Protein AF-0000000075640401 (afdb_homodimer)

Nearest PDB structures (foldseek):
  3hs3-assembly1_B  TM=3.078E-01  e=3.610E+00  Lactobacillus acidophilus

Solvent-accessible surface area (backbone atoms only — not comparable to full-atom values): 38221 Å² total; per-residue (Å²): 138,82,82,76,79,77,76,74,74,72,74,78,72,76,70,78,95,62,87,43,30,38,22,28,50,47,80,83,68,56,46,33,53,38,44,26,52,42,48,47,34,55,33,84,87,29,49,82,39,46,78,45,62,44,81,49,60,76,61,44,70,70,31,66,31,31,36,51,40,86,61,36,71,37,75,92,72,35,28,38,21,45,78,36,85,85,54,71,54,25,61,44,74,78,41,57,85,72,65,67,88,55,86,45,51,41,29,27,29,33,48,45,38,70,76,43,34,59,60,31,52,51,40,55,34,39,76,67,75,39,67,84,68,53,67,66,57,48,52,51,38,47,53,50,44,36,58,46,45,39,45,30,47,10,26,60,73,70,63,50,68,46,58,88,79,82,58,64,50,48,82,59,50,29,59,53,54,56,42,48,66,48,48,84,54,75,88,46,78,80,68,51,73,68,50,49,50,52,31,50,51,51,39,23,52,53,50,41,52,54,50,51,51,50,52,49,42,36,59,70,55,51,49,60,25,39,59,49,44,47,50,16,62,72,43,9,55,76,72,32,82,83,40,30,38,32,51,39,90,56,65,54,77,42,56,64,47,46,59,54,48,18,60,77,69,72,44,69,83,50,55,27,34,39,33,32,58,77,47,92,65,32,14,31,31,35,36,30,43,71,39,78,87,42,88,52,45,69,44,50,44,48,74,91,42,35,58,32,43,32,71,60,26,20,63,76,67,69,37,70,53,28,41,38,24,38,64,85,13,53,35,35,33,9,38,34,66,69,35,22,49,48,52,50,51,52,23,67,68,47,78,83,125,136,81,81,79,73,77,75,74,73,71,74,79,73,77,70,79,96,63,87,43,30,38,20,28,50,46,81,84,69,54,45,34,53,38,44,28,52,42,48,46,35,56,32,85,87,29,49,81,38,46,78,46,62,43,80,51,62,76,61,46,70,71,30,67,31,31,34,52,41,87,61,36,70,38,75,92,72,35,28,36,20,46,78,37,86,83,55,71,54,24,60,44,74,77,41,57,86,72,64,65,90,55,85,43,52,40,30,27,28,33,50,45,39,69,78,42,34,61,61,30,51,50,42,55,35,40,75,68,78,39,68,83,68,52,68,66,56,47,52,51,39,47,53,51,43,38,59,46,46,38,43,30,47,11,27,59,74,69,64,50,68,46,58,88,79,80,58,64,49,48,83,60,50,27,59,54,54,59,42,47,66,50,50,83,56,75,88,46,78,82,66,52,73,66,52,49,50,51,31,50,50,51,40,22,52,53,49,41,52,54,51,52,50,50,53,50,42,36,59,69,54,51,49,60,25,39,59,50,44,50,51,18,61,72,42,8,54,78,72,32,80,82,39,29,37,32,53,37,90,55,65,55,76,41,56,66,46,45,59,55,47,20,60,76,69,71,42,68,81,49,55,28,33,37,32,31,58,77,48,94,64,32,14,32,29,34,36,30,42,71,39,78,86,43,87,52,46,70,42,50,43,46,75,90,42,34,58,33,43,34,73,60,25,21,63,74,67,68,37,71,52,28,42,37,25,38,65,85,14,52,35,33,31,10,40,34,67,69,33,23,50,48,52,51,52,52,24,67,69,48,78,84,125

Radius of gyration: 30.03 Å; Cα contacts (8 Å, |Δi|>4): 1234; chains: 2; bounding box: 141×77×63 Å

InterPro domains:
  IPR003226 MYG1 exonuclease [PF03690] (22-348)
  IPR003226 MYG1 exonuclease [PTHR11215] (19-351)

pLDDT: mean 91.56, std 14.88, range [25.38, 98.94]

Organism: Culex quinquefasciatus (NCBI:txid7176)

Sequence (706 aa):
MSTDAATGQEPKRFKEDGEIVIGTHDGVFHCDEVLACFMLQQLPKYERATVRRTRDLKVLDQCDIVVDVGAVFDPDTNRYDHHQASFQETLNSLRPEIKVKREIRLSSAGLIYTYFGEEVIRKVLERNSIANPEEELVRGVYRKLYDTLIAELDGIDNGVPMFEGEPKYTINTHLSARVSHFNPAWNEAADDAEDVAKRFEKAKAYVGAEFIDKVLYYATRWWPARAIVEKAVRNRLEVHASGEILELENFCPWKEHLYELEGEHGIAGLPKYVIYCNRPNDWRVICVPLEPASFVCRKFLARKWRGERDDKLEEISGIEGANFCHQTGFIGGNRTREGALRMAVVSLEEKEEMSTDAATGQEPKRFKEDGEIVIGTHDGVFHCDEVLACFMLQQLPKYERATVRRTRDLKVLDQCDIVVDVGAVFDPDTNRYDHHQASFQETLNSLRPEIKVKREIRLSSAGLIYTYFGEEVIRKVLERNSIANPEEELVRGVYRKLYDTLIAELDGIDNGVPMFEGEPKYTINTHLSARVSHFNPAWNEAADDAEDVAKRFEKAKAYVGAEFIDKVLYYATRWWPARAIVEKAVRNRLEVHASGEILELENFCPWKEHLYELEGEHGIAGLPKYVIYCNRPNDWRVICVPLEPASFVCRKFLARKWRGERDDKLEEISGIEGANFCHQTGFIGGNRTREGALRMAVVSLEEKEE

Secondary structure (DSSP, 8-state):
---------------SS---EEEE--SS--HHHHHHHHHHTTSGGGTTPEEEE---HHHHTTSSEEES-SS-EEGGGTEE---STT----HHHH-TTT--S------HHHHHHHHHHHHHHHHHHHHTT--S--HHHHHHHHHHHIIIIIHHHHHHHTT--SSSS--SS----SHHHHHHTTSPPTTSPPPPHHHHHHHHHHHHHHHHHHHHHHHHHIIIIIHHHHHHHHHHHHTHHHH-TTS-EEEESS----HHHHHHHHHHHT-TT---EEEEEEETTEEEEEEPBSSTT-SSBSSPSPGGGTT-BHHHHHHHH--TTEEEE-TTSSEEEESSHHHHHHHHHHHHHS---/---------------SS---EEEE--SS--HHHHHHHHHHTTSGGGTTPEEEE---HHHHTTSSEEES-SS-EEGGGTEE---STT----HHHH-TTT--S------HHHHHHHHHHHHHHHHHHHHTT--S--HHHHHHHHHHHIIIIIHHHHHHHTT--SSSS--SS----SHHHHHHTTSPPTTSPPPPHHHHHHHHHHHHHHHHHHHHHHHHHIIIIIHHHHHHHHHHHHTHHHH-TTS-EEEESS----HHHHHHHHHHHT-TT---EEEEEEETTEEEEEEPBSSTT-SSBSSPSPGGGTT-BHHHHHHHH--TTEEEE-TTSSEEEESSHHHHHHHHHHHHHS---

Foldseek 3Di:
DDPPPPPPPPDDPPPDPDAAEEEEADDQDFPQVLLLLLLQCLDPVCVRHYYDHHQDVVVVLPHQAYFQHDQDDDVVSRYHHQPHPPQQDDLCNVPVPLPAPDRFRAHRNRVSCSVCVLVSLQSLCVVVPNHPDDPVLSSQLSRVCCVPPRRVRRCVVVVPDPDPDDDPDDDQPDLRNVLSVLHDDPPDDDDDPVSRVVSSVVSSVVSSVVSSVSSCCCNPAVVVVLVQLLVQQVCQCVLPVQSQETEGADDGLHQVSNQVVCVVVVNHLRHFWYWYAPDQQKIKIFTHCPHSVDPHGSFFFDQVQAPDADPVNCVVLVQPQWGDAHNVRRMTIGRDPVRNSVRVVVRVPDDDD/DPPPPPPPPPDDPPPDPDAAEEEEADDQDFLQVLQLLLLQCLDPVCVRHYYDHHQDVVVVLPHQAYFQHDQDDDVVSRYHHQPHPPQQDDLCRVPVPLPAPDRFRAHRNRRSCSVCVLVSLQSLCVVVPNHPDDPVLSSQLSRVCCVPPRRVRRCVVVVPDPDPDDDPDDDQPDLRNVLSVLHDDPPDDDDDPVSSVVSSVVSSVVSSVVSSVSSCCCNPAVVVVLVQLLVQQVCLCVLPVQSQETEGADDGLHQVSNQVVCVVVVNHLRHFWYWYAPDQQKIKIFTHCPHSVDPHGSFFFDQVQAPDADPVNCVVLVQPQWGDAHNVRRMTIGRDPVRNSVRVVVRVPDDDD

Structure (mmCIF, N/CA/C/O backbone):
data_AF-0000000075640401-model_v1
#
loop_
_entity.id
_entity.type
_entity.pdbx_description
1 polymer MYG1
#
loop_
_atom_site.group_PDB
_atom_site.id
_atom_site.type_symbol
_atom_site.label_atom_id
_atom_site.label_alt_id
_atom_site.label_comp_id
_atom_site.label_asym_id
_atom_site.label_entity_id
_atom_site.label_seq_id
_atom_site.pdbx_PDB_ins_code
_atom_site.Cartn_x
_atom_site.Cartn_y
_atom_site.Cartn_z
_atom_site.occupancy
_atom_site.B_iso_or_equiv
_atom_site.auth_seq_id
_atom_site.auth_comp_id
_atom_site.auth_asym_id
_atom_site.auth_atom_id
_atom_site.pdbx_PDB_model_num
ATOM 1 N N . MET A 1 1 ? -71.312 -9.219 -0.519 1 28.03 1 MET A N 1
ATOM 2 C CA . MET A 1 1 ? -70.562 -9.289 -1.772 1 28.03 1 MET A CA 1
ATOM 3 C C . MET A 1 1 ? -69.938 -7.941 -2.104 1 28.03 1 MET A C 1
ATOM 5 O O . MET A 1 1 ? -70.5 -7.129 -2.814 1 28.03 1 MET A O 1
ATOM 9 N N . SER A 1 2 ? -69.25 -7.281 -1.104 1 28.53 2 SER A N 1
ATOM 10 C CA . SER A 1 2 ? -68.75 -5.926 -0.978 1 28.53 2 SER A CA 1
ATOM 11 C C . SER A 1 2 ? -67.625 -5.684 -1.976 1 28.53 2 SER A C 1
ATOM 13 O O . SER A 1 2 ? -66.688 -6.477 -2.066 1 28.53 2 SER A O 1
ATOM 15 N N . THR A 1 3 ? -67.875 -4.98 -3.15 1 29.2 3 THR A N 1
ATOM 16 C CA . THR A 1 3 ? -67.062 -4.59 -4.324 1 29.2 3 THR A CA 1
ATOM 17 C C . THR A 1 3 ? -65.812 -3.811 -3.912 1 29.2 3 THR A C 1
ATOM 19 O O . THR A 1 3 ? -65.938 -2.734 -3.318 1 29.2 3 THR A O 1
ATOM 22 N N . ASP A 1 4 ? -64.75 -4.465 -3.574 1 27.64 4 ASP A N 1
ATOM 23 C CA . ASP A 1 4 ? -63.438 -3.951 -3.078 1 27.64 4 ASP A CA 1
ATOM 24 C C . ASP A 1 4 ? -62.812 -3.016 -4.094 1 27.64 4 ASP A C 1
ATOM 26 O O . ASP A 1 4 ? -62.531 -3.41 -5.234 1 27.64 4 ASP A O 1
ATOM 30 N N . ALA A 1 5 ? -63.062 -1.679 -4.008 1 27.11 5 ALA A N 1
ATOM 31 C CA . ALA A 1 5 ? -62.562 -0.602 -4.848 1 27.11 5 ALA A CA 1
ATOM 32 C C . ALA A 1 5 ? -61.031 -0.688 -4.977 1 27.11 5 ALA A C 1
ATOM 34 O O . ALA A 1 5 ? -60.312 -0.577 -3.984 1 27.11 5 ALA A O 1
ATOM 35 N N . ALA A 1 6 ? -60.5 -1.358 -6.016 1 30.83 6 ALA A N 1
ATOM 36 C CA . ALA A 1 6 ? -59.156 -1.43 -6.574 1 30.83 6 ALA A CA 1
ATOM 37 C C . ALA A 1 6 ? -58.562 -0.036 -6.734 1 30.83 6 ALA A C 1
ATOM 39 O O . ALA A 1 6 ? -58.906 0.694 -7.664 1 30.83 6 ALA A O 1
ATOM 40 N N . THR A 1 7 ? -58.438 0.753 -5.629 1 30.19 7 THR A N 1
ATOM 41 C CA . THR A 1 7 ? -57.844 2.078 -5.75 1 30.19 7 THR A CA 1
ATOM 42 C C . THR A 1 7 ? -56.5 2.008 -6.496 1 30.19 7 THR A C 1
ATOM 44 O O . THR A 1 7 ? -55.625 1.237 -6.125 1 30.19 7 THR A O 1
ATOM 47 N N . GLY A 1 8 ? -56.5 2.113 -7.871 1 29.86 8 GLY A N 1
ATOM 48 C CA . GLY A 1 8 ? -55.438 2.219 -8.844 1 29.86 8 GLY A CA 1
ATOM 49 C C . GLY A 1 8 ? -54.344 3.189 -8.438 1 29.86 8 GLY A C 1
ATOM 50 O O . GLY A 1 8 ? -54.594 4.398 -8.352 1 29.86 8 GLY A O 1
ATOM 51 N N . GLN A 1 9 ? -53.594 2.848 -7.383 1 31.72 9 GLN A N 1
ATOM 52 C CA . GLN A 1 9 ? -52.5 3.734 -7.035 1 31.72 9 GLN A CA 1
ATOM 53 C C . GLN A 1 9 ? -51.688 4.113 -8.266 1 31.72 9 GLN A C 1
ATOM 55 O O . GLN A 1 9 ? -51.25 3.242 -9.031 1 31.72 9 GLN A O 1
ATOM 60 N N . GLU A 1 10 ? -52 5.273 -8.898 1 31.12 10 GLU A N 1
ATOM 61 C CA . GLU A 1 10 ? -51.281 5.824 -10.039 1 31.12 10 GLU A CA 1
ATOM 62 C C . GLU A 1 10 ? -49.781 5.699 -9.852 1 31.12 10 GLU A C 1
ATOM 64 O O . GLU A 1 10 ? -49.25 5.859 -8.734 1 31.12 10 GLU A O 1
ATOM 69 N N . PRO A 1 11 ? -49.094 4.941 -10.711 1 31.64 11 PRO A N 1
ATOM 70 C CA . PRO A 1 11 ? -47.656 4.84 -10.625 1 31.64 11 PRO A CA 1
ATOM 71 C C . PRO A 1 11 ? -46.969 6.199 -10.461 1 31.64 11 PRO A C 1
ATOM 73 O O . PRO A 1 11 ? -47.438 7.203 -10.992 1 31.64 11 PRO A O 1
ATOM 76 N N . LYS A 1 12 ? -46.344 6.504 -9.367 1 31.52 12 LYS A N 1
ATOM 77 C CA . LYS A 1 12 ? -45.562 7.723 -9.18 1 31.52 12 LYS A CA 1
ATOM 78 C C . LYS A 1 12 ? -44.844 8.109 -10.461 1 31.52 12 LYS A C 1
ATOM 80 O O . LYS A 1 12 ? -44.156 7.289 -11.062 1 31.52 12 LYS A O 1
ATOM 85 N N . ARG A 1 13 ? -45.281 9.031 -11.297 1 29.19 13 ARG A N 1
ATOM 86 C CA . ARG A 1 13 ? -44.594 9.656 -12.406 1 29.19 13 ARG A CA 1
ATOM 87 C C . ARG A 1 13 ? -43.094 9.773 -12.125 1 29.19 13 ARG A C 1
ATOM 89 O O . ARG A 1 13 ? -42.688 10.32 -11.094 1 29.19 13 ARG A O 1
ATOM 96 N N . PHE A 1 14 ? -42.25 8.945 -12.578 1 32.66 14 PHE A N 1
ATOM 97 C CA . PHE A 1 14 ? -40.812 9.211 -12.609 1 32.66 14 PHE A CA 1
ATOM 98 C C . PHE A 1 14 ? -40.562 10.68 -12.93 1 32.66 14 PHE A C 1
ATOM 100 O O . PHE A 1 14 ? -41.062 11.211 -13.922 1 32.66 14 PHE A O 1
ATOM 107 N N . LYS A 1 15 ? -40.594 11.562 -12.055 1 32.34 15 LYS A N 1
ATOM 108 C CA . LYS A 1 15 ? -40.312 12.977 -12.336 1 32.34 15 LYS A CA 1
ATOM 109 C C . LYS A 1 15 ? -39.562 13.141 -13.656 1 32.34 15 LYS A C 1
ATOM 111 O O . LYS A 1 15 ? -38.906 12.203 -14.117 1 32.34 15 LYS A O 1
ATOM 116 N N . GLU A 1 16 ? -39.625 14.234 -14.398 1 36.56 16 GLU A N 1
ATOM 117 C CA . GLU A 1 16 ? -38.906 14.875 -15.5 1 36.56 16 GLU A CA 1
ATOM 118 C C . GLU A 1 16 ? -37.406 14.523 -15.453 1 36.56 16 GLU A C 1
ATOM 120 O O . GLU A 1 16 ? -36.875 14.18 -14.398 1 36.56 16 GLU A O 1
ATOM 125 N N . ASP A 1 17 ? -36.5 14.281 -16.547 1 45.66 17 ASP A N 1
ATOM 126 C CA . ASP A 1 17 ? -35.188 13.828 -16.906 1 45.66 17 ASP A CA 1
ATOM 127 C C . ASP A 1 17 ? -34.125 14.414 -15.969 1 45.66 17 ASP A C 1
ATOM 129 O O . ASP A 1 17 ? -33.438 15.367 -16.328 1 45.66 17 ASP A O 1
ATOM 133 N N . GLY A 1 18 ? -34.312 14.852 -14.852 1 60.38 18 GLY A N 1
ATOM 134 C CA . GLY A 1 18 ? -33.469 15.688 -13.992 1 60.38 18 GLY A CA 1
ATOM 135 C C . GLY A 1 18 ? -32.125 15.07 -13.68 1 60.38 18 GLY A C 1
ATOM 136 O O . GLY A 1 18 ? -31.938 13.867 -13.844 1 60.38 18 GLY A O 1
ATOM 137 N N . GLU A 1 19 ? -31.125 15.945 -13.508 1 86.25 19 GLU A N 1
ATOM 138 C CA . GLU A 1 19 ? -29.734 15.609 -13.258 1 86.25 19 GLU A CA 1
ATOM 139 C C . GLU A 1 19 ? -29.578 14.781 -11.992 1 86.25 19 GLU A C 1
ATOM 141 O O . GLU A 1 19 ? -30.109 15.148 -10.938 1 86.25 19 GLU A O 1
ATOM 146 N N . ILE A 1 20 ? -29.375 13.414 -12.094 1 96.44 20 ILE A N 1
ATOM 147 C CA . ILE A 1 20 ? -29.078 12.555 -10.953 1 96.44 20 ILE A CA 1
ATOM 148 C C . ILE A 1 20 ? -27.828 13.078 -10.234 1 96.44 20 ILE A C 1
ATOM 150 O O . ILE A 1 20 ? -26.828 13.406 -10.875 1 96.44 20 ILE A O 1
ATOM 154 N N . VAL A 1 21 ? -27.984 13.211 -8.898 1 98.12 21 VAL A N 1
ATOM 155 C CA . VAL A 1 21 ? -26.906 13.836 -8.148 1 98.12 21 VAL A CA 1
ATOM 156 C C . VAL A 1 21 ? -26.453 12.914 -7.008 1 98.12 21 VAL A C 1
ATOM 158 O O . VAL A 1 21 ? -27.297 12.406 -6.262 1 98.12 21 VAL A O 1
ATOM 161 N N . ILE A 1 22 ? -25.172 12.648 -6.91 1 98.62 22 ILE A N 1
ATOM 162 C CA . ILE A 1 22 ? -24.547 11.969 -5.781 1 98.62 22 ILE A CA 1
ATOM 163 C C . ILE A 1 22 ? -24 13.008 -4.801 1 98.62 22 ILE A C 1
ATOM 165 O O . ILE A 1 22 ? -23.203 13.867 -5.176 1 98.62 22 ILE A O 1
ATOM 169 N N . GLY A 1 23 ? -24.453 12.977 -3.555 1 98.69 23 GLY A N 1
ATOM 170 C CA . GLY A 1 23 ? -23.953 13.883 -2.529 1 98.69 23 GLY A CA 1
ATOM 171 C C . GLY A 1 23 ? -22.875 13.258 -1.67 1 98.69 23 GLY A C 1
ATOM 172 O O . GLY A 1 23 ? -22.938 12.078 -1.329 1 98.69 23 GLY A O 1
ATOM 173 N N . THR A 1 24 ? -21.812 13.969 -1.316 1 98.44 24 THR A N 1
ATOM 174 C CA . THR A 1 24 ? -20.781 13.602 -0.36 1 98.44 24 THR A CA 1
ATOM 175 C C . THR A 1 24 ? -20.219 14.836 0.339 1 98.44 24 THR A C 1
ATOM 177 O O . THR A 1 24 ? -20.688 15.953 0.093 1 98.44 24 THR A O 1
ATOM 180 N N . HIS A 1 25 ? -19.297 14.695 1.216 1 96.06 25 HIS A N 1
ATOM 181 C CA . HIS A 1 25 ? -18.844 15.836 2.008 1 96.06 25 HIS A CA 1
ATOM 182 C C . HIS A 1 25 ? -17.844 16.672 1.236 1 96.06 25 HIS A C 1
ATOM 184 O O . HIS A 1 25 ? -17.141 16.172 0.353 1 96.06 25 HIS A O 1
ATOM 190 N N . ASP A 1 26 ? -17.75 17.953 1.521 1 93.44 26 ASP A N 1
ATOM 191 C CA . ASP A 1 26 ? -16.75 18.859 0.954 1 93.44 26 ASP A CA 1
ATOM 192 C C . ASP A 1 26 ? -15.453 18.812 1.763 1 93.44 26 ASP A C 1
ATOM 194 O O . ASP A 1 26 ? -15.289 17.969 2.637 1 93.44 26 ASP A O 1
ATOM 198 N N . GLY A 1 27 ? -14.414 19.609 1.353 1 89.62 27 GLY A N 1
ATOM 199 C CA . GLY A 1 27 ? -13.133 19.641 2.047 1 89.62 27 GLY A CA 1
ATOM 200 C C . GLY A 1 27 ? -12.203 18.516 1.618 1 89.62 27 GLY A C 1
ATOM 201 O O . GLY A 1 27 ? -12.203 18.109 0.456 1 89.62 27 GLY A O 1
ATOM 202 N N . VAL A 1 28 ? -11.414 18.094 2.553 1 90.38 28 VAL A N 1
ATOM 203 C CA . VAL A 1 28 ? -10.453 17.031 2.271 1 90.38 28 VAL A CA 1
ATOM 204 C C . VAL A 1 28 ? -11.195 15.734 1.961 1 90.38 28 VAL A C 1
ATOM 206 O O . VAL A 1 28 ? -12.07 15.32 2.719 1 90.38 28 VAL A O 1
ATOM 209 N N . PHE A 1 29 ? -10.93 15.219 0.805 1 95.12 29 PHE A N 1
ATOM 210 C CA . PHE A 1 29 ? -11.562 13.945 0.466 1 95.12 29 PHE A CA 1
ATOM 211 C C . PHE A 1 29 ? -10.641 12.781 0.783 1 95.12 29 PHE A C 1
ATOM 213 O O . PHE A 1 29 ? -9.422 12.953 0.9 1 95.12 29 PHE A O 1
ATOM 220 N N . HIS A 1 30 ? -11.289 11.656 1.021 1 97.38 30 HIS A N 1
ATOM 221 C CA . HIS A 1 30 ? -10.594 10.398 1.295 1 97.38 30 HIS A CA 1
ATOM 222 C C . HIS A 1 30 ? -10.922 9.352 0.235 1 97.38 30 HIS A C 1
ATOM 224 O O . HIS A 1 30 ? -11.789 9.562 -0.612 1 97.38 30 HIS A O 1
ATOM 230 N N . CYS A 1 31 ? -10.195 8.289 0.306 1 98.62 31 CYS A N 1
ATOM 231 C CA . CYS A 1 31 ? -10.289 7.27 -0.734 1 98.62 31 CYS A CA 1
ATOM 232 C C . CYS A 1 31 ? -11.656 6.602 -0.726 1 98.62 31 CYS A C 1
ATOM 234 O O . CYS A 1 31 ? -12.164 6.211 -1.776 1 98.62 31 CYS A O 1
ATOM 236 N N . ASP A 1 32 ? -12.297 6.484 0.445 1 98.44 32 ASP A N 1
ATOM 237 C CA . ASP A 1 32 ? -13.547 5.73 0.54 1 98.44 32 ASP A CA 1
ATOM 238 C C . ASP A 1 32 ? -14.672 6.434 -0.217 1 98.44 32 ASP A C 1
ATOM 240 O O . ASP A 1 32 ? -15.352 5.82 -1.047 1 98.44 32 ASP A O 1
ATOM 244 N N . GLU A 1 33 ? -14.875 7.734 -0.064 1 98.62 33 GLU A N 1
ATOM 245 C CA . GLU A 1 33 ? -15.961 8.383 -0.79 1 98.62 33 GLU A CA 1
ATOM 246 C C . GLU A 1 33 ? -15.617 8.555 -2.266 1 98.62 33 GLU A C 1
ATOM 248 O O . GLU A 1 33 ? -16.5 8.562 -3.121 1 98.62 33 GLU A O 1
ATOM 253 N N . VAL A 1 34 ? -14.336 8.68 -2.578 1 98.75 34 VAL A N 1
ATOM 254 C CA . VAL A 1 34 ? -13.914 8.758 -3.973 1 98.75 34 VAL A CA 1
ATOM 255 C C . VAL A 1 34 ? -14.281 7.465 -4.699 1 98.75 34 VAL A C 1
ATOM 257 O O . VAL A 1 34 ? -14.883 7.5 -5.77 1 98.75 34 VAL A O 1
ATOM 260 N N . LEU A 1 35 ? -13.93 6.32 -4.098 1 98.88 35 LEU A N 1
ATOM 261 C CA . LEU A 1 35 ? -14.242 5.035 -4.715 1 98.88 35 LEU A CA 1
ATOM 262 C C . LEU A 1 35 ? -15.742 4.793 -4.73 1 98.88 35 LEU A C 1
ATOM 264 O O . LEU A 1 35 ? -16.281 4.238 -5.695 1 98.88 35 LEU A O 1
ATOM 268 N N . ALA A 1 36 ? -16.438 5.191 -3.633 1 98.94 36 ALA A N 1
ATOM 269 C CA . ALA A 1 36 ? -17.891 5.043 -3.582 1 98.94 36 ALA A CA 1
ATOM 270 C C . ALA A 1 36 ? -18.562 5.746 -4.762 1 98.94 36 ALA A C 1
ATOM 272 O O . ALA A 1 36 ? -19.406 5.164 -5.441 1 98.94 36 ALA A O 1
ATOM 273 N N . CYS A 1 37 ? -18.172 6.965 -5.004 1 98.88 37 CYS A N 1
ATOM 274 C CA . CYS A 1 37 ? -18.734 7.738 -6.109 1 98.88 37 CYS A CA 1
ATOM 275 C C . CYS A 1 37 ? -18.406 7.086 -7.449 1 98.88 37 CYS A C 1
ATOM 277 O O . CYS A 1 37 ? -19.266 7.008 -8.328 1 98.88 37 CYS A O 1
ATOM 279 N N . PHE A 1 38 ? -17.219 6.617 -7.613 1 98.88 38 PHE A N 1
ATOM 280 C CA . PHE A 1 38 ? -16.844 5.93 -8.844 1 98.88 38 PHE A CA 1
ATOM 281 C C . PHE A 1 38 ? -17.734 4.711 -9.07 1 98.88 38 PHE A C 1
ATOM 283 O O . PHE A 1 38 ? -18.266 4.516 -10.172 1 98.88 38 PHE A O 1
ATOM 290 N N . MET A 1 39 ? -17.828 3.867 -8.023 1 98.88 39 MET A N 1
ATOM 291 C CA . MET A 1 39 ? -18.609 2.643 -8.156 1 98.88 39 MET A CA 1
ATOM 292 C C . MET A 1 39 ? -20.047 2.959 -8.578 1 98.88 39 MET A C 1
ATOM 294 O O . MET A 1 39 ? -20.578 2.322 -9.484 1 98.88 39 MET A O 1
ATOM 298 N N . LEU A 1 40 ? -20.656 3.965 -7.953 1 98.88 40 LEU A N 1
ATOM 299 C CA . LEU A 1 40 ? -22.031 4.344 -8.281 1 98.88 40 LEU A CA 1
ATOM 300 C C . LEU A 1 40 ? -22.141 4.75 -9.742 1 98.88 40 LEU A C 1
ATOM 302 O O . LEU A 1 40 ? -23.094 4.352 -10.43 1 98.88 40 LEU A O 1
ATOM 306 N N . GLN A 1 41 ? -21.188 5.406 -10.227 1 98.56 41 GLN A N 1
ATOM 307 C CA . GLN A 1 41 ? -21.25 5.941 -11.586 1 98.56 41 GLN A CA 1
ATOM 308 C C . GLN A 1 41 ? -21.031 4.848 -12.625 1 98.56 41 GLN A C 1
ATOM 310 O O . GLN A 1 41 ? -21.125 5.094 -13.828 1 98.56 41 GLN A O 1
ATOM 315 N N . GLN A 1 42 ? -20.688 3.65 -12.195 1 98.44 42 GLN A N 1
ATOM 316 C CA . GLN A 1 42 ? -20.641 2.514 -13.109 1 98.44 42 GLN A CA 1
ATOM 317 C C . GLN A 1 42 ? -22.031 1.978 -13.391 1 98.44 42 GLN A C 1
ATOM 319 O O . GLN A 1 42 ? -22.234 1.185 -14.312 1 98.44 42 GLN A O 1
ATOM 324 N N . LEU A 1 43 ? -23.016 2.328 -12.586 1 98.44 43 LEU A N 1
ATOM 325 C CA . LEU A 1 43 ? -24.375 1.823 -12.711 1 98.44 43 LEU A CA 1
ATOM 326 C C . LEU A 1 43 ? -25.203 2.682 -13.672 1 98.44 43 LEU A C 1
ATOM 328 O O . LEU A 1 43 ? -25.047 3.906 -13.688 1 98.44 43 LEU A O 1
ATOM 332 N N . PRO A 1 44 ? -26.125 2.098 -14.375 1 97.06 44 PRO A N 1
ATOM 333 C CA . PRO A 1 44 ? -26.906 2.842 -15.367 1 97.06 44 PRO A CA 1
ATOM 334 C C . PRO A 1 44 ? -27.625 4.055 -14.773 1 97.06 44 PRO A C 1
ATOM 336 O O . PRO A 1 44 ? -27.594 5.141 -15.359 1 97.06 44 PRO A O 1
ATOM 339 N N . LYS A 1 45 ? -28.141 3.951 -13.609 1 96.75 45 LYS A N 1
ATOM 340 C CA . LYS A 1 45 ? -28.891 5.02 -12.969 1 96.75 45 LYS A CA 1
ATOM 341 C C . LYS A 1 45 ? -28 6.223 -12.672 1 96.75 45 LYS A C 1
ATOM 343 O O . LYS A 1 45 ? -28.453 7.367 -12.734 1 96.75 45 LYS A O 1
ATOM 348 N N . TYR A 1 46 ? -26.703 5.938 -12.398 1 97.81 46 TYR A N 1
ATOM 349 C CA . TYR A 1 46 ? -25.828 6.992 -11.898 1 97.81 46 TYR A CA 1
ATOM 350 C C . TYR A 1 46 ? -24.719 7.301 -12.891 1 97.81 46 TYR A C 1
ATOM 352 O O . TYR A 1 46 ? -23.781 8.039 -12.57 1 97.81 46 TYR A O 1
ATOM 360 N N . GLU A 1 47 ? -24.766 6.789 -14.008 1 96.69 47 GLU A N 1
ATOM 361 C CA . GLU A 1 47 ? -23.672 6.863 -14.969 1 96.69 47 GLU A CA 1
ATOM 362 C C . GLU A 1 47 ? -23.328 8.312 -15.297 1 96.69 47 GLU A C 1
ATOM 364 O O . GLU A 1 47 ? -22.156 8.664 -15.422 1 96.69 47 GLU A O 1
ATOM 369 N N . ARG A 1 48 ? -24.312 9.188 -15.391 1 95.38 48 ARG A N 1
ATOM 370 C CA . ARG A 1 48 ? -24.109 10.586 -15.742 1 95.38 48 ARG A CA 1
ATOM 371 C C . ARG A 1 48 ? -24.359 11.5 -14.547 1 95.38 48 ARG A C 1
ATOM 373 O O . ARG A 1 48 ? -24.562 12.703 -14.711 1 95.38 48 ARG A O 1
ATOM 380 N N . ALA A 1 49 ? -24.375 10.883 -13.422 1 97.38 49 ALA A N 1
ATOM 381 C CA . ALA A 1 49 ? -24.641 11.664 -12.219 1 97.38 49 ALA A CA 1
ATOM 382 C C . ALA A 1 49 ? -23.516 12.641 -11.93 1 97.38 49 ALA A C 1
ATOM 384 O O . ALA A 1 49 ? -22.344 12.336 -12.164 1 97.38 49 ALA A O 1
ATOM 385 N N . THR A 1 50 ? -23.844 13.797 -11.438 1 96.38 50 THR A N 1
ATOM 386 C CA . THR A 1 50 ? -22.859 14.742 -10.938 1 96.38 50 THR A CA 1
ATOM 387 C C . THR A 1 50 ? -22.625 14.539 -9.438 1 96.38 50 THR A C 1
ATOM 389 O O . THR A 1 50 ? -23.531 14.102 -8.719 1 96.38 50 THR A O 1
ATOM 392 N N . VAL A 1 51 ? -21.453 14.797 -9.023 1 97.25 51 VAL A N 1
ATOM 393 C CA . VAL A 1 51 ? -21.109 14.695 -7.605 1 97.25 51 VAL A CA 1
ATOM 394 C C . VAL A 1 51 ? -21.172 16.078 -6.957 1 97.25 51 VAL A C 1
ATOM 396 O O . VAL A 1 51 ? -20.484 17 -7.395 1 97.25 51 VAL A O 1
ATOM 399 N N . ARG A 1 52 ? -22 16.203 -5.984 1 96.81 52 ARG A N 1
ATOM 400 C CA . ARG A 1 52 ? -22.109 17.422 -5.199 1 96.81 52 ARG A CA 1
ATOM 401 C C . ARG A 1 52 ? -21.453 17.266 -3.83 1 96.81 52 ARG A C 1
ATOM 403 O O . ARG A 1 52 ? -21.906 16.453 -3.012 1 96.81 52 ARG A O 1
ATOM 410 N N . ARG A 1 53 ? -20.406 18.031 -3.615 1 96.38 53 ARG A N 1
ATOM 411 C CA . ARG A 1 53 ? -19.688 17.922 -2.355 1 96.38 53 ARG A CA 1
ATOM 412 C C . ARG A 1 53 ? -20.062 19.047 -1.403 1 96.38 53 ARG A C 1
ATOM 414 O O . ARG A 1 53 ? -19.781 20.219 -1.676 1 96.38 53 ARG A O 1
ATOM 421 N N . THR A 1 54 ? -20.734 18.688 -0.324 1 95.81 54 THR A N 1
ATOM 422 C CA . THR A 1 54 ? -21.234 19.672 0.624 1 95.81 54 THR A CA 1
ATOM 423 C C . THR A 1 54 ? -21.562 19.016 1.963 1 95.81 54 THR A C 1
ATOM 425 O O . THR A 1 54 ? -21.734 17.797 2.037 1 95.81 54 THR A O 1
ATOM 428 N N . ARG A 1 55 ? -21.609 19.859 3.006 1 91.62 55 ARG A N 1
ATOM 429 C CA . ARG A 1 55 ? -22.078 19.375 4.301 1 91.62 55 ARG A CA 1
ATOM 430 C C . ARG A 1 55 ? -23.438 19.969 4.648 1 91.62 55 ARG A C 1
ATOM 432 O O . ARG A 1 55 ? -23.984 19.703 5.719 1 91.62 55 ARG A O 1
ATOM 439 N N . ASP A 1 56 ? -23.938 20.734 3.686 1 94.75 56 ASP A N 1
ATOM 440 C CA . ASP A 1 56 ? -25.25 21.344 3.883 1 94.75 56 ASP A CA 1
ATOM 441 C C . ASP A 1 56 ? -26.359 20.312 3.746 1 94.75 56 ASP A C 1
ATOM 443 O O . ASP A 1 56 ? -26.625 19.812 2.648 1 94.75 56 ASP A O 1
ATOM 447 N N . LEU A 1 57 ? -27.016 20.156 4.793 1 95 57 LEU A N 1
ATOM 448 C CA . LEU A 1 57 ? -28.031 19.109 4.84 1 95 57 LEU A CA 1
ATOM 449 C C . LEU A 1 57 ? -29.172 19.422 3.887 1 95 57 LEU A C 1
ATOM 451 O O . LEU A 1 57 ? -29.781 18.516 3.312 1 95 57 LEU A O 1
ATOM 455 N N . LYS A 1 58 ? -29.469 20.656 3.73 1 96.44 58 LYS A N 1
ATOM 456 C CA . LYS A 1 58 ? -30.547 21.062 2.83 1 96.44 58 LYS A CA 1
ATOM 457 C C . LYS A 1 58 ? -30.234 20.656 1.39 1 96.44 58 LYS A C 1
ATOM 459 O O . LYS A 1 58 ? -31.125 20.234 0.649 1 96.44 58 LYS A O 1
ATOM 464 N N . VAL A 1 59 ? -29.016 20.797 1.053 1 96.94 59 VAL A N 1
ATOM 465 C CA . VAL A 1 59 ? -28.562 20.422 -0.288 1 96.94 59 VAL A CA 1
ATOM 466 C C . VAL A 1 59 ? -28.516 18.891 -0.406 1 96.94 59 VAL A C 1
ATOM 468 O O . VAL A 1 59 ? -28.984 18.328 -1.396 1 96.94 59 VAL A O 1
ATOM 471 N N . LEU A 1 60 ? -28.047 18.25 0.599 1 97.19 60 LEU A N 1
ATOM 472 C CA . LEU A 1 60 ? -27.891 16.797 0.602 1 97.19 60 LEU A CA 1
ATOM 473 C C . LEU A 1 60 ? -29.25 16.109 0.492 1 97.19 60 LEU A C 1
ATOM 475 O O . LEU A 1 60 ? -29.375 15.07 -0.157 1 97.19 60 LEU A O 1
ATOM 479 N N . ASP A 1 61 ? -30.266 16.734 1.08 1 96.5 61 ASP A N 1
ATOM 480 C CA . ASP A 1 61 ? -31.609 16.172 1.082 1 96.5 61 ASP A CA 1
ATOM 481 C C . ASP A 1 61 ? -32.188 16.109 -0.333 1 96.5 61 ASP A C 1
ATOM 483 O O . ASP A 1 61 ? -33.094 15.32 -0.606 1 96.5 61 ASP A O 1
ATOM 487 N N . GLN A 1 62 ? -31.641 16.875 -1.206 1 96.62 62 GLN A N 1
ATOM 488 C CA . GLN A 1 62 ? -32.125 16.922 -2.58 1 96.62 62 GLN A CA 1
ATOM 489 C C . GLN A 1 62 ? -31.359 15.953 -3.475 1 96.62 62 GLN A C 1
ATOM 491 O O . GLN A 1 62 ? -31.719 15.75 -4.633 1 96.62 62 GLN A O 1
ATOM 496 N N . CYS A 1 63 ? -30.312 15.406 -2.988 1 97.75 63 CYS A N 1
ATOM 497 C CA . CYS A 1 63 ? -29.5 14.477 -3.771 1 97.75 63 CYS A CA 1
ATOM 498 C C . CYS A 1 63 ? -30.172 13.117 -3.871 1 97.75 63 CYS A C 1
ATOM 500 O O . CYS A 1 63 ? -30.938 12.734 -2.98 1 97.75 63 CYS A O 1
ATOM 502 N N . ASP A 1 64 ? -29.922 12.398 -4.949 1 98.19 64 ASP A N 1
ATOM 503 C CA . ASP A 1 64 ? -30.547 11.102 -5.199 1 98.19 64 ASP A CA 1
ATOM 504 C C . ASP A 1 64 ? -29.938 10.016 -4.316 1 98.19 64 ASP A C 1
ATOM 506 O O . ASP A 1 64 ? -30.625 9.07 -3.92 1 98.19 64 ASP A O 1
ATOM 510 N N . ILE A 1 65 ? -28.719 10.125 -4.027 1 98.62 65 ILE A N 1
ATOM 511 C CA . ILE A 1 65 ? -27.969 9.227 -3.143 1 98.62 65 ILE A CA 1
ATOM 512 C C . ILE A 1 65 ? -26.859 10.008 -2.439 1 98.62 65 ILE A C 1
ATOM 514 O O . ILE A 1 65 ? -26.266 10.922 -3.021 1 98.62 65 ILE A O 1
ATOM 518 N N . VAL A 1 66 ? -26.672 9.758 -1.108 1 98.81 66 VAL A N 1
ATOM 519 C CA . VAL A 1 66 ? -25.672 10.461 -0.313 1 98.81 66 VAL A CA 1
ATOM 520 C C . VAL A 1 66 ? -24.734 9.461 0.345 1 98.81 66 VAL A C 1
ATOM 522 O O . VAL A 1 66 ? -25.172 8.469 0.93 1 98.81 66 VAL A O 1
ATOM 525 N N . VAL A 1 67 ? -23.453 9.734 0.17 1 98.75 67 VAL A N 1
ATOM 526 C CA . VAL A 1 67 ? -22.469 8.836 0.739 1 98.75 67 VAL A CA 1
ATOM 527 C C . VAL A 1 67 ? -21.516 9.617 1.642 1 98.75 67 VAL A C 1
ATOM 529 O O . VAL A 1 67 ? -21.203 10.781 1.365 1 98.75 67 VAL A O 1
ATOM 532 N N . ASP A 1 68 ? -21.094 9.078 2.771 1 98.31 68 ASP A N 1
ATOM 533 C CA . ASP A 1 68 ? -19.984 9.492 3.637 1 98.31 68 ASP A CA 1
ATOM 534 C C . ASP A 1 68 ? -20.297 10.812 4.328 1 98.31 68 ASP A C 1
ATOM 536 O O . ASP A 1 68 ? -19.391 11.57 4.676 1 98.31 68 ASP A O 1
ATOM 540 N N . VAL A 1 69 ? -21.531 11.234 4.418 1 96.94 69 VAL A N 1
ATOM 541 C CA . VAL A 1 69 ? -21.922 12.484 5.066 1 96.94 69 VAL A CA 1
ATOM 542 C C . VAL A 1 69 ? -23.375 12.406 5.516 1 96.94 69 VAL A C 1
ATOM 544 O O . VAL A 1 69 ? -24.156 11.633 4.969 1 96.94 69 VAL A O 1
ATOM 547 N N . GLY A 1 70 ? -23.75 13.117 6.559 1 94.44 70 GLY A N 1
ATOM 548 C CA . GLY A 1 70 ? -25.141 13.234 6.973 1 94.44 70 GLY A CA 1
ATOM 549 C C . GLY A 1 70 ? -25.453 12.438 8.227 1 94.44 70 GLY A C 1
ATOM 550 O O . GLY A 1 70 ? -26.547 12.578 8.797 1 94.44 70 GLY A O 1
ATOM 551 N N . ALA A 1 71 ? -24.562 11.508 8.617 1 93.38 71 ALA A N 1
ATOM 552 C CA . ALA A 1 71 ? -24.656 10.742 9.859 1 93.38 71 ALA A CA 1
ATOM 553 C C . ALA A 1 71 ? -25.859 9.82 9.836 1 93.38 71 ALA A C 1
ATOM 555 O O . ALA A 1 71 ? -26.531 9.633 10.859 1 93.38 71 ALA A O 1
ATOM 556 N N . VAL A 1 72 ? -26.203 9.367 8.688 1 95.88 72 VAL A N 1
ATOM 557 C CA . VAL A 1 72 ? -27.328 8.453 8.547 1 95.88 72 VAL A CA 1
ATOM 558 C C . VAL A 1 72 ? -26.922 7.27 7.664 1 95.88 72 VAL A C 1
ATOM 560 O O . VAL A 1 72 ? -26.25 7.449 6.645 1 95.88 72 VAL A O 1
ATOM 563 N N . PHE A 1 73 ? -27.234 6.125 8.125 1 97.75 73 PHE A N 1
ATOM 564 C CA . PHE A 1 73 ? -27.188 4.918 7.309 1 97.75 73 PHE A CA 1
ATOM 565 C C . PHE A 1 73 ? -28.594 4.328 7.145 1 97.75 73 PHE A C 1
ATOM 567 O O . PHE A 1 73 ? -29.141 3.752 8.086 1 97.75 73 PHE A O 1
ATOM 574 N N . ASP A 1 74 ? -29.109 4.512 5.945 1 97.94 74 ASP A N 1
ATOM 575 C CA . ASP A 1 74 ? -30.453 4.043 5.598 1 97.94 74 ASP A CA 1
ATOM 576 C C . ASP A 1 74 ? -30.547 3.715 4.109 1 97.94 74 ASP A C 1
ATOM 578 O O . ASP A 1 74 ? -30.891 4.574 3.297 1 97.94 74 ASP A O 1
ATOM 582 N N . PRO A 1 75 ? -30.344 2.445 3.727 1 97.44 75 PRO A N 1
ATOM 583 C CA . PRO A 1 75 ? -30.375 2.039 2.32 1 97.44 75 PRO A CA 1
ATOM 584 C C . PRO A 1 75 ? -31.703 2.346 1.634 1 97.44 75 PRO A C 1
ATOM 586 O O . PRO A 1 75 ? -31.734 2.623 0.432 1 97.44 75 PRO A O 1
ATOM 589 N N . ASP A 1 76 ? -32.781 2.361 2.35 1 97.25 76 ASP A N 1
ATOM 590 C CA . ASP A 1 76 ? -34.094 2.584 1.766 1 97.25 76 ASP A CA 1
ATOM 591 C C . ASP A 1 76 ? -34.219 4.008 1.234 1 97.25 76 ASP A C 1
ATOM 593 O O . ASP A 1 76 ? -34.969 4.254 0.28 1 97.25 76 ASP A O 1
ATOM 597 N N . THR A 1 77 ? -33.531 4.891 1.814 1 97.31 77 THR A N 1
ATOM 598 C CA . THR A 1 77 ? -33.594 6.277 1.377 1 97.31 77 THR A CA 1
ATOM 599 C C . THR A 1 77 ? -32.281 6.691 0.714 1 97.31 77 THR A C 1
ATOM 601 O O . THR A 1 77 ? -32 7.883 0.531 1 97.31 77 THR A O 1
ATOM 604 N N . ASN A 1 78 ? -31.375 5.77 0.449 1 98.25 78 ASN A N 1
ATOM 605 C CA . ASN A 1 78 ? -30.125 5.969 -0.269 1 98.25 78 ASN A CA 1
ATOM 606 C C . ASN A 1 78 ? -29.188 6.891 0.496 1 98.25 78 ASN A C 1
ATOM 608 O O . ASN A 1 78 ? -28.609 7.816 -0.081 1 98.25 78 ASN A O 1
ATOM 612 N N . ARG A 1 79 ? -29.125 6.652 1.842 1 98.56 79 ARG A N 1
ATOM 613 C CA . ARG A 1 79 ? -28.188 7.352 2.713 1 98.56 79 ARG A CA 1
ATOM 614 C C . ARG A 1 79 ? -27.125 6.398 3.266 1 98.56 79 ARG A C 1
ATOM 616 O O . ARG A 1 79 ? -27.469 5.434 3.961 1 98.56 79 ARG A O 1
ATOM 623 N N . TYR A 1 80 ? -25.844 6.645 2.951 1 98.69 80 TYR A N 1
ATOM 624 C CA . TYR A 1 80 ? -24.766 5.727 3.287 1 98.69 80 TYR A CA 1
ATOM 625 C C . TYR A 1 80 ? -23.625 6.453 3.998 1 98.69 80 TYR A C 1
ATOM 627 O O . TYR A 1 80 ? -22.562 6.691 3.412 1 98.69 80 TYR A O 1
ATOM 635 N N . ASP A 1 81 ? -23.828 6.781 5.238 1 97.81 81 ASP A N 1
ATOM 636 C CA . ASP A 1 81 ? -22.781 7.34 6.098 1 97.81 81 ASP A CA 1
ATOM 637 C C . ASP A 1 81 ? -22.359 6.336 7.164 1 97.81 81 ASP A C 1
ATOM 639 O O . ASP A 1 81 ? -23.141 5.465 7.551 1 97.81 81 ASP A O 1
ATOM 643 N N . HIS A 1 82 ? -21.141 6.453 7.57 1 96.5 82 HIS A N 1
ATOM 644 C CA . HIS A 1 82 ? -20.594 5.504 8.531 1 96.5 82 HIS A CA 1
ATOM 645 C C . HIS A 1 82 ? -20 6.227 9.742 1 96.5 82 HIS A C 1
ATOM 647 O O . HIS A 1 82 ? -19.438 5.586 10.641 1 96.5 82 HIS A O 1
ATOM 653 N N . HIS A 1 83 ? -20.203 7.57 9.859 1 90.81 83 HIS A N 1
ATOM 654 C CA . HIS A 1 83 ? -19.469 8.375 10.844 1 90.81 83 HIS A CA 1
ATOM 655 C C . HIS A 1 83 ? -20.172 8.359 12.195 1 90.81 83 HIS A C 1
ATOM 657 O O . HIS A 1 83 ? -19.578 8.695 13.219 1 90.81 83 HIS A O 1
ATOM 663 N N . GLN A 1 84 ? -21.469 8.039 12.234 1 89.19 84 GLN A N 1
ATOM 664 C CA . GLN A 1 84 ? -22.203 8.039 13.5 1 89.19 84 GLN A CA 1
ATOM 665 C C . GLN A 1 84 ? -21.688 6.953 14.438 1 89.19 84 GLN A C 1
ATOM 667 O O . GLN A 1 84 ? -21.328 5.859 13.992 1 89.19 84 GLN A O 1
ATOM 672 N N . ALA A 1 85 ? -21.609 7.25 15.688 1 84.19 85 ALA A N 1
ATOM 673 C CA . ALA A 1 85 ? -21.094 6.344 16.703 1 84.19 85 ALA A CA 1
ATOM 674 C C . ALA A 1 85 ? -21.891 5.047 16.75 1 84.19 85 ALA A C 1
ATOM 676 O O . ALA A 1 85 ? -21.344 3.979 17.031 1 84.19 85 ALA A O 1
ATOM 677 N N . SER A 1 86 ? -23.078 5.172 16.391 1 90.06 86 SER A N 1
ATOM 678 C CA . SER A 1 86 ? -23.969 4.016 16.453 1 90.06 86 SER A CA 1
ATOM 679 C C . SER A 1 86 ? -23.672 3.037 15.312 1 90.06 86 SER A C 1
ATOM 681 O O . SER A 1 86 ? -24.109 1.884 15.352 1 90.06 86 SER A O 1
ATOM 683 N N . PHE A 1 87 ? -22.984 3.49 14.32 1 93.81 87 PHE A N 1
ATOM 684 C CA . PHE A 1 87 ? -22.719 2.637 13.172 1 93.81 87 PHE A CA 1
ATOM 685 C C . PHE A 1 87 ? -21.578 1.675 13.461 1 93.81 87 PHE A C 1
ATOM 687 O O . PHE A 1 87 ? -20.469 2.104 13.758 1 93.81 87 PHE A O 1
ATOM 694 N N . GLN A 1 88 ? -21.859 0.348 13.312 1 94.56 88 GLN A N 1
ATOM 695 C CA . GLN A 1 88 ? -20.844 -0.669 13.578 1 94.56 88 GLN A CA 1
ATOM 696 C C . GLN A 1 88 ? -20.922 -1.794 12.547 1 94.56 88 GLN A C 1
ATOM 698 O O . GLN A 1 88 ? -20.328 -2.855 12.742 1 94.56 88 GLN A O 1
ATOM 703 N N . GLU A 1 89 ? -21.516 -1.573 11.445 1 97.5 89 GLU A N 1
ATOM 704 C CA . GLU A 1 89 ? -21.812 -2.639 10.5 1 97.5 89 GLU A CA 1
ATOM 705 C C . GLU A 1 89 ? -20.562 -3.092 9.75 1 97.5 89 GLU A C 1
ATOM 707 O O . GLU A 1 89 ? -19.688 -2.285 9.469 1 97.5 89 GLU A O 1
ATOM 712 N N . THR A 1 90 ? -20.547 -4.375 9.484 1 98.06 90 THR A N 1
ATOM 713 C CA . THR A 1 90 ? -19.562 -5.051 8.648 1 98.06 90 THR A CA 1
ATOM 714 C C . THR A 1 90 ? -20.234 -5.727 7.457 1 98.06 90 THR A C 1
ATOM 716 O O . THR A 1 90 ? -21.469 -5.777 7.387 1 98.06 90 THR A O 1
ATOM 719 N N . LEU A 1 91 ? -19.453 -6.164 6.488 1 98.25 91 LEU A N 1
ATOM 720 C CA . LEU A 1 91 ? -20.062 -6.887 5.379 1 98.25 91 LEU A CA 1
ATOM 721 C C . LEU A 1 91 ? -20.828 -8.109 5.879 1 98.25 91 LEU A C 1
ATOM 723 O O . LEU A 1 91 ? -21.938 -8.367 5.434 1 98.25 91 LEU A O 1
ATOM 727 N N . ASN A 1 92 ? -20.266 -8.805 6.855 1 97.44 92 ASN A N 1
ATOM 728 C CA . ASN A 1 92 ? -20.891 -10 7.406 1 97.44 92 ASN A CA 1
ATOM 729 C C . ASN A 1 92 ? -22.203 -9.664 8.117 1 97.44 92 ASN A C 1
ATOM 731 O O . ASN A 1 92 ? -23.141 -10.453 8.109 1 97.44 92 ASN A O 1
ATOM 735 N N . SER A 1 93 ? -22.25 -8.539 8.789 1 97.88 93 SER A N 1
ATOM 736 C CA . SER A 1 93 ? -23.469 -8.164 9.5 1 97.88 93 SER A CA 1
ATOM 737 C C . SER A 1 93 ? -24.578 -7.801 8.523 1 97.88 93 SER A C 1
ATOM 739 O O . SER A 1 93 ? -25.75 -8.086 8.781 1 97.88 93 SER A O 1
ATOM 741 N N . LEU A 1 94 ? -24.25 -7.188 7.402 1 98 94 LEU A N 1
ATOM 742 C CA . LEU A 1 94 ? -25.25 -6.695 6.465 1 98 94 LEU A CA 1
ATOM 743 C C . LEU A 1 94 ? -25.609 -7.762 5.434 1 98 94 LEU A C 1
ATOM 745 O O . LEU A 1 94 ? -26.734 -7.793 4.922 1 98 94 LEU A O 1
ATOM 749 N N . ARG A 1 95 ? -24.594 -8.578 5.125 1 97.69 95 ARG A N 1
ATOM 750 C CA . ARG A 1 95 ? -24.781 -9.672 4.18 1 97.69 95 ARG A CA 1
ATOM 751 C C . ARG A 1 95 ? -24.125 -10.953 4.688 1 97.69 95 ARG A C 1
ATOM 753 O O . ARG A 1 95 ? -23.156 -11.43 4.109 1 97.69 95 ARG A O 1
ATOM 760 N N . PRO A 1 96 ? -24.781 -11.633 5.633 1 96.12 96 PRO A N 1
ATOM 761 C CA . PRO A 1 96 ? -24.188 -12.797 6.289 1 96.12 96 PRO A CA 1
ATOM 762 C C . PRO A 1 96 ? -24 -13.977 5.336 1 96.12 96 PRO A C 1
ATOM 764 O O . PRO A 1 96 ? -23.156 -14.844 5.582 1 96.12 96 PRO A O 1
ATOM 767 N N . GLU A 1 97 ? -24.672 -13.969 4.227 1 93.94 97 GLU A N 1
ATOM 768 C CA . GLU A 1 97 ? -24.609 -15.086 3.285 1 93.94 97 GLU A CA 1
ATOM 769 C C . GLU A 1 97 ? -23.297 -15.078 2.518 1 93.94 97 GLU A C 1
ATOM 771 O O . GLU A 1 97 ? -22.906 -16.094 1.937 1 93.94 97 GLU A O 1
ATOM 776 N N . ILE A 1 98 ? -22.609 -14 2.469 1 93 98 ILE A N 1
ATOM 777 C CA . ILE A 1 98 ? -21.375 -13.898 1.707 1 93 98 ILE A CA 1
ATOM 778 C C . ILE A 1 98 ? -20.234 -14.562 2.479 1 93 98 ILE A C 1
ATOM 780 O O . ILE A 1 98 ? -19.344 -15.18 1.883 1 93 98 ILE A O 1
ATOM 784 N N . LYS A 1 99 ? -20.203 -14.484 3.791 1 89.81 99 LYS A N 1
ATOM 785 C CA . LYS A 1 99 ? -19.266 -15.133 4.699 1 89.81 99 LYS A CA 1
ATOM 786 C C . LYS A 1 99 ? -17.828 -14.742 4.359 1 89.81 99 LYS A C 1
ATOM 788 O O . LYS A 1 99 ? -17.047 -15.578 3.906 1 89.81 99 LYS A O 1
ATOM 793 N N . VAL A 1 100 ? -17.438 -13.609 4.695 1 90.94 100 VAL A N 1
ATOM 794 C CA . VAL A 1 100 ? -16.062 -13.164 4.5 1 90.94 100 VAL A CA 1
ATOM 795 C C . VAL A 1 100 ? -15.281 -13.336 5.801 1 90.94 100 VAL A C 1
ATOM 797 O O . VAL A 1 100 ? -15.867 -13.398 6.883 1 90.94 100 VAL A O 1
ATOM 800 N N . LYS A 1 101 ? -13.984 -13.445 5.68 1 85.38 101 LYS A N 1
ATOM 801 C CA . LYS A 1 101 ? -13.109 -13.672 6.828 1 85.38 101 LYS A CA 1
ATOM 802 C C . LYS A 1 101 ? -12.93 -12.391 7.641 1 85.38 101 LYS A C 1
ATOM 804 O O . LYS A 1 101 ? -12.828 -12.438 8.867 1 85.38 101 LYS A O 1
ATOM 809 N N . ARG A 1 102 ? -13.008 -11.305 7.016 1 89.38 102 ARG A N 1
ATOM 810 C CA . ARG A 1 102 ? -12.641 -10.039 7.641 1 89.38 102 ARG A CA 1
ATOM 811 C C . ARG A 1 102 ? -13.844 -9.391 8.32 1 89.38 102 ARG A C 1
ATOM 813 O O . ARG A 1 102 ? -14.93 -9.312 7.734 1 89.38 102 ARG A O 1
ATOM 820 N N . GLU A 1 103 ? -13.633 -9.039 9.531 1 93.5 103 GLU A N 1
ATOM 821 C CA . GLU A 1 103 ? -14.633 -8.305 10.297 1 93.5 103 GLU A CA 1
ATOM 822 C C . GLU A 1 103 ? -14.219 -6.848 10.5 1 93.5 103 GLU A C 1
ATOM 824 O O . GLU A 1 103 ? -13.742 -6.477 11.57 1 93.5 103 GLU A O 1
ATOM 829 N N . ILE A 1 104 ? -14.453 -6.109 9.43 1 96.19 104 ILE A N 1
ATOM 830 C CA . ILE A 1 104 ? -14.016 -4.715 9.43 1 96.19 104 ILE A CA 1
ATOM 831 C C . ILE A 1 104 ? -15.227 -3.793 9.312 1 96.19 104 ILE A C 1
ATOM 833 O O . ILE A 1 104 ? -16.094 -4 8.453 1 96.19 104 ILE A O 1
ATOM 837 N N . ARG A 1 105 ? -15.258 -2.811 10.273 1 96.75 105 ARG A N 1
ATOM 838 C CA . ARG A 1 105 ? -16.266 -1.761 10.148 1 96.75 105 ARG A CA 1
ATOM 839 C C . ARG A 1 105 ? -16.219 -1.125 8.766 1 96.75 105 ARG A C 1
ATOM 841 O O . ARG A 1 105 ? -15.148 -0.807 8.258 1 96.75 105 ARG A O 1
ATOM 848 N N . LEU A 1 106 ? -17.453 -0.972 8.172 1 98.38 106 LEU A N 1
ATOM 849 C CA . LEU A 1 106 ? -17.484 -0.502 6.793 1 98.38 106 LEU A CA 1
ATOM 850 C C . LEU A 1 106 ? -17.312 1.013 6.73 1 98.38 106 LEU A C 1
ATOM 852 O O . LEU A 1 106 ? -17.797 1.729 7.613 1 98.38 106 LEU A O 1
ATOM 856 N N . SER A 1 107 ? -16.578 1.51 5.73 1 98.19 107 SER A N 1
ATOM 857 C CA . SER A 1 107 ? -16.609 2.906 5.309 1 98.19 107 SER A CA 1
ATOM 858 C C . SER A 1 107 ? -17.625 3.123 4.191 1 98.19 107 SER A C 1
ATOM 860 O O . SER A 1 107 ? -18.453 2.244 3.91 1 98.19 107 SER A O 1
ATOM 862 N N . SER A 1 108 ? -17.641 4.324 3.617 1 98.62 108 SER A N 1
ATOM 863 C CA . SER A 1 108 ? -18.609 4.555 2.541 1 98.62 108 SER A CA 1
ATOM 864 C C . SER A 1 108 ? -18.297 3.678 1.332 1 98.62 108 SER A C 1
ATOM 866 O O . SER A 1 108 ? -19.203 3.248 0.623 1 98.62 108 SER A O 1
ATOM 868 N N . ALA A 1 109 ? -17 3.379 1.053 1 98.75 109 ALA A N 1
ATOM 869 C CA . ALA A 1 109 ? -16.641 2.449 -0.013 1 98.75 109 ALA A CA 1
ATOM 870 C C . ALA A 1 109 ? -17.234 1.064 0.245 1 98.75 109 ALA A C 1
ATOM 872 O O . ALA A 1 109 ? -17.859 0.477 -0.637 1 98.75 109 ALA A O 1
ATOM 873 N N . GLY A 1 110 ? -17.031 0.619 1.475 1 98.81 110 GLY A N 1
ATOM 874 C CA . GLY A 1 110 ? -17.578 -0.678 1.841 1 98.81 110 GLY A CA 1
ATOM 875 C C . GLY A 1 110 ? -19.094 -0.726 1.777 1 98.81 110 GLY A C 1
ATOM 876 O O . GLY A 1 110 ? -19.672 -1.737 1.372 1 98.81 110 GLY A O 1
ATOM 877 N N . LEU A 1 111 ? -19.734 0.325 2.188 1 98.81 111 LEU A N 1
ATOM 878 C CA . LEU A 1 111 ? -21.203 0.374 2.166 1 98.81 111 LEU A CA 1
ATOM 879 C C . LEU A 1 111 ? -21.719 0.3 0.735 1 98.81 111 LEU A C 1
ATOM 881 O O . LEU A 1 111 ? -22.609 -0.502 0.436 1 98.81 111 LEU A O 1
ATOM 885 N N . ILE A 1 112 ? -21.188 1.123 -0.106 1 98.88 112 ILE A N 1
ATOM 886 C CA . ILE A 1 112 ? -21.625 1.119 -1.497 1 98.88 112 ILE A CA 1
ATOM 887 C C . ILE A 1 112 ? -21.297 -0.224 -2.141 1 98.88 112 ILE A C 1
ATOM 889 O O . ILE A 1 112 ? -22.094 -0.772 -2.902 1 98.88 112 ILE A O 1
ATOM 893 N N . TYR A 1 113 ? -20.141 -0.805 -1.838 1 98.88 113 TYR A N 1
ATOM 894 C CA . TYR A 1 113 ? -19.75 -2.113 -2.348 1 98.88 113 TYR A CA 1
ATOM 895 C C . TYR A 1 113 ? -20.719 -3.193 -1.88 1 98.88 113 TYR A C 1
ATOM 897 O O . TYR A 1 113 ? -21.062 -4.098 -2.645 1 98.88 113 TYR A O 1
ATOM 905 N N . THR A 1 114 ? -21.094 -3.102 -0.617 1 98.81 114 THR A N 1
ATOM 906 C CA . THR A 1 114 ? -21.984 -4.09 -0.025 1 98.81 114 THR A CA 1
ATOM 907 C C . THR A 1 114 ? -23.297 -4.164 -0.801 1 98.81 114 THR A C 1
ATOM 909 O O . THR A 1 114 ? -23.766 -5.258 -1.135 1 98.81 114 THR A O 1
ATOM 912 N N . TYR A 1 115 ? -23.828 -3.064 -1.158 1 98.56 115 TYR A N 1
ATOM 913 C CA . TYR A 1 115 ? -25.188 -3.029 -1.702 1 98.56 115 TYR A CA 1
ATOM 914 C C . TYR A 1 115 ? -25.156 -3.02 -3.227 1 98.56 115 TYR A C 1
ATOM 916 O O . TYR A 1 115 ? -26.078 -3.518 -3.871 1 98.56 115 TYR A O 1
ATOM 924 N N . PHE A 1 116 ? -24.062 -2.5 -3.832 1 98.75 116 PHE A N 1
ATOM 925 C CA . PHE A 1 116 ? -24.078 -2.295 -5.277 1 98.75 116 PHE A CA 1
ATOM 926 C C . PHE A 1 116 ? -22.906 -3.023 -5.93 1 98.75 116 PHE A C 1
ATOM 928 O O . PHE A 1 116 ? -22.797 -3.064 -7.16 1 98.75 116 PHE A O 1
ATOM 935 N N . GLY A 1 117 ? -22 -3.629 -5.176 1 98.75 117 GLY A N 1
ATOM 936 C CA . GLY A 1 117 ? -20.719 -4.145 -5.645 1 98.75 117 GLY A CA 1
ATOM 937 C C . GLY A 1 117 ? -20.859 -5.184 -6.738 1 98.75 117 GLY A C 1
ATOM 938 O O . GLY A 1 117 ? -20.125 -5.16 -7.723 1 98.75 117 GLY A O 1
ATOM 939 N N . GLU A 1 118 ? -21.797 -6.121 -6.586 1 98.5 118 GLU A N 1
ATOM 940 C CA . GLU A 1 118 ? -21.984 -7.168 -7.59 1 98.5 118 GLU A CA 1
ATOM 941 C C . GLU A 1 118 ? -22.422 -6.578 -8.93 1 98.5 118 GLU A C 1
ATOM 943 O O . GLU A 1 118 ? -21.906 -6.98 -9.984 1 98.5 118 GLU A O 1
ATOM 948 N N . GLU A 1 119 ? -23.344 -5.629 -8.883 1 98.5 119 GLU A N 1
ATOM 949 C CA . GLU A 1 119 ? -23.797 -4.992 -10.109 1 98.5 119 GLU A CA 1
ATOM 950 C C . GLU A 1 119 ? -22.688 -4.16 -10.742 1 98.5 119 GLU A C 1
ATOM 952 O O . GLU A 1 119 ? -22.547 -4.125 -11.969 1 98.5 119 GLU A O 1
ATOM 957 N N . VAL A 1 120 ? -21.922 -3.469 -9.906 1 98.81 120 VAL A N 1
ATOM 958 C CA . VAL A 1 120 ? -20.797 -2.686 -10.391 1 98.81 120 VAL A CA 1
ATOM 959 C C . VAL A 1 120 ? -19.812 -3.596 -11.125 1 98.81 120 VAL A C 1
ATOM 961 O O . VAL A 1 120 ? -19.359 -3.277 -12.227 1 98.81 120 VAL A O 1
ATOM 964 N N . ILE A 1 121 ? -19.469 -4.773 -10.508 1 98.81 121 ILE A N 1
ATOM 965 C CA . ILE A 1 121 ? -18.547 -5.742 -11.094 1 98.81 121 ILE A CA 1
ATOM 966 C C . ILE A 1 121 ? -19.094 -6.219 -12.438 1 98.81 121 ILE A C 1
ATOM 968 O O . ILE A 1 121 ? -18.359 -6.262 -13.43 1 98.81 121 ILE A O 1
ATOM 972 N N . ARG A 1 122 ? -20.406 -6.52 -12.508 1 98.56 122 ARG A N 1
ATOM 973 C CA . ARG A 1 122 ? -21.031 -6.961 -13.75 1 98.56 122 ARG A CA 1
ATOM 974 C C . ARG A 1 122 ? -20.875 -5.914 -14.852 1 98.56 122 ARG A C 1
ATOM 976 O O . ARG A 1 122 ? -20.5 -6.246 -15.977 1 98.56 122 ARG A O 1
ATOM 983 N N . LYS A 1 123 ? -21.109 -4.672 -14.516 1 98.44 123 LYS A N 1
ATOM 984 C CA . LYS A 1 123 ? -21.047 -3.6 -15.5 1 98.44 123 LYS A CA 1
ATOM 985 C C . LYS A 1 123 ? -19.609 -3.373 -15.977 1 98.44 123 LYS A C 1
ATOM 987 O O . LYS A 1 123 ? -19.375 -3.133 -17.156 1 98.44 123 LYS A O 1
ATOM 992 N N . VAL A 1 124 ? -18.672 -3.438 -15.055 1 98.56 124 VAL A N 1
ATOM 993 C CA . VAL A 1 124 ? -17.266 -3.281 -15.406 1 98.56 124 VAL A CA 1
ATOM 994 C C . VAL A 1 124 ? -16.859 -4.387 -16.375 1 98.56 124 VAL A C 1
ATOM 996 O O . VAL A 1 124 ? -16.188 -4.125 -17.375 1 98.56 124 VAL A O 1
ATOM 999 N N . LEU A 1 125 ? -17.281 -5.625 -16.078 1 98.56 125 LEU A N 1
ATOM 1000 C CA . LEU A 1 125 ? -16.953 -6.762 -16.938 1 98.56 125 LEU A CA 1
ATOM 1001 C C . LEU A 1 125 ? -17.594 -6.613 -18.312 1 98.56 125 LEU A C 1
ATOM 1003 O O . LEU A 1 125 ? -16.922 -6.797 -19.328 1 98.56 125 LEU A O 1
ATOM 1007 N N . GLU A 1 126 ? -18.828 -6.188 -18.312 1 97.69 126 GLU A N 1
ATOM 1008 C CA . GLU A 1 126 ? -19.547 -6.004 -19.578 1 97.69 126 GLU A CA 1
ATOM 1009 C C . GLU A 1 126 ? -18.891 -4.93 -20.438 1 97.69 126 GLU A C 1
ATOM 1011 O O . GLU A 1 126 ? -18.719 -5.113 -21.641 1 97.69 126 GLU A O 1
ATOM 1016 N N . ARG A 1 127 ? -18.484 -3.893 -19.875 1 97.31 127 ARG A N 1
ATOM 1017 C CA . ARG A 1 127 ? -17.859 -2.779 -20.578 1 97.31 127 ARG A CA 1
ATOM 1018 C C . ARG A 1 127 ? -16.469 -3.16 -21.078 1 97.31 127 ARG A C 1
ATOM 1020 O O . ARG A 1 127 ? -15.906 -2.471 -21.938 1 97.31 127 ARG A O 1
ATOM 1027 N N . ASN A 1 128 ? -15.945 -4.207 -20.547 1 96.75 128 ASN A N 1
ATOM 1028 C CA . ASN A 1 128 ? -14.625 -4.664 -20.953 1 96.75 128 ASN A CA 1
ATOM 1029 C C . ASN A 1 128 ? -14.695 -6 -21.688 1 96.75 128 ASN A C 1
ATOM 1031 O O . ASN A 1 128 ? -13.828 -6.859 -21.5 1 96.75 128 ASN A O 1
ATOM 1035 N N . SER A 1 129 ? -15.805 -6.258 -22.344 1 95.06 129 SER A N 1
ATOM 1036 C CA . SER A 1 129 ? -16.016 -7.285 -23.359 1 95.06 129 SER A CA 1
ATOM 1037 C C . SER A 1 129 ? -16.203 -8.656 -22.719 1 95.06 129 SER A C 1
ATOM 1039 O O . SER A 1 129 ? -15.883 -9.68 -23.344 1 95.06 129 SER A O 1
ATOM 1041 N N . ILE A 1 130 ? -16.578 -8.719 -21.484 1 95.56 130 ILE A N 1
ATOM 1042 C CA . ILE A 1 130 ? -17 -9.953 -20.844 1 95.56 130 ILE A CA 1
ATOM 1043 C C . ILE A 1 130 ? -18.5 -9.906 -20.578 1 95.56 130 ILE A C 1
ATOM 1045 O O . ILE A 1 130 ? -18.938 -9.523 -19.484 1 95.56 130 ILE A O 1
ATOM 1049 N N . ALA A 1 131 ? -19.172 -10.375 -21.609 1 94.06 131 ALA A N 1
ATOM 1050 C CA . ALA A 1 131 ? -20.625 -10.227 -21.578 1 94.06 131 ALA A CA 1
ATOM 1051 C C . ALA A 1 131 ? -21.266 -11.328 -20.75 1 94.06 131 ALA A C 1
ATOM 1053 O O . ALA A 1 131 ? -20.828 -12.484 -20.781 1 94.06 131 ALA A O 1
ATOM 1054 N N . ASN A 1 132 ? -22.312 -10.992 -20.078 1 93.75 132 ASN A N 1
ATOM 1055 C CA . ASN A 1 132 ? -23.141 -11.914 -19.312 1 93.75 132 ASN A CA 1
ATOM 1056 C C . ASN A 1 132 ? -22.297 -12.836 -18.438 1 93.75 132 ASN A C 1
ATOM 1058 O O . ASN A 1 132 ? -22.406 -14.062 -18.531 1 93.75 132 ASN A O 1
ATOM 1062 N N . PRO A 1 133 ? -21.5 -12.188 -17.578 1 96.62 133 PRO A N 1
ATOM 1063 C CA . PRO A 1 133 ? -20.656 -13.031 -16.719 1 96.62 133 PRO A CA 1
ATOM 1064 C C . PRO A 1 133 ? -21.484 -13.969 -15.844 1 96.62 133 PRO A C 1
ATOM 1066 O O . PRO A 1 133 ? -22.547 -13.586 -15.352 1 96.62 133 PRO A O 1
ATOM 1069 N N . GLU A 1 134 ? -20.984 -15.18 -15.656 1 96.25 134 GLU A N 1
ATOM 1070 C CA . GLU A 1 134 ? -21.641 -16.156 -14.789 1 96.25 134 GLU A CA 1
ATOM 1071 C C . GLU A 1 134 ? -21.734 -15.648 -13.352 1 96.25 134 GLU A C 1
ATOM 1073 O O . GLU A 1 134 ? -20.844 -14.961 -12.875 1 96.25 134 GLU A O 1
ATOM 1078 N N . GLU A 1 135 ? -22.781 -16.078 -12.727 1 96.5 135 GLU A N 1
ATOM 1079 C CA . GLU A 1 135 ? -23.031 -15.633 -11.359 1 96.5 135 GLU A CA 1
ATOM 1080 C C . GLU A 1 135 ? -21.906 -16.062 -10.414 1 96.5 135 GLU A C 1
ATOM 1082 O O . GLU A 1 135 ? -21.531 -15.305 -9.516 1 96.5 135 GLU A O 1
ATOM 1087 N N . GLU A 1 136 ? -21.375 -17.203 -10.609 1 95.06 136 GLU A N 1
ATOM 1088 C CA . GLU A 1 136 ? -20.312 -17.719 -9.742 1 95.06 136 GLU A CA 1
ATOM 1089 C C . GLU A 1 136 ? -19.031 -16.875 -9.891 1 95.06 136 GLU A C 1
ATOM 1091 O O . GLU A 1 136 ? -18.328 -16.656 -8.914 1 95.06 136 GLU A O 1
ATOM 1096 N N . LEU A 1 137 ? -18.781 -16.516 -11.086 1 96.94 137 LEU A N 1
ATOM 1097 C CA . LEU A 1 137 ? -17.656 -15.633 -11.352 1 96.94 137 LEU A CA 1
ATOM 1098 C C . LEU A 1 137 ? -17.812 -14.297 -10.633 1 96.94 137 LEU A C 1
ATOM 1100 O O . LEU A 1 137 ? -16.906 -13.844 -9.945 1 96.94 137 LEU A O 1
ATOM 1104 N N . VAL A 1 138 ? -19 -13.711 -10.781 1 98.19 138 VAL A N 1
ATOM 1105 C CA . VAL A 1 138 ? -19.266 -12.414 -10.172 1 98.19 138 VAL A CA 1
ATOM 1106 C C . VAL A 1 138 ? -19.141 -12.516 -8.656 1 98.19 138 VAL A C 1
ATOM 1108 O O . VAL A 1 138 ? -18.5 -11.68 -8.023 1 98.19 138 VAL A O 1
ATOM 1111 N N . ARG A 1 139 ? -19.688 -13.547 -8.086 1 96.5 139 ARG A N 1
ATOM 1112 C CA . ARG A 1 139 ? -19.656 -13.742 -6.641 1 96.5 139 ARG A CA 1
ATOM 1113 C C . ARG A 1 139 ? -18.234 -13.984 -6.156 1 96.5 139 ARG A C 1
ATOM 1115 O O . ARG A 1 139 ? -17.828 -13.484 -5.102 1 96.5 139 ARG A O 1
ATOM 1122 N N . GLY A 1 140 ? -17.5 -14.812 -6.883 1 95.81 140 GLY A N 1
ATOM 1123 C CA . GLY A 1 140 ? -16.109 -15.055 -6.543 1 95.81 140 GLY A CA 1
ATOM 1124 C C . GLY A 1 140 ? -15.266 -13.789 -6.562 1 95.81 140 GLY A C 1
ATOM 1125 O O . GLY A 1 140 ? -14.5 -13.531 -5.629 1 95.81 140 GLY A O 1
ATOM 1126 N N . VAL A 1 141 ? -15.445 -13.031 -7.629 1 98 141 VAL A N 1
ATOM 1127 C CA . VAL A 1 141 ? -14.711 -11.773 -7.773 1 98 141 VAL A CA 1
ATOM 1128 C C . VAL A 1 141 ? -15.133 -10.797 -6.676 1 98 141 VAL A C 1
ATOM 1130 O O . VAL A 1 141 ? -14.305 -10.078 -6.121 1 98 141 VAL A O 1
ATOM 1133 N N . TYR A 1 142 ? -16.453 -10.781 -6.359 1 98.5 142 TYR A N 1
ATOM 1134 C CA . TYR A 1 142 ? -16.984 -9.93 -5.301 1 98.5 142 TYR A CA 1
ATOM 1135 C C . TYR A 1 142 ? -16.281 -10.195 -3.977 1 98.5 142 TYR A C 1
ATOM 1137 O O . TYR A 1 142 ? -15.812 -9.266 -3.312 1 98.5 142 TYR A O 1
ATOM 1145 N N . ARG A 1 143 ? -16.141 -11.422 -3.635 1 96.75 143 ARG A N 1
ATOM 1146 C CA . ARG A 1 143 ? -15.508 -11.805 -2.373 1 96.75 143 ARG A CA 1
ATOM 1147 C C . ARG A 1 143 ? -14.023 -11.469 -2.373 1 96.75 143 ARG A C 1
ATOM 1149 O O . ARG A 1 143 ? -13.508 -10.922 -1.397 1 96.75 143 ARG A O 1
ATOM 1156 N N . LYS A 1 144 ? -13.391 -11.812 -3.436 1 96.12 144 LYS A N 1
ATOM 1157 C CA . LYS A 1 144 ? -11.953 -11.578 -3.547 1 96.12 144 LYS A CA 1
ATOM 1158 C C . LYS A 1 144 ? -11.625 -10.086 -3.49 1 96.12 144 LYS A C 1
ATOM 1160 O O . LYS A 1 144 ? -10.688 -9.68 -2.809 1 96.12 144 LYS A O 1
ATOM 1165 N N . LEU A 1 145 ? -12.43 -9.305 -4.207 1 98 145 LEU A N 1
ATOM 1166 C CA . LEU A 1 145 ? -12.234 -7.863 -4.25 1 98 145 LEU A CA 1
ATOM 1167 C C . LEU A 1 145 ? -12.477 -7.242 -2.879 1 98 145 LEU A C 1
ATOM 1169 O O . LEU A 1 145 ? -11.781 -6.305 -2.484 1 98 145 LEU A O 1
ATOM 1173 N N . TYR A 1 146 ? -13.484 -7.691 -2.209 1 98.25 146 TYR A N 1
ATOM 1174 C CA . TYR A 1 146 ? -13.68 -7.199 -0.852 1 98.25 146 TYR A CA 1
ATOM 1175 C C . TYR A 1 146 ? -12.453 -7.469 0.011 1 98.25 146 TYR A C 1
ATOM 1177 O O . TYR A 1 146 ? -11.953 -6.566 0.689 1 98.25 146 TYR A O 1
ATOM 1185 N N . ASP A 1 147 ? -11.93 -8.656 -0.076 1 95.62 147 ASP A N 1
ATOM 1186 C CA . ASP A 1 147 ? -10.836 -9.094 0.777 1 95.62 147 ASP A CA 1
ATOM 1187 C C . ASP A 1 147 ? -9.555 -8.328 0.47 1 95.62 147 ASP A C 1
ATOM 1189 O O . ASP A 1 147 ? -8.773 -8.023 1.375 1 95.62 147 ASP A O 1
ATOM 1193 N N . THR A 1 148 ? -9.391 -7.949 -0.758 1 95.56 148 THR A N 1
ATOM 1194 C CA . THR A 1 148 ? -8.07 -7.496 -1.18 1 95.56 148 THR A CA 1
ATOM 1195 C C . THR A 1 148 ? -8.062 -5.992 -1.426 1 95.56 148 THR A C 1
ATOM 1197 O O . THR A 1 148 ? -7.004 -5.383 -1.555 1 95.56 148 THR A O 1
ATOM 1200 N N . LEU A 1 149 ? -9.203 -5.367 -1.511 1 98.06 149 LEU A N 1
ATOM 1201 C CA . LEU A 1 149 ? -9.227 -3.941 -1.817 1 98.06 149 LEU A CA 1
ATOM 1202 C C . LEU A 1 149 ? -10.164 -3.199 -0.865 1 98.06 149 LEU A C 1
ATOM 1204 O O . LEU A 1 149 ? -9.734 -2.285 -0.156 1 98.06 149 LEU A O 1
ATOM 1208 N N . ILE A 1 150 ? -11.414 -3.646 -0.777 1 98.62 150 ILE A N 1
ATOM 1209 C CA . ILE A 1 150 ? -12.422 -2.879 -0.061 1 98.62 150 ILE A CA 1
ATOM 1210 C C . ILE A 1 150 ? -12.117 -2.889 1.435 1 98.62 150 ILE A C 1
ATOM 1212 O O . ILE A 1 150 ? -12.188 -1.851 2.096 1 98.62 150 ILE A O 1
ATOM 1216 N N . ALA A 1 151 ? -11.789 -4.062 1.946 1 98 151 ALA A N 1
ATOM 1217 C CA . ALA A 1 151 ? -11.461 -4.18 3.365 1 98 151 ALA A CA 1
ATOM 1218 C C . ALA A 1 151 ? -10.266 -3.295 3.729 1 98 151 ALA A C 1
ATOM 1220 O O . ALA A 1 151 ? -10.234 -2.707 4.812 1 98 151 ALA A O 1
ATOM 1221 N N . GLU A 1 152 ? -9.32 -3.25 2.84 1 97.25 152 GLU A N 1
ATOM 1222 C CA . GLU A 1 152 ? -8.172 -2.369 3.01 1 97.25 152 GLU A CA 1
ATOM 1223 C C . GLU A 1 152 ? -8.609 -0.914 3.164 1 97.25 152 GLU A C 1
ATOM 1225 O O . GLU A 1 152 ? -8.172 -0.226 4.09 1 97.25 152 GLU A O 1
ATOM 1230 N N . LEU A 1 153 ? -9.461 -0.473 2.295 1 98.25 153 LEU A N 1
ATOM 1231 C CA . LEU A 1 153 ? -9.93 0.908 2.299 1 98.25 153 LEU A CA 1
ATOM 1232 C C . LEU A 1 153 ? -10.781 1.189 3.533 1 98.25 153 LEU A C 1
ATOM 1234 O O . LEU A 1 153 ? -10.656 2.248 4.152 1 98.25 153 LEU A O 1
ATOM 1238 N N . ASP A 1 154 ? -11.625 0.209 3.883 1 97.88 154 ASP A N 1
ATOM 1239 C CA . ASP A 1 154 ? -12.461 0.341 5.074 1 97.88 154 ASP A CA 1
ATOM 1240 C C . ASP A 1 154 ? -11.602 0.44 6.336 1 97.88 154 ASP A C 1
ATOM 1242 O O . ASP A 1 154 ? -11.836 1.3 7.188 1 97.88 154 ASP A O 1
ATOM 1246 N N . GLY A 1 155 ? -10.672 -0.468 6.449 1 96.31 155 GLY A N 1
ATOM 1247 C CA . GLY A 1 155 ? -9.805 -0.479 7.617 1 96.31 155 GLY A CA 1
ATOM 1248 C C . GLY A 1 155 ? -9.016 0.806 7.785 1 96.31 155 GLY A C 1
ATOM 1249 O O . GLY A 1 155 ? -8.969 1.374 8.883 1 96.31 155 GLY A O 1
ATOM 1250 N N . ILE A 1 156 ? -8.445 1.284 6.727 1 94.94 156 ILE A N 1
ATOM 1251 C CA . ILE A 1 156 ? -7.621 2.488 6.77 1 94.94 156 ILE A CA 1
ATOM 1252 C C . ILE A 1 156 ? -8.5 3.699 7.086 1 94.94 156 ILE A C 1
ATOM 1254 O O . ILE A 1 156 ? -8.148 4.516 7.941 1 94.94 156 ILE A O 1
ATOM 1258 N N . ASP A 1 157 ? -9.633 3.805 6.461 1 95.31 157 ASP A N 1
ATOM 1259 C CA . ASP A 1 157 ? -10.508 4.961 6.629 1 95.31 157 ASP A CA 1
ATOM 1260 C C . ASP A 1 157 ? -11.031 5.051 8.062 1 95.31 157 ASP A C 1
ATOM 1262 O O . ASP A 1 157 ? -11.156 6.141 8.617 1 95.31 157 ASP A O 1
ATOM 1266 N N . ASN A 1 158 ? -11.359 3.869 8.594 1 93.38 158 ASN A N 1
ATOM 1267 C CA . ASN A 1 158 ? -11.938 3.836 9.938 1 93.38 158 ASN A CA 1
ATOM 1268 C C . ASN A 1 158 ? -10.852 3.846 11.008 1 93.38 158 ASN A C 1
ATOM 1270 O O . ASN A 1 158 ? -11.148 3.863 12.203 1 93.38 158 ASN A O 1
ATOM 1274 N N . GLY A 1 159 ? -9.625 3.838 10.578 1 89.06 159 GLY A N 1
ATOM 1275 C CA . GLY A 1 159 ? -8.539 3.859 11.539 1 89.06 159 GLY A CA 1
ATOM 1276 C C . GLY A 1 159 ? -8.383 2.553 12.297 1 89.06 159 GLY A C 1
ATOM 1277 O O . GLY A 1 159 ? -7.992 2.547 13.461 1 89.06 159 GLY A O 1
ATOM 1278 N N . VAL A 1 160 ? -8.734 1.45 11.648 1 89.44 160 VAL A N 1
ATOM 1279 C CA . VAL A 1 160 ? -8.562 0.133 12.258 1 89.44 160 VAL A CA 1
ATOM 1280 C C . VAL A 1 160 ? -7.102 -0.288 12.188 1 89.44 160 VAL A C 1
ATOM 1282 O O . VAL A 1 160 ? -6.52 -0.356 11.102 1 89.44 160 VAL A O 1
ATOM 1285 N N . PRO A 1 161 ? -6.543 -0.49 13.336 1 87.69 161 PRO A N 1
ATOM 1286 C CA . PRO A 1 161 ? -5.168 -0.994 13.266 1 87.69 161 PRO A CA 1
ATOM 1287 C C . PRO A 1 161 ? -5.074 -2.371 12.617 1 87.69 161 PRO A C 1
ATOM 1289 O O . PRO A 1 161 ? -5.887 -3.252 12.906 1 87.69 161 PRO A O 1
ATOM 1292 N N . MET A 1 162 ? -4.133 -2.506 11.797 1 89.44 162 MET A N 1
ATOM 1293 C CA . MET A 1 162 ? -3.947 -3.791 11.133 1 89.44 162 MET A CA 1
ATOM 1294 C C . MET A 1 162 ? -3.527 -4.863 12.133 1 89.44 162 MET A C 1
ATOM 1296 O O . MET A 1 162 ? -3.865 -6.039 11.969 1 89.44 162 MET A O 1
ATOM 1300 N N . PHE A 1 163 ? -2.637 -4.504 13.078 1 86.75 163 PHE A N 1
ATOM 1301 C CA . PHE A 1 163 ? -2.088 -5.348 14.133 1 86.75 163 PHE A CA 1
ATOM 1302 C C . PHE A 1 163 ? -2.008 -4.586 15.453 1 86.75 163 PHE A C 1
ATOM 1304 O O . PHE A 1 163 ? -2.178 -3.365 15.477 1 86.75 163 PHE A O 1
ATOM 1311 N N . GLU A 1 164 ? -1.768 -5.434 16.422 1 82.69 164 GLU A N 1
ATOM 1312 C CA . GLU A 1 164 ? -1.453 -4.785 17.688 1 82.69 164 GLU A CA 1
ATOM 1313 C C . GLU A 1 164 ? 0.024 -4.41 17.766 1 82.69 164 GLU A C 1
ATOM 1315 O O . GLU A 1 164 ? 0.881 -5.137 17.266 1 82.69 164 GLU A O 1
ATOM 1320 N N . GLY A 1 165 ? 0.331 -3.268 18.234 1 79.62 165 GLY A N 1
ATOM 1321 C CA . GLY A 1 165 ? 1.712 -2.859 18.422 1 79.62 165 GLY A CA 1
ATOM 1322 C C . GLY A 1 165 ? 2.271 -2.055 17.266 1 79.62 165 GLY A C 1
ATOM 1323 O O . GLY A 1 165 ? 1.521 -1.587 16.406 1 79.62 165 GLY A O 1
ATOM 1324 N N . GLU A 1 166 ? 3.633 -1.822 17.281 1 82.5 166 GLU A N 1
ATOM 1325 C CA . GLU A 1 166 ? 4.32 -1.04 16.25 1 82.5 166 GLU A CA 1
ATOM 1326 C C . GLU A 1 166 ? 4.867 -1.938 15.148 1 82.5 166 GLU A C 1
ATOM 1328 O O . GLU A 1 166 ? 5.484 -2.967 15.422 1 82.5 166 GLU A O 1
ATOM 1333 N N . PRO A 1 167 ? 4.645 -1.562 13.93 1 88.56 167 PRO A N 1
ATOM 1334 C CA . PRO A 1 167 ? 5.148 -2.379 12.82 1 88.56 167 PRO A CA 1
ATOM 1335 C C . PRO A 1 167 ? 6.652 -2.215 12.609 1 88.56 167 PRO A C 1
ATOM 1337 O O . PRO A 1 167 ? 7.219 -1.17 12.945 1 88.56 167 PRO A O 1
ATOM 1340 N N . LYS A 1 168 ? 7.305 -3.234 12.086 1 91.19 168 LYS A N 1
ATOM 1341 C CA . LYS A 1 168 ? 8.719 -3.162 11.727 1 91.19 168 LYS A CA 1
ATOM 1342 C C . LYS A 1 168 ? 8.953 -2.133 10.625 1 91.19 168 LYS A C 1
ATOM 1344 O O . LYS A 1 168 ? 10.016 -1.499 10.578 1 91.19 168 LYS A O 1
ATOM 1349 N N . TYR A 1 169 ? 8.031 -2.035 9.781 1 92.56 169 TYR A N 1
ATOM 1350 C CA . TYR A 1 169 ? 7.98 -1.002 8.758 1 92.56 169 TYR A CA 1
ATOM 1351 C C . TYR A 1 169 ? 6.539 -0.656 8.398 1 92.56 169 TYR A C 1
ATOM 1353 O O . TYR A 1 169 ? 5.605 -1.338 8.82 1 92.56 169 TYR A O 1
ATOM 1361 N N . THR A 1 170 ? 6.395 0.399 7.695 1 92.25 170 THR A N 1
ATOM 1362 C CA . THR A 1 170 ? 5.062 0.837 7.305 1 92.25 170 THR A CA 1
ATOM 1363 C C . THR A 1 170 ? 4.906 0.807 5.785 1 92.25 170 THR A C 1
ATOM 1365 O O . THR A 1 170 ? 5.895 0.899 5.055 1 92.25 170 THR A O 1
ATOM 1368 N N . ILE A 1 171 ? 3.682 0.595 5.352 1 94.75 171 ILE A N 1
ATOM 1369 C CA . ILE A 1 171 ? 3.355 0.691 3.934 1 94.75 171 ILE A CA 1
ATOM 1370 C C . ILE A 1 171 ? 2.734 2.055 3.639 1 94.75 171 ILE A C 1
ATOM 1372 O O . ILE A 1 171 ? 1.658 2.377 4.148 1 94.75 171 ILE A O 1
ATOM 1376 N N . ASN A 1 172 ? 3.416 2.783 2.838 1 95.44 172 ASN A N 1
ATOM 1377 C CA . ASN A 1 172 ? 3.004 4.164 2.598 1 95.44 172 ASN A CA 1
ATOM 1378 C C . ASN A 1 172 ? 2.621 4.387 1.138 1 95.44 172 ASN A C 1
ATOM 1380 O O . ASN A 1 172 ? 2.346 5.516 0.73 1 95.44 172 ASN A O 1
ATOM 1384 N N . THR A 1 173 ? 2.596 3.35 0.379 1 97.31 173 THR A N 1
ATOM 1385 C CA . THR A 1 173 ? 2.314 3.455 -1.049 1 97.31 173 THR A CA 1
ATOM 1386 C C . THR A 1 173 ? 0.957 2.844 -1.38 1 97.31 173 THR A C 1
ATOM 1388 O O . THR A 1 173 ? 0.688 2.502 -2.533 1 97.31 173 THR A O 1
ATOM 1391 N N . HIS A 1 174 ? 0.1 2.662 -0.347 1 97.31 174 HIS A N 1
ATOM 1392 C CA . HIS A 1 174 ? -1.226 2.096 -0.572 1 97.31 174 HIS A CA 1
ATOM 1393 C C . HIS A 1 174 ? -2.15 3.105 -1.241 1 97.31 174 HIS A C 1
ATOM 1395 O O . HIS A 1 174 ? -1.834 4.297 -1.307 1 97.31 174 HIS A O 1
ATOM 1401 N N . LEU A 1 175 ? -3.252 2.668 -1.735 1 98.12 175 LEU A N 1
ATOM 1402 C CA . LEU A 1 175 ? -4.148 3.455 -2.574 1 98.12 175 LEU A CA 1
ATOM 1403 C C . LEU A 1 175 ? -4.656 4.68 -1.824 1 98.12 175 LEU A C 1
ATOM 1405 O O . LEU A 1 175 ? -4.707 5.781 -2.381 1 98.12 175 LEU A O 1
ATOM 1409 N N . SER A 1 176 ? -5.043 4.543 -0.552 1 98.06 176 SER A N 1
ATOM 1410 C CA . SER A 1 176 ? -5.559 5.656 0.24 1 98.06 176 SER A CA 1
ATOM 1411 C C . SER A 1 176 ? -4.527 6.77 0.367 1 98.06 176 SER A C 1
ATOM 1413 O O . SER A 1 176 ? -4.867 7.953 0.3 1 98.06 176 SER A O 1
ATOM 1415 N N . ALA A 1 177 ? -3.273 6.352 0.569 1 96 177 ALA A N 1
ATOM 1416 C CA . ALA A 1 177 ? -2.203 7.34 0.657 1 96 177 ALA A CA 1
ATOM 1417 C C . ALA A 1 177 ? -2.035 8.086 -0.664 1 96 177 ALA A C 1
ATOM 1419 O O . ALA A 1 177 ? -1.853 9.305 -0.676 1 96 177 ALA A O 1
ATOM 1420 N N . ARG A 1 178 ? -2.102 7.41 -1.731 1 96.38 178 ARG A N 1
ATOM 1421 C CA . ARG A 1 178 ? -1.963 8.016 -3.051 1 96.38 178 ARG A CA 1
ATOM 1422 C C . ARG A 1 178 ? -3.098 9 -3.324 1 96.38 178 ARG A C 1
ATOM 1424 O O . ARG A 1 178 ? -2.875 10.07 -3.883 1 96.38 178 ARG A O 1
ATOM 1431 N N . VAL A 1 179 ? -4.285 8.641 -2.93 1 97.56 179 VAL A N 1
ATOM 1432 C CA . VAL A 1 179 ? -5.449 9.5 -3.123 1 97.56 179 VAL A CA 1
ATOM 1433 C C . VAL A 1 179 ? -5.277 10.789 -2.326 1 97.56 179 VAL A C 1
ATOM 1435 O O . VAL A 1 179 ? -5.641 11.875 -2.797 1 97.56 179 VAL A O 1
ATOM 1438 N N . SER A 1 180 ? -4.727 10.711 -1.158 1 94.94 180 SER A N 1
ATOM 1439 C CA . SER A 1 180 ? -4.551 11.875 -0.302 1 94.94 180 SER A CA 1
ATOM 1440 C C . SER A 1 180 ? -3.68 12.93 -0.976 1 94.94 180 SER A C 1
ATOM 1442 O O . SER A 1 180 ? -3.818 14.125 -0.705 1 94.94 180 SER A O 1
ATOM 1444 N N . HIS A 1 181 ? -2.861 12.539 -1.912 1 92.81 181 HIS A N 1
ATOM 1445 C CA . HIS A 1 181 ? -1.921 13.445 -2.564 1 92.81 181 HIS A CA 1
ATOM 1446 C C . HIS A 1 181 ? -2.617 14.289 -3.625 1 92.81 181 HIS A C 1
ATOM 1448 O O . HIS A 1 181 ? -2.039 15.25 -4.133 1 92.81 181 HIS A O 1
ATOM 1454 N N . PHE A 1 182 ? -3.834 13.961 -3.934 1 94.56 182 PHE A N 1
ATOM 1455 C CA . PHE A 1 182 ? -4.598 14.781 -4.867 1 94.56 182 PHE A CA 1
ATOM 1456 C C . PHE A 1 182 ? -5.176 16 -4.164 1 94.56 182 PHE A C 1
ATOM 1458 O O . PHE A 1 182 ? -5.582 16.969 -4.816 1 94.56 182 PHE A O 1
ATOM 1465 N N . ASN A 1 183 ? -5.281 15.93 -2.82 1 93.38 183 ASN A N 1
ATOM 1466 C CA . ASN A 1 183 ? -5.715 17.109 -2.062 1 93.38 183 ASN A CA 1
ATOM 1467 C C . ASN A 1 183 ? -4.672 18.219 -2.102 1 93.38 183 ASN A C 1
ATOM 1469 O O . ASN A 1 183 ? -3.488 17.953 -2.318 1 93.38 183 ASN A O 1
ATOM 1473 N N . PRO A 1 184 ? -5.109 19.438 -1.946 1 90.56 184 PRO A N 1
ATOM 1474 C CA . PRO A 1 184 ? -4.125 20.516 -1.908 1 90.56 184 PRO A CA 1
ATOM 1475 C C . PRO A 1 184 ? -3.176 20.406 -0.718 1 90.56 184 PRO A C 1
ATOM 1477 O O . PRO A 1 184 ? -3.588 20.016 0.372 1 90.56 184 PRO A O 1
ATOM 1480 N N . ALA A 1 185 ? -1.9 20.75 -0.977 1 89.31 185 ALA A N 1
ATOM 1481 C CA . ALA A 1 185 ? -0.924 20.812 0.109 1 89.31 185 ALA A CA 1
ATOM 1482 C C . ALA A 1 185 ? -1.153 22.031 0.996 1 89.31 185 ALA A C 1
ATOM 1484 O O . ALA A 1 185 ? -1.766 23 0.567 1 89.31 185 ALA A O 1
ATOM 1485 N N . TRP A 1 186 ? -0.611 21.984 2.17 1 89.06 186 TRP A N 1
ATOM 1486 C CA . TRP A 1 186 ? -0.799 23.047 3.154 1 89.06 186 TRP A CA 1
ATOM 1487 C C . TRP A 1 186 ? -0.2 24.359 2.66 1 89.06 186 TRP A C 1
ATOM 1489 O O . TRP A 1 186 ? -0.674 25.438 3.021 1 89.06 186 TRP A O 1
ATOM 1499 N N . ASN A 1 187 ? 0.829 24.188 1.91 1 90.81 187 ASN A N 1
ATOM 1500 C CA . ASN A 1 187 ? 1.53 25.391 1.48 1 90.81 187 ASN A CA 1
ATOM 1501 C C . ASN A 1 187 ? 1.227 25.719 0.023 1 90.81 187 ASN A C 1
ATOM 1503 O O . ASN A 1 187 ? 2.004 26.422 -0.632 1 90.81 187 ASN A O 1
ATOM 1507 N N . GLU A 1 188 ? 0.161 25.109 -0.507 1 87 188 GLU A N 1
ATOM 1508 C CA . GLU A 1 188 ? -0.374 25.5 -1.808 1 87 188 GLU A CA 1
ATOM 1509 C C . GLU A 1 188 ? -1.436 26.594 -1.665 1 87 188 GLU A C 1
ATOM 1511 O O . GLU A 1 188 ? -2.078 26.703 -0.619 1 87 188 GLU A O 1
ATOM 1516 N N . ALA A 1 189 ? -1.459 27.359 -2.701 1 79.12 189 ALA A N 1
ATOM 1517 C CA . ALA A 1 189 ? -2.49 28.406 -2.703 1 79.12 189 ALA A CA 1
ATOM 1518 C C . ALA A 1 189 ? -3.885 27.781 -2.619 1 79.12 189 ALA A C 1
ATOM 1520 O O . ALA A 1 189 ? -4.109 26.672 -3.096 1 79.12 189 ALA A O 1
ATOM 1521 N N . ALA A 1 190 ? -4.652 28.516 -2 1 68.88 190 ALA A N 1
ATOM 1522 C CA . ALA A 1 190 ? -6.016 28.031 -1.788 1 68.88 190 ALA A CA 1
ATOM 1523 C C . ALA A 1 190 ? -6.707 27.75 -3.117 1 68.88 190 ALA A C 1
ATOM 1525 O O . ALA A 1 190 ? -6.664 28.562 -4.039 1 68.88 190 ALA A O 1
ATOM 1526 N N . ASP A 1 191 ? -7.172 26.531 -3.182 1 69.56 191 ASP A N 1
ATOM 1527 C CA . ASP A 1 191 ? -7.977 26.156 -4.34 1 69.56 191 ASP A CA 1
ATOM 1528 C C . ASP A 1 191 ? -9.336 26.844 -4.316 1 69.56 191 ASP A C 1
ATOM 1530 O O . ASP A 1 191 ? -9.898 27.094 -3.244 1 69.56 191 ASP A O 1
ATOM 1534 N N . ASP A 1 192 ? -9.68 27.344 -5.465 1 73.62 192 ASP A N 1
ATOM 1535 C CA . ASP A 1 192 ? -11.102 27.656 -5.559 1 73.62 192 ASP A CA 1
ATOM 1536 C C . ASP A 1 192 ? -11.938 26.391 -5.703 1 73.62 192 ASP A C 1
ATOM 1538 O O . ASP A 1 192 ? -11.391 25.281 -5.727 1 73.62 192 ASP A O 1
ATOM 1542 N N . ALA A 1 193 ? -13.117 26.594 -5.59 1 74.38 193 ALA A N 1
ATOM 1543 C CA . ALA A 1 193 ? -14.055 25.484 -5.605 1 74.38 193 ALA A CA 1
ATOM 1544 C C . ALA A 1 193 ? -13.875 24.625 -6.863 1 74.38 193 ALA A C 1
ATOM 1546 O O . ALA A 1 193 ? -13.992 23.406 -6.816 1 74.38 193 ALA A O 1
ATOM 1547 N N . GLU A 1 194 ? -13.609 25.234 -7.926 1 77.81 194 GLU A N 1
ATOM 1548 C CA . GLU A 1 194 ? -13.43 24.531 -9.188 1 77.81 194 GLU A CA 1
ATOM 1549 C C . GLU A 1 194 ? -12.172 23.672 -9.172 1 77.81 194 GLU A C 1
ATOM 1551 O O . GLU A 1 194 ? -12.172 22.562 -9.688 1 77.81 194 GLU A O 1
ATOM 1556 N N . ASP A 1 195 ? -11.219 24.172 -8.539 1 85.94 195 ASP A N 1
ATOM 1557 C CA . ASP A 1 195 ? -9.953 23.453 -8.438 1 85.94 195 ASP A CA 1
ATOM 1558 C C . ASP A 1 195 ? -10.109 22.203 -7.582 1 85.94 195 ASP A C 1
ATOM 1560 O O . ASP A 1 195 ? -9.602 21.125 -7.938 1 85.94 195 ASP A O 1
ATOM 1564 N N . VAL A 1 196 ? -10.844 22.406 -6.617 1 86.56 196 VAL A N 1
ATOM 1565 C CA . VAL A 1 196 ? -11.055 21.281 -5.699 1 86.56 196 VAL A CA 1
ATOM 1566 C C . VAL A 1 196 ? -11.852 20.188 -6.398 1 86.56 196 VAL A C 1
ATOM 1568 O O . VAL A 1 196 ? -11.547 19 -6.25 1 86.56 196 VAL A O 1
ATOM 1571 N N . ALA A 1 197 ? -12.812 20.625 -7.145 1 89.69 197 ALA A N 1
ATOM 1572 C CA . ALA A 1 197 ? -13.633 19.656 -7.879 1 89.69 197 ALA A CA 1
ATOM 1573 C C . ALA A 1 197 ? -12.797 18.891 -8.906 1 89.69 197 ALA A C 1
ATOM 1575 O O . ALA A 1 197 ? -12.977 17.688 -9.078 1 89.69 197 ALA A O 1
ATOM 1576 N N . LYS A 1 198 ? -11.969 19.594 -9.547 1 94.19 198 LYS A N 1
ATOM 1577 C CA . LYS A 1 198 ? -11.109 18.969 -10.539 1 94.19 198 LYS A CA 1
ATOM 1578 C C . LYS A 1 198 ? -10.18 17.938 -9.898 1 94.19 198 LYS A C 1
ATOM 1580 O O . LYS A 1 198 ? -9.945 16.875 -10.461 1 94.19 198 LYS A O 1
ATOM 1585 N N . ARG A 1 199 ? -9.703 18.281 -8.719 1 95.94 199 ARG A N 1
ATOM 1586 C CA . ARG A 1 199 ? -8.836 17.359 -7.992 1 95.94 199 ARG A CA 1
ATOM 1587 C C . ARG A 1 199 ? -9.594 16.078 -7.609 1 95.94 199 ARG A C 1
ATOM 1589 O O . ARG A 1 199 ? -9.055 14.977 -7.719 1 95.94 199 ARG A O 1
ATOM 1596 N N . PHE A 1 200 ? -10.812 16.328 -7.223 1 97.12 200 PHE A N 1
ATOM 1597 C CA . PHE A 1 200 ? -11.648 15.195 -6.859 1 97.12 200 PHE A CA 1
ATOM 1598 C C . PHE A 1 200 ? -11.875 14.281 -8.062 1 97.12 200 PHE A C 1
ATOM 1600 O O . PHE A 1 200 ? -11.758 13.055 -7.945 1 97.12 200 PHE A O 1
ATOM 1607 N N . GLU A 1 201 ? -12.133 14.836 -9.164 1 97.62 201 GLU A N 1
ATOM 1608 C CA . GLU A 1 201 ? -12.375 14.062 -10.375 1 97.62 201 GLU A CA 1
ATOM 1609 C C . GLU A 1 201 ? -11.125 13.312 -10.812 1 97.62 201 GLU A C 1
ATOM 1611 O O . GLU A 1 201 ? -11.211 12.172 -11.281 1 97.62 201 GLU A O 1
ATOM 1616 N N . LYS A 1 202 ? -10.008 13.922 -10.648 1 97.62 202 LYS A N 1
ATOM 1617 C CA . LYS A 1 202 ? -8.75 13.258 -10.977 1 97.62 202 LYS A CA 1
ATOM 1618 C C . LYS A 1 202 ? -8.508 12.062 -10.055 1 97.62 202 LYS A C 1
ATOM 1620 O O . LYS A 1 202 ? -8.078 11 -10.508 1 97.62 202 LYS A O 1
ATOM 1625 N N . ALA A 1 203 ? -8.773 12.289 -8.789 1 98.19 203 ALA A N 1
ATOM 1626 C CA . ALA A 1 203 ? -8.641 11.203 -7.816 1 98.19 203 ALA A CA 1
ATOM 1627 C C . ALA A 1 203 ? -9.602 10.062 -8.141 1 98.19 203 ALA A C 1
ATOM 1629 O O . ALA A 1 203 ? -9.227 8.891 -8.07 1 98.19 203 ALA A O 1
ATOM 1630 N N . LYS A 1 204 ? -10.781 10.43 -8.523 1 98.5 204 LYS A N 1
ATOM 1631 C CA . LYS A 1 204 ? -11.789 9.438 -8.859 1 98.5 204 LYS A CA 1
ATOM 1632 C C . LYS A 1 204 ? -11.367 8.609 -10.07 1 98.5 204 LYS A C 1
ATOM 1634 O O . LYS A 1 204 ? -11.523 7.387 -10.078 1 98.5 204 LYS A O 1
ATOM 1639 N N . ALA A 1 205 ? -10.859 9.297 -11.078 1 98.31 205 ALA A N 1
ATOM 1640 C CA . ALA A 1 205 ? -10.367 8.594 -12.258 1 98.31 205 ALA A CA 1
ATOM 1641 C C . ALA A 1 205 ? -9.227 7.641 -11.891 1 98.31 205 ALA A C 1
ATOM 1643 O O . ALA A 1 205 ? -9.172 6.516 -12.391 1 98.31 205 ALA A O 1
ATOM 1644 N N . TYR A 1 206 ? -8.414 8.109 -11.039 1 97.81 206 TYR A N 1
ATOM 1645 C CA . TYR A 1 206 ? -7.266 7.32 -10.594 1 97.81 206 TYR A CA 1
ATOM 1646 C C . TYR A 1 206 ? -7.711 6.078 -9.836 1 97.81 206 TYR A C 1
ATOM 1648 O O . TYR A 1 206 ? -7.273 4.965 -10.148 1 97.81 206 TYR A O 1
ATOM 1656 N N . VAL A 1 207 ? -8.57 6.211 -8.891 1 98.5 207 VAL A N 1
ATOM 1657 C CA . VAL A 1 207 ? -9.07 5.117 -8.07 1 98.5 207 VAL A CA 1
ATOM 1658 C C . VAL A 1 207 ? -9.906 4.168 -8.93 1 98.5 207 VAL A C 1
ATOM 1660 O O . VAL A 1 207 ? -9.859 2.951 -8.742 1 98.5 207 VAL A O 1
ATOM 1663 N N . GLY A 1 208 ? -10.656 4.77 -9.805 1 98.62 208 GLY A N 1
ATOM 1664 C CA . GLY A 1 208 ? -11.461 3.969 -10.719 1 98.62 208 GLY A CA 1
ATOM 1665 C C . GLY A 1 208 ? -10.633 3.035 -11.578 1 98.62 208 GLY A C 1
ATOM 1666 O O . GLY A 1 208 ? -11 1.873 -11.773 1 98.62 208 GLY A O 1
ATOM 1667 N N . ALA A 1 209 ? -9.555 3.525 -12.109 1 97.69 209 ALA A N 1
ATOM 1668 C CA . ALA A 1 209 ? -8.664 2.705 -12.922 1 97.69 209 ALA A CA 1
ATOM 1669 C C . ALA A 1 209 ? -8.117 1.523 -12.125 1 97.69 209 ALA A C 1
ATOM 1671 O O . ALA A 1 209 ? -8.055 0.401 -12.633 1 97.69 209 ALA A O 1
ATOM 1672 N N . GLU A 1 210 ? -7.75 1.806 -10.883 1 97.12 210 GLU A N 1
ATOM 1673 C CA . GLU A 1 210 ? -7.281 0.744 -9.992 1 97.12 210 GLU A CA 1
ATOM 1674 C C . GLU A 1 210 ? -8.367 -0.305 -9.773 1 97.12 210 GLU A C 1
ATOM 1676 O O . GLU A 1 210 ? -8.094 -1.506 -9.797 1 97.12 210 GLU A O 1
ATOM 1681 N N . PHE A 1 211 ? -9.562 0.131 -9.523 1 98.62 211 PHE A N 1
ATOM 1682 C CA . PHE A 1 211 ? -10.695 -0.758 -9.281 1 98.62 211 PHE A CA 1
ATOM 1683 C C . PHE A 1 211 ? -10.961 -1.643 -10.492 1 98.62 211 PHE A C 1
ATOM 1685 O O . PHE A 1 211 ? -11.086 -2.861 -10.359 1 98.62 211 PHE A O 1
ATOM 1692 N N . ILE A 1 212 ? -11.023 -1.021 -11.664 1 98.62 212 ILE A N 1
ATOM 1693 C CA . ILE A 1 212 ? -11.297 -1.743 -12.906 1 98.62 212 ILE A CA 1
ATOM 1694 C C . ILE A 1 212 ? -10.203 -2.781 -13.141 1 98.62 212 ILE A C 1
ATOM 1696 O O . ILE A 1 212 ? -10.492 -3.934 -13.469 1 98.62 212 ILE A O 1
ATOM 1700 N N . ASP A 1 213 ? -8.984 -2.4 -12.945 1 97.31 213 ASP A N 1
ATOM 1701 C CA . ASP A 1 213 ? -7.852 -3.303 -13.148 1 97.31 213 ASP A CA 1
ATOM 1702 C C . ASP A 1 213 ? -7.957 -4.527 -12.234 1 97.31 213 ASP A C 1
ATOM 1704 O O . ASP A 1 213 ? -7.699 -5.652 -12.672 1 97.31 213 ASP A O 1
ATOM 1708 N N . LYS A 1 214 ? -8.312 -4.305 -11.023 1 97.94 214 LYS A N 1
ATOM 1709 C CA . LYS A 1 214 ? -8.438 -5.41 -10.078 1 97.94 214 LYS A CA 1
ATOM 1710 C C . LYS A 1 214 ? -9.594 -6.332 -10.453 1 97.94 214 LYS A C 1
ATOM 1712 O O . LYS A 1 214 ? -9.461 -7.555 -10.391 1 97.94 214 LYS A O 1
ATOM 1717 N N . VAL A 1 215 ? -10.695 -5.723 -10.812 1 98.62 215 VAL A N 1
ATOM 1718 C CA . VAL A 1 215 ? -11.836 -6.523 -11.242 1 98.62 215 VAL A CA 1
ATOM 1719 C C . VAL A 1 215 ? -11.438 -7.414 -12.406 1 98.62 215 VAL A C 1
ATOM 1721 O O . VAL A 1 215 ? -11.695 -8.617 -12.398 1 98.62 215 VAL A O 1
ATOM 1724 N N . LEU A 1 216 ? -10.82 -6.82 -13.391 1 97.88 216 LEU A N 1
ATOM 1725 C CA . LEU A 1 216 ? -10.438 -7.562 -14.586 1 97.88 216 LEU A CA 1
ATOM 1726 C C . LEU A 1 216 ? -9.391 -8.625 -14.258 1 97.88 216 LEU A C 1
ATOM 1728 O O . LEU A 1 216 ? -9.461 -9.742 -14.773 1 97.88 216 LEU A O 1
ATOM 1732 N N . TYR A 1 217 ? -8.484 -8.32 -13.453 1 96.56 217 TYR A N 1
ATOM 1733 C CA . TYR A 1 217 ? -7.477 -9.297 -13.039 1 96.56 217 TYR A CA 1
ATOM 1734 C C . TYR A 1 217 ? -8.125 -10.5 -12.367 1 96.56 217 TYR A C 1
ATOM 1736 O O . TYR A 1 217 ? -7.832 -11.648 -12.719 1 96.56 217 TYR A O 1
ATOM 1744 N N . TYR A 1 218 ? -8.969 -10.289 -11.438 1 97.38 218 TYR A N 1
ATOM 1745 C CA . TYR A 1 218 ? -9.578 -11.391 -10.703 1 97.38 218 TYR A CA 1
ATOM 1746 C C . TYR A 1 218 ? -10.516 -12.195 -11.594 1 97.38 218 TYR A C 1
ATOM 1748 O O . TYR A 1 218 ? -10.617 -13.414 -11.461 1 97.38 218 TYR A O 1
ATOM 1756 N N . ALA A 1 219 ? -11.109 -11.516 -12.531 1 97.88 219 ALA A N 1
ATOM 1757 C CA . ALA A 1 219 ? -12.062 -12.195 -13.398 1 97.88 219 ALA A CA 1
ATOM 1758 C C . ALA A 1 219 ? -11.344 -13.016 -14.469 1 97.88 219 ALA A C 1
ATOM 1760 O O . ALA A 1 219 ? -11.805 -14.094 -14.844 1 97.88 219 ALA A O 1
ATOM 1761 N N . THR A 1 220 ? -10.203 -12.531 -14.945 1 96.44 220 THR A N 1
ATOM 1762 C CA . THR A 1 220 ? -9.633 -13.125 -16.141 1 96.44 220 THR A CA 1
ATOM 1763 C C . THR A 1 220 ? -8.344 -13.875 -15.82 1 96.44 220 THR A C 1
ATOM 1765 O O . THR A 1 220 ? -7.855 -14.664 -16.641 1 96.44 220 THR A O 1
ATOM 1768 N N . ARG A 1 221 ? -7.816 -13.625 -14.68 1 95 221 ARG A N 1
ATOM 1769 C CA . ARG A 1 221 ? -6.559 -14.273 -14.312 1 95 221 ARG A CA 1
ATOM 1770 C C . ARG A 1 221 ? -6.734 -15.156 -13.086 1 95 221 ARG A C 1
ATOM 1772 O O . ARG A 1 221 ? -6.422 -16.344 -13.117 1 95 221 ARG A O 1
ATOM 1779 N N . TRP A 1 222 ? -7.281 -14.625 -12.062 1 96.31 222 TRP A N 1
ATOM 1780 C CA . TRP A 1 222 ? -7.414 -15.352 -10.797 1 96.31 222 TRP A CA 1
ATOM 1781 C C . TRP A 1 222 ? -8.508 -16.406 -10.891 1 96.31 222 TRP A C 1
ATOM 1783 O O . TRP A 1 222 ? -8.281 -17.578 -10.562 1 96.31 222 TRP A O 1
ATOM 1793 N N . TRP A 1 223 ? -9.672 -16.062 -11.352 1 97.12 223 TRP A N 1
ATOM 1794 C CA . TRP A 1 223 ? -10.844 -16.938 -11.32 1 97.12 223 TRP A CA 1
ATOM 1795 C C . TRP A 1 223 ? -10.641 -18.156 -12.219 1 97.12 223 TRP A C 1
ATOM 1797 O O . TRP A 1 223 ? -10.93 -19.281 -11.82 1 97.12 223 TRP A O 1
ATOM 1807 N N . PRO A 1 224 ? -10.133 -17.953 -13.438 1 96.19 224 PRO A N 1
ATOM 1808 C CA . PRO A 1 224 ? -9.953 -19.125 -14.305 1 96.19 224 PRO A CA 1
ATOM 1809 C C . PRO A 1 224 ? -9.039 -20.188 -13.688 1 96.19 224 PRO A C 1
ATOM 1811 O O . PRO A 1 224 ? -9.148 -21.359 -14.031 1 96.19 224 PRO A O 1
ATOM 1814 N N . ALA A 1 225 ? -8.18 -19.797 -12.828 1 97.25 225 ALA A N 1
ATOM 1815 C CA . ALA A 1 225 ? -7.305 -20.75 -12.148 1 97.25 225 ALA A CA 1
ATOM 1816 C C . ALA A 1 225 ? -8.109 -21.75 -11.336 1 97.25 225 ALA A C 1
ATOM 1818 O O . ALA A 1 225 ? -7.68 -22.891 -11.141 1 97.25 225 ALA A O 1
ATOM 1819 N N . ARG A 1 226 ? -9.234 -21.375 -10.891 1 97.06 226 ARG A N 1
ATOM 1820 C CA . ARG A 1 226 ? -10.07 -22.219 -10.039 1 97.06 226 ARG A CA 1
ATOM 1821 C C . ARG A 1 226 ? -10.406 -23.531 -10.734 1 97.06 226 ARG A C 1
ATOM 1823 O O . ARG A 1 226 ? -10.359 -24.594 -10.109 1 97.06 226 ARG A O 1
ATOM 1830 N N . ALA A 1 227 ? -10.734 -23.406 -11.953 1 96.56 227 ALA A N 1
ATOM 1831 C CA . ALA A 1 227 ? -11.102 -24.609 -12.711 1 96.56 227 ALA A CA 1
ATOM 1832 C C . ALA A 1 227 ? -9.938 -25.594 -12.789 1 96.56 227 ALA A C 1
ATOM 1834 O O . ALA A 1 227 ? -10.133 -26.797 -12.719 1 96.56 227 ALA A O 1
ATOM 1835 N N . ILE A 1 228 ? -8.75 -25.078 -12.938 1 97.44 228 ILE A N 1
ATOM 1836 C CA . ILE A 1 228 ? -7.551 -25.906 -13.016 1 97.44 228 ILE A CA 1
ATOM 1837 C C . ILE A 1 228 ? -7.32 -26.609 -11.68 1 97.44 228 ILE A C 1
ATOM 1839 O O . ILE A 1 228 ? -7.066 -27.812 -11.641 1 97.44 228 ILE A O 1
ATOM 1843 N N . VAL A 1 229 ? -7.48 -25.891 -10.633 1 98 229 VAL A N 1
ATOM 1844 C CA . VAL A 1 229 ? -7.27 -26.438 -9.289 1 98 229 VAL A CA 1
ATOM 1845 C C . VAL A 1 229 ? -8.359 -27.453 -8.969 1 98 229 VAL A C 1
ATOM 1847 O O . VAL A 1 229 ? -8.078 -28.5 -8.391 1 98 229 VAL A O 1
ATOM 1850 N N . GLU A 1 230 ? -9.523 -27.141 -9.344 1 97.81 230 GLU A N 1
ATOM 1851 C CA . GLU A 1 230 ? -10.625 -28.062 -9.094 1 97.81 230 GLU A CA 1
ATOM 1852 C C . GLU A 1 230 ? -10.422 -29.375 -9.844 1 97.81 230 GLU A C 1
ATOM 1854 O O . GLU A 1 230 ? -10.688 -30.453 -9.297 1 97.81 230 GLU A O 1
ATOM 1859 N N . LYS A 1 231 ? -10.023 -29.234 -11.016 1 98 231 LYS A N 1
ATOM 1860 C CA . LYS A 1 231 ? -9.711 -30.438 -11.781 1 98 231 LYS A CA 1
ATOM 1861 C C . LYS A 1 231 ? -8.633 -31.266 -11.086 1 98 231 LYS A C 1
ATOM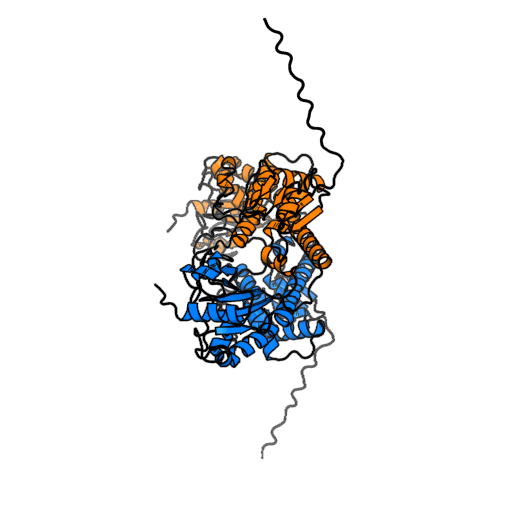 1863 O O . LYS A 1 231 ? -8.734 -32.5 -11.031 1 98 231 LYS A O 1
ATOM 1868 N N . ALA A 1 232 ? -7.629 -30.609 -10.594 1 98.38 232 ALA A N 1
ATOM 1869 C CA . ALA A 1 232 ? -6.566 -31.297 -9.859 1 98.38 232 ALA A CA 1
ATOM 1870 C C . ALA A 1 232 ? -7.117 -31.984 -8.617 1 98.38 232 ALA A C 1
ATOM 1872 O O . ALA A 1 232 ? -6.746 -33.125 -8.312 1 98.38 232 ALA A O 1
ATOM 1873 N N . VAL A 1 233 ? -8 -31.328 -7.941 1 98.25 233 VAL A N 1
ATOM 1874 C CA . VAL A 1 233 ? -8.625 -31.859 -6.734 1 98.25 233 VAL A CA 1
ATOM 1875 C C . VAL A 1 233 ? -9.445 -33.094 -7.082 1 98.25 233 VAL A C 1
ATOM 1877 O O . VAL A 1 233 ? -9.359 -34.125 -6.406 1 98.25 233 VAL A O 1
ATOM 1880 N N . ARG A 1 234 ? -10.148 -33.031 -8.109 1 97.75 234 ARG A N 1
ATOM 1881 C CA . ARG A 1 234 ? -11.016 -34.125 -8.523 1 97.75 234 ARG A CA 1
ATOM 1882 C C . ARG A 1 234 ? -10.188 -35.312 -8.969 1 97.75 234 ARG A C 1
ATOM 1884 O O . ARG A 1 234 ? -10.586 -36.469 -8.742 1 97.75 234 ARG A O 1
ATOM 1891 N N . ASN A 1 235 ? -9.062 -35.094 -9.562 1 97.81 235 ASN A N 1
ATOM 1892 C CA . ASN A 1 235 ? -8.242 -36.156 -10.125 1 97.81 235 ASN A CA 1
ATOM 1893 C C . ASN A 1 235 ? -7.18 -36.625 -9.141 1 97.81 235 ASN A C 1
ATOM 1895 O O . ASN A 1 235 ? -6.301 -37.406 -9.5 1 97.81 235 ASN A O 1
ATOM 1899 N N . ARG A 1 236 ? -7.234 -36.188 -7.949 1 98.06 236 ARG A N 1
ATOM 1900 C CA . ARG A 1 236 ? -6.148 -36.406 -6.996 1 98.06 236 ARG A CA 1
ATOM 1901 C C . ARG A 1 236 ? -5.879 -37.875 -6.773 1 98.06 236 ARG A C 1
ATOM 1903 O O . ARG A 1 236 ? -4.73 -38.281 -6.582 1 98.06 236 ARG A O 1
ATOM 1910 N N . LEU A 1 237 ? -6.922 -38.688 -6.844 1 97.75 237 LEU A N 1
ATOM 1911 C CA . LEU A 1 237 ? -6.766 -40.125 -6.586 1 97.75 237 LEU A CA 1
ATOM 1912 C C . LEU A 1 237 ? -6.113 -40.812 -7.77 1 97.75 237 LEU A C 1
ATOM 1914 O O . LEU A 1 237 ? -5.582 -41.938 -7.629 1 97.75 237 LEU A O 1
ATOM 1918 N N . GLU A 1 238 ? -6.188 -40.219 -8.914 1 97.75 238 GLU A N 1
ATOM 1919 C CA . GLU A 1 238 ? -5.496 -40.75 -10.086 1 97.75 238 GLU A CA 1
ATOM 1920 C C . GLU A 1 238 ? -4.004 -40.438 -10.031 1 97.75 238 GLU A C 1
ATOM 1922 O O . GLU A 1 238 ? -3.189 -41.188 -10.578 1 97.75 238 GLU A O 1
ATOM 1927 N N . VAL A 1 239 ? -3.65 -39.406 -9.43 1 97.81 239 VAL A N 1
ATOM 1928 C CA . VAL A 1 239 ? -2.254 -39 -9.289 1 97.81 239 VAL A CA 1
ATOM 1929 C C . VAL A 1 239 ? -1.562 -39.906 -8.258 1 97.81 239 VAL A C 1
ATOM 1931 O O . VAL A 1 239 ? -0.469 -40.406 -8.5 1 97.81 239 VAL A O 1
ATOM 1934 N N . HIS A 1 240 ? -2.205 -40.062 -7.184 1 97.75 240 HIS A N 1
ATOM 1935 C CA . HIS A 1 240 ? -1.742 -40.938 -6.117 1 97.75 240 HIS A CA 1
ATOM 1936 C C . HIS A 1 240 ? -2.904 -41.406 -5.254 1 97.75 240 HIS A C 1
ATOM 1938 O O . HIS A 1 240 ? -3.807 -40.625 -4.934 1 97.75 240 HIS A O 1
ATOM 1944 N N . ALA A 1 241 ? -2.844 -42.562 -4.793 1 97.62 241 ALA A N 1
ATOM 1945 C CA . ALA A 1 241 ? -3.957 -43.219 -4.105 1 97.62 241 ALA A CA 1
ATOM 1946 C C . ALA A 1 241 ? -4.266 -42.5 -2.783 1 97.62 241 ALA A C 1
ATOM 1948 O O . ALA A 1 241 ? -5.398 -42.562 -2.299 1 97.62 241 ALA A O 1
ATOM 1949 N N . SER A 1 242 ? -3.344 -41.844 -2.195 1 97 242 SER A N 1
ATOM 1950 C CA . SER A 1 242 ? -3.547 -41.156 -0.922 1 97 242 SER A CA 1
ATOM 1951 C C . SER A 1 242 ? -4.438 -39.938 -1.089 1 97 242 SER A C 1
ATOM 1953 O O . SER A 1 242 ? -5.035 -39.438 -0.121 1 97 242 SER A O 1
ATOM 1955 N N . GLY A 1 243 ? -4.43 -39.375 -2.291 1 97.88 243 GLY A N 1
ATOM 1956 C CA . GLY A 1 243 ? -5.137 -38.125 -2.533 1 97.88 243 GLY A CA 1
ATOM 1957 C C . GLY A 1 243 ? -4.402 -36.906 -1.994 1 97.88 243 GLY A C 1
ATOM 1958 O O . GLY A 1 243 ? -4.941 -35.812 -1.995 1 97.88 243 GLY A O 1
ATOM 1959 N N . GLU A 1 244 ? -3.17 -37.031 -1.542 1 98.44 244 GLU A N 1
ATOM 1960 C CA . GLU A 1 244 ? -2.426 -36 -0.862 1 98.44 244 GLU A CA 1
ATOM 1961 C C . GLU A 1 244 ? -1.51 -35.25 -1.832 1 98.44 244 GLU A C 1
ATOM 1963 O O . GLU A 1 244 ? -0.86 -34.281 -1.456 1 98.44 244 GLU A O 1
ATOM 1968 N N . ILE A 1 245 ? -1.51 -35.719 -3.023 1 98.69 245 ILE A N 1
ATOM 1969 C CA . ILE A 1 245 ? -0.67 -35.094 -4.055 1 98.69 245 ILE A CA 1
ATOM 1970 C C . ILE A 1 245 ? -1.537 -34.656 -5.227 1 98.69 245 ILE A C 1
ATOM 1972 O O . ILE A 1 245 ? -2.285 -35.469 -5.797 1 98.69 245 ILE A O 1
ATOM 1976 N N . LEU A 1 246 ? -1.445 -33.375 -5.531 1 98.75 246 LEU A N 1
ATOM 1977 C CA . LEU A 1 246 ? -2.189 -32.812 -6.652 1 98.75 246 LEU A CA 1
ATOM 1978 C C . LEU A 1 246 ? -1.266 -32.531 -7.832 1 98.75 246 LEU A C 1
ATOM 1980 O O . LEU A 1 246 ? -0.062 -32.312 -7.648 1 98.75 246 LEU A O 1
ATOM 1984 N N . GLU A 1 247 ? -1.841 -32.562 -8.984 1 98.62 247 GLU A N 1
ATOM 1985 C CA . GLU A 1 247 ? -1.113 -32.188 -10.195 1 98.62 247 GLU A CA 1
ATOM 1986 C C . GLU A 1 247 ? -1.852 -31.094 -10.969 1 98.62 247 GLU A C 1
ATOM 1988 O O . GLU A 1 247 ? -3.016 -31.266 -11.336 1 98.62 247 GLU A O 1
ATOM 1993 N N . LEU A 1 248 ? -1.167 -30.016 -11.156 1 98.12 248 LEU A N 1
ATOM 1994 C CA . LEU A 1 248 ? -1.728 -28.938 -11.969 1 98.12 248 LEU A CA 1
ATOM 1995 C C . LEU A 1 248 ? -1.359 -29.125 -13.438 1 98.12 248 LEU A C 1
ATOM 1997 O O . LEU A 1 248 ? -0.192 -29.344 -13.766 1 98.12 248 LEU A O 1
ATOM 2001 N N . GLU A 1 249 ? -2.336 -29.031 -14.289 1 94.81 249 GLU A N 1
ATOM 2002 C CA . GLU A 1 249 ? -2.078 -29.094 -15.727 1 94.81 249 GLU A CA 1
ATOM 2003 C C . GLU A 1 249 ? -1.202 -27.938 -16.172 1 94.81 249 GLU A C 1
ATOM 2005 O O . GLU A 1 249 ? -0.349 -28.094 -17.047 1 94.81 249 GLU A O 1
ATOM 2010 N N . ASN A 1 250 ? -1.502 -26.828 -15.664 1 92.12 250 ASN A N 1
ATOM 2011 C CA . ASN A 1 250 ? -0.726 -25.609 -15.836 1 92.12 250 ASN A CA 1
ATOM 2012 C C . ASN A 1 250 ? -0.568 -24.859 -14.516 1 92.12 250 ASN A C 1
ATOM 2014 O O . ASN A 1 250 ? -1.495 -24.812 -13.703 1 92.12 250 ASN A O 1
ATOM 2018 N N . PHE A 1 251 ? 0.667 -24.375 -14.461 1 92.5 251 PHE A N 1
ATOM 2019 C CA . PHE A 1 251 ? 0.844 -23.562 -13.266 1 92.5 251 PHE A CA 1
ATOM 2020 C C . PHE A 1 251 ? -0.115 -22.375 -13.266 1 92.5 251 PHE A C 1
ATOM 2022 O O . PHE A 1 251 ? -0.344 -21.75 -14.305 1 92.5 251 PHE A O 1
ATOM 2029 N N . CYS A 1 252 ? -0.708 -22.047 -12.164 1 95.44 252 CYS A N 1
ATOM 2030 C CA . CYS A 1 252 ? -1.65 -20.953 -11.922 1 95.44 252 CYS A CA 1
ATOM 2031 C C . CYS A 1 252 ? -1.698 -20.594 -10.445 1 95.44 252 CYS A C 1
ATOM 2033 O O . CYS A 1 252 ? -1.103 -21.266 -9.609 1 95.44 252 CYS A O 1
ATOM 2035 N N . PRO A 1 253 ? -2.25 -19.438 -10.109 1 93.88 253 PRO A N 1
ATOM 2036 C CA . PRO A 1 253 ? -2.459 -19.156 -8.688 1 93.88 253 PRO A CA 1
ATOM 2037 C C . PRO A 1 253 ? -3.408 -20.156 -8.023 1 93.88 253 PRO A C 1
ATOM 2039 O O . PRO A 1 253 ? -4.629 -20.016 -8.141 1 93.88 253 PRO A O 1
ATOM 2042 N N . TRP A 1 254 ? -2.842 -21.078 -7.293 1 96.44 254 TRP A N 1
ATOM 2043 C CA . TRP A 1 254 ? -3.615 -22.25 -6.914 1 96.44 254 TRP A CA 1
ATOM 2044 C C . TRP A 1 254 ? -3.926 -22.234 -5.418 1 96.44 254 TRP A C 1
ATOM 2046 O O . TRP A 1 254 ? -4.91 -22.844 -4.977 1 96.44 254 TRP A O 1
ATOM 2056 N N . LYS A 1 255 ? -3.201 -21.562 -4.605 1 94 255 LYS A N 1
ATOM 2057 C CA . LYS A 1 255 ? -3.227 -21.75 -3.156 1 94 255 LYS A CA 1
ATOM 2058 C C . LYS A 1 255 ? -4.586 -21.359 -2.578 1 94 255 LYS A C 1
ATOM 2060 O O . LYS A 1 255 ? -5.25 -22.188 -1.943 1 94 255 LYS A O 1
ATOM 2065 N N . GLU A 1 256 ? -5 -20.203 -2.91 1 92.38 256 GLU A N 1
ATOM 2066 C CA . GLU A 1 256 ? -6.262 -19.75 -2.344 1 92.38 256 GLU A CA 1
ATOM 2067 C C . GLU A 1 256 ? -7.426 -20.609 -2.805 1 92.38 256 GLU A C 1
ATOM 2069 O O . GLU A 1 256 ? -8.32 -20.938 -2.014 1 92.38 256 GLU A O 1
ATOM 2074 N N . HIS A 1 257 ? -7.422 -20.953 -4.055 1 96.06 257 HIS A N 1
ATOM 2075 C CA . HIS A 1 257 ? -8.477 -21.797 -4.598 1 96.06 257 HIS A CA 1
ATOM 2076 C C . HIS A 1 257 ? -8.469 -23.172 -3.941 1 96.06 257 HIS A C 1
ATOM 2078 O O . HIS A 1 257 ? -9.531 -23.734 -3.658 1 96.06 257 HIS A O 1
ATOM 2084 N N . LEU A 1 258 ? -7.305 -23.672 -3.691 1 97.25 258 LEU A N 1
ATOM 2085 C CA . LEU A 1 258 ? -7.211 -24.984 -3.066 1 97.25 258 LEU A CA 1
ATOM 2086 C C . LEU A 1 258 ? -7.906 -24.984 -1.708 1 97.25 258 LEU A C 1
ATOM 2088 O O . LEU A 1 258 ? -8.695 -25.891 -1.413 1 97.25 258 LEU A O 1
ATOM 2092 N N . TYR A 1 259 ? -7.695 -24 -0.929 1 93.94 259 TYR A N 1
ATOM 2093 C CA . TYR A 1 259 ? -8.266 -23.938 0.412 1 93.94 259 TYR A CA 1
ATOM 2094 C C . TYR A 1 259 ? -9.789 -23.875 0.356 1 93.94 259 TYR A C 1
ATOM 2096 O O . TYR A 1 259 ? -10.477 -24.547 1.129 1 93.94 259 TYR A O 1
ATOM 2104 N N . GLU A 1 260 ? -10.242 -23.109 -0.552 1 91.62 260 GLU A N 1
ATOM 2105 C CA . GLU A 1 260 ? -11.695 -23.047 -0.718 1 91.62 260 GLU A CA 1
ATOM 2106 C C . GLU A 1 260 ? -12.258 -24.375 -1.188 1 91.62 260 GLU A C 1
ATOM 2108 O O . GLU A 1 260 ? -13.266 -24.844 -0.654 1 91.62 260 GLU A O 1
ATOM 2113 N N . LEU A 1 261 ? -11.648 -24.969 -2.129 1 96.19 261 LEU A N 1
ATOM 2114 C CA . LEU A 1 261 ? -12.109 -26.203 -2.742 1 96.19 261 LEU A CA 1
ATOM 2115 C C . LEU A 1 261 ? -12.008 -27.375 -1.761 1 96.19 261 LEU A C 1
ATOM 2117 O O . LEU A 1 261 ? -12.82 -28.297 -1.806 1 96.19 261 LEU A O 1
ATOM 2121 N N . GLU A 1 262 ? -11.016 -27.297 -0.897 1 96.44 262 GLU A N 1
ATOM 2122 C CA . GLU A 1 262 ? -10.898 -28.312 0.143 1 96.44 262 GLU A CA 1
ATOM 2123 C C . GLU A 1 262 ? -12.156 -28.375 0.997 1 96.44 262 GLU A C 1
ATOM 2125 O O . GLU A 1 262 ? -12.641 -29.469 1.325 1 96.44 262 GLU A O 1
ATOM 2130 N N . GLY A 1 263 ? -12.625 -27.219 1.377 1 93.19 263 GLY A N 1
ATOM 2131 C CA . GLY A 1 263 ? -13.867 -27.156 2.129 1 93.19 263 GLY A CA 1
ATOM 2132 C C . GLY A 1 263 ? -15.062 -27.688 1.358 1 93.19 263 GLY A C 1
ATOM 2133 O O . GLY A 1 263 ? -15.859 -28.453 1.896 1 93.19 263 GLY A O 1
ATOM 2134 N N . GLU A 1 264 ? -15.164 -27.344 0.132 1 92.81 264 GLU A N 1
ATOM 2135 C CA . GLU A 1 264 ? -16.281 -27.719 -0.718 1 92.81 264 GLU A CA 1
ATOM 2136 C C . GLU A 1 264 ? -16.312 -29.234 -0.965 1 92.81 264 GLU A C 1
ATOM 2138 O O . GLU A 1 264 ? -17.375 -29.828 -1.112 1 92.81 264 GLU A O 1
ATOM 2143 N N . HIS A 1 265 ? -15.117 -29.797 -1.019 1 96.06 265 HIS A N 1
ATOM 2144 C CA . HIS A 1 265 ? -15.023 -31.219 -1.358 1 96.06 265 HIS A CA 1
ATOM 2145 C C . HIS A 1 265 ? -14.781 -32.062 -0.115 1 96.06 265 HIS A C 1
ATOM 2147 O O . HIS A 1 265 ? -14.602 -33.281 -0.214 1 96.06 265 HIS A O 1
ATOM 2153 N N . GLY A 1 266 ? -14.734 -31.406 1.07 1 95.69 266 GLY A N 1
ATOM 2154 C CA . GLY A 1 266 ? -14.602 -32.125 2.324 1 95.69 266 GLY A CA 1
ATOM 2155 C C . GLY A 1 266 ? -13.25 -32.781 2.496 1 95.69 266 GLY A C 1
ATOM 2156 O O . GLY A 1 266 ? -13.164 -33.938 2.98 1 95.69 266 GLY A O 1
ATOM 2157 N N . ILE A 1 267 ? -12.172 -32.125 2.047 1 97 267 ILE A N 1
ATOM 2158 C CA . ILE A 1 267 ? -10.844 -32.719 2.135 1 97 267 ILE A CA 1
ATOM 2159 C C . ILE A 1 267 ? -9.875 -31.719 2.748 1 97 267 ILE A C 1
ATOM 2161 O O . ILE A 1 267 ? -8.711 -31.641 2.338 1 97 267 ILE A O 1
ATOM 2165 N N . ALA A 1 268 ? -10.336 -30.938 3.645 1 95.19 268 ALA A N 1
ATOM 2166 C CA . ALA A 1 268 ? -9.531 -29.891 4.262 1 95.19 268 ALA A CA 1
ATOM 2167 C C . ALA A 1 268 ? -8.258 -30.469 4.879 1 95.19 268 ALA A C 1
ATOM 2169 O O . ALA A 1 268 ? -8.32 -31.406 5.676 1 95.19 268 ALA A O 1
ATOM 2170 N N . GLY A 1 269 ? -7.156 -29.969 4.43 1 95.31 269 GLY A N 1
ATOM 2171 C CA . GLY A 1 269 ? -5.879 -30.328 5.023 1 95.31 269 GLY A CA 1
ATOM 2172 C C . GLY A 1 269 ? -5.273 -31.578 4.414 1 95.31 269 GLY A C 1
ATOM 2173 O O . GLY A 1 269 ? -4.141 -31.953 4.738 1 95.31 269 GLY A O 1
ATOM 2174 N N . LEU A 1 270 ? -5.883 -32.156 3.518 1 96.81 270 LEU A N 1
ATOM 2175 C CA . LEU A 1 270 ? -5.453 -33.438 2.975 1 96.81 270 LEU A CA 1
ATOM 2176 C C . LEU A 1 270 ? -4.305 -33.25 1.99 1 96.81 270 LEU A C 1
ATOM 2178 O O . LEU A 1 270 ? -3.266 -33.906 2.115 1 96.81 270 LEU A O 1
ATOM 2182 N N . PRO A 1 271 ? -4.457 -32.375 0.99 1 98.12 271 PRO A N 1
ATOM 2183 C CA . PRO A 1 271 ? -3.355 -32.219 0.038 1 98.12 271 PRO A CA 1
ATOM 2184 C C . PRO A 1 271 ? -2.08 -31.688 0.693 1 98.12 271 PRO A C 1
ATOM 2186 O O . PRO A 1 271 ? -2.133 -30.75 1.483 1 98.12 271 PRO A O 1
ATOM 2189 N N . LYS A 1 272 ? -0.945 -32.281 0.378 1 98.19 272 LYS A N 1
ATOM 2190 C CA . LYS A 1 272 ? 0.337 -31.891 0.961 1 98.19 272 LYS A CA 1
ATOM 2191 C C . LYS A 1 272 ? 1.279 -31.328 -0.1 1 98.19 272 LYS A C 1
ATOM 2193 O O . LYS A 1 272 ? 2.127 -30.484 0.199 1 98.19 272 LYS A O 1
ATOM 2198 N N . TYR A 1 273 ? 1.116 -31.828 -1.283 1 98.5 273 TYR A N 1
ATOM 2199 C CA . TYR A 1 273 ? 2.035 -31.453 -2.348 1 98.5 273 TYR A CA 1
ATOM 2200 C C . TYR A 1 273 ? 1.28 -31.156 -3.639 1 98.5 273 TYR A C 1
ATOM 2202 O O . TYR A 1 273 ? 0.223 -31.734 -3.893 1 98.5 273 TYR A O 1
ATOM 2210 N N . VAL A 1 274 ? 1.843 -30.281 -4.41 1 98.62 274 VAL A N 1
ATOM 2211 C CA . VAL A 1 274 ? 1.383 -29.969 -5.758 1 98.62 274 VAL A CA 1
ATOM 2212 C C . VAL A 1 274 ? 2.541 -30.109 -6.742 1 98.62 274 VAL A C 1
ATOM 2214 O O . VAL A 1 274 ? 3.621 -29.547 -6.523 1 98.62 274 VAL A O 1
ATOM 2217 N N . ILE A 1 275 ? 2.34 -30.875 -7.758 1 98.56 275 ILE A N 1
ATOM 2218 C CA . ILE A 1 275 ? 3.355 -30.984 -8.797 1 98.56 275 ILE A CA 1
ATOM 2219 C C . ILE A 1 275 ? 2.854 -30.312 -10.078 1 98.56 275 ILE A C 1
ATOM 2221 O O . ILE A 1 275 ? 1.647 -30.281 -10.336 1 98.56 275 ILE A O 1
ATOM 2225 N N . TYR A 1 276 ? 3.719 -29.734 -10.852 1 97.69 276 TYR A N 1
ATOM 2226 C CA . TYR A 1 276 ? 3.367 -29.094 -12.117 1 97.69 276 TYR A CA 1
ATOM 2227 C C . TYR A 1 276 ? 4.59 -28.938 -13.008 1 97.69 276 TYR A C 1
ATOM 2229 O O . TYR A 1 276 ? 5.727 -29 -12.531 1 97.69 276 TYR A O 1
ATOM 2237 N N . CYS A 1 277 ? 4.328 -28.844 -14.273 1 96 277 CYS A N 1
ATOM 2238 C CA . CYS A 1 277 ? 5.391 -28.578 -15.234 1 96 277 CYS A CA 1
ATOM 2239 C C . CYS A 1 277 ? 5.711 -27.094 -15.312 1 96 277 CYS A C 1
ATOM 2241 O O . CYS A 1 277 ? 4.859 -26.281 -15.695 1 96 277 CYS A O 1
ATOM 2243 N N . ASN A 1 278 ? 6.859 -26.703 -14.977 1 91 278 ASN A N 1
ATOM 2244 C CA . ASN A 1 278 ? 7.297 -25.312 -15.039 1 91 278 ASN A CA 1
ATOM 2245 C C . ASN A 1 278 ? 7.699 -24.922 -16.453 1 91 278 ASN A C 1
ATOM 2247 O O . ASN A 1 278 ? 7.27 -23.875 -16.969 1 91 278 ASN A O 1
ATOM 2251 N N . ARG A 1 279 ? 8.484 -25.703 -17.109 1 87.25 279 ARG A N 1
ATOM 2252 C CA . ARG A 1 279 ? 8.938 -25.656 -18.5 1 87.25 279 ARG A CA 1
ATOM 2253 C C . ARG A 1 279 ? 9.43 -27.031 -18.953 1 87.25 279 ARG A C 1
ATOM 2255 O O . ARG A 1 279 ? 9.508 -27.969 -18.156 1 87.25 279 ARG A O 1
ATOM 2262 N N . PRO A 1 280 ? 9.688 -27.078 -20.219 1 88.62 280 PRO A N 1
ATOM 2263 C CA . PRO A 1 280 ? 10.156 -28.391 -20.688 1 88.62 280 PRO A CA 1
ATOM 2264 C C . PRO A 1 280 ? 11.352 -28.891 -19.875 1 88.62 280 PRO A C 1
ATOM 2266 O O . PRO A 1 280 ? 12.312 -28.156 -19.656 1 88.62 280 PRO A O 1
ATOM 2269 N N . ASN A 1 281 ? 11.266 -30.094 -19.328 1 92.69 281 ASN A N 1
ATOM 2270 C CA . ASN A 1 281 ? 12.297 -30.797 -18.547 1 92.69 281 ASN A CA 1
ATOM 2271 C C . ASN A 1 281 ? 12.5 -30.141 -17.188 1 92.69 281 ASN A C 1
ATOM 2273 O O . ASN A 1 281 ? 13.609 -30.172 -16.641 1 92.69 281 ASN A O 1
ATOM 2277 N N . ASP A 1 282 ? 11.523 -29.469 -16.797 1 94.75 282 ASP A N 1
ATOM 2278 C CA . ASP A 1 282 ? 11.57 -28.812 -15.484 1 94.75 282 ASP A CA 1
ATOM 2279 C C . ASP A 1 282 ? 10.234 -28.969 -14.758 1 94.75 282 ASP A C 1
ATOM 2281 O O . ASP A 1 282 ? 9.336 -28.141 -14.93 1 94.75 282 ASP A O 1
ATOM 2285 N N . TRP A 1 283 ? 10.18 -29.953 -13.906 1 97.25 283 TRP A N 1
ATOM 2286 C CA . TRP A 1 283 ? 9 -30.188 -13.086 1 97.25 283 TRP A CA 1
ATOM 2287 C C . TRP A 1 283 ? 9.25 -29.766 -11.641 1 97.25 283 TRP A C 1
ATOM 2289 O O . TRP A 1 283 ? 10.352 -29.938 -11.117 1 97.25 283 TRP A O 1
ATOM 2299 N N . ARG A 1 284 ? 8.18 -29.25 -11.047 1 97.81 284 ARG A N 1
ATOM 2300 C CA . ARG A 1 284 ? 8.305 -28.75 -9.688 1 97.81 284 ARG A CA 1
ATOM 2301 C C . ARG A 1 284 ? 7.363 -29.484 -8.742 1 97.81 284 ARG A C 1
ATOM 2303 O O . ARG A 1 284 ? 6.293 -29.938 -9.156 1 97.81 284 ARG A O 1
ATOM 2310 N N . VAL A 1 285 ? 7.832 -29.656 -7.586 1 98.25 285 VAL A N 1
ATOM 2311 C CA . VAL A 1 285 ? 7.023 -30.125 -6.465 1 98.25 285 VAL A CA 1
ATOM 2312 C C . VAL A 1 285 ? 6.996 -29.062 -5.363 1 98.25 285 VAL A C 1
ATOM 2314 O O . VAL A 1 285 ? 8.039 -28.719 -4.797 1 98.25 285 VAL A O 1
ATOM 2317 N N . ILE A 1 286 ? 5.844 -28.531 -5.094 1 97.5 286 ILE A N 1
ATOM 2318 C CA . ILE A 1 286 ? 5.707 -27.469 -4.094 1 97.5 286 ILE A CA 1
ATOM 2319 C C . ILE A 1 286 ? 4.82 -27.953 -2.949 1 97.5 286 ILE A C 1
ATOM 2321 O O . ILE A 1 286 ? 3.818 -28.641 -3.18 1 97.5 286 ILE A O 1
ATOM 2325 N N . CYS A 1 287 ? 5.227 -27.656 -1.761 1 97.44 287 CYS A N 1
ATOM 2326 C CA . CYS A 1 287 ? 4.48 -28.047 -0.572 1 97.44 287 CYS A CA 1
ATOM 2327 C C . CYS A 1 287 ? 3.283 -27.141 -0.348 1 97.44 287 CYS A C 1
ATOM 2329 O O . CYS A 1 287 ? 3.367 -25.938 -0.577 1 97.44 287 CYS A O 1
ATOM 2331 N N . VAL A 1 288 ? 2.184 -27.719 0.085 1 97.31 288 VAL A N 1
ATOM 2332 C CA . VAL A 1 288 ? 0.996 -26.953 0.417 1 97.31 288 VAL A CA 1
ATOM 2333 C C . VAL A 1 288 ? 1.19 -26.25 1.766 1 97.31 288 VAL A C 1
ATOM 2335 O O . VAL A 1 288 ? 1.491 -26.906 2.768 1 97.31 288 VAL A O 1
ATOM 2338 N N . PRO A 1 289 ? 1.024 -24.938 1.795 1 93.75 289 PRO A N 1
ATOM 2339 C CA . PRO A 1 289 ? 1.188 -24.219 3.066 1 93.75 289 PRO A CA 1
ATOM 2340 C C . PRO A 1 289 ? 0.037 -24.484 4.035 1 93.75 289 PRO A C 1
ATOM 2342 O O . PRO A 1 289 ? -1.031 -24.938 3.625 1 93.75 289 PRO A O 1
ATOM 2345 N N . LEU A 1 290 ? 0.313 -24.25 5.324 1 90.25 290 LEU A N 1
ATOM 2346 C CA . LEU A 1 290 ? -0.732 -24.375 6.336 1 90.25 290 LEU A CA 1
ATOM 2347 C C . LEU A 1 290 ? -1.877 -23.406 6.051 1 90.25 290 LEU A C 1
ATOM 2349 O O . LEU A 1 290 ? -3.047 -23.75 6.223 1 90.25 290 LEU A O 1
ATOM 2353 N N . GLU A 1 291 ? -1.493 -22.203 5.645 1 83.75 291 GLU A N 1
ATOM 2354 C CA . GLU A 1 291 ? -2.381 -21.156 5.152 1 83.75 291 GLU A CA 1
ATOM 2355 C C . GLU A 1 291 ? -1.819 -20.5 3.891 1 83.75 291 GLU A C 1
ATOM 2357 O O . GLU A 1 291 ? -0.615 -20.562 3.635 1 83.75 291 GLU A O 1
ATOM 2362 N N . PRO A 1 292 ? -2.689 -19.969 3.135 1 79.44 292 PRO A N 1
ATOM 2363 C CA . PRO A 1 292 ? -2.227 -19.469 1.837 1 79.44 292 PRO A CA 1
ATOM 2364 C C . PRO A 1 292 ? -1.017 -18.547 1.958 1 79.44 292 PRO A C 1
ATOM 2366 O O . PRO A 1 292 ? -0.118 -18.578 1.113 1 79.44 292 PRO A O 1
ATOM 2369 N N . ALA A 1 293 ? -0.917 -17.781 2.959 1 69.88 293 ALA A N 1
ATOM 2370 C CA . ALA A 1 293 ? 0.173 -16.812 3.082 1 69.88 293 ALA A CA 1
ATOM 2371 C C . ALA A 1 293 ? 1.248 -17.328 4.039 1 69.88 293 ALA A C 1
ATOM 2373 O O . ALA A 1 293 ? 2.232 -16.625 4.305 1 69.88 293 ALA A O 1
ATOM 2374 N N . SER A 1 294 ? 1.159 -18.578 4.438 1 73.12 294 SER A N 1
ATOM 2375 C CA . SER A 1 294 ? 2.066 -19.141 5.438 1 73.12 294 SER A CA 1
ATOM 2376 C C . SER A 1 294 ? 3.365 -19.609 4.797 1 73.12 294 SER A C 1
ATOM 2378 O O . SER A 1 294 ? 3.355 -20.141 3.682 1 73.12 294 SER A O 1
ATOM 2380 N N . PHE A 1 295 ? 4.371 -19.438 5.551 1 71.31 295 PHE A N 1
ATOM 2381 C CA . PHE A 1 295 ? 5.656 -19.984 5.141 1 71.31 295 PHE A CA 1
ATOM 2382 C C . PHE A 1 295 ? 5.809 -21.422 5.617 1 71.31 295 PHE A C 1
ATOM 2384 O O . PHE A 1 295 ? 6.684 -22.156 5.145 1 71.31 295 PHE A O 1
ATOM 2391 N N . VAL A 1 296 ? 5.008 -21.797 6.555 1 83.56 296 VAL A N 1
ATOM 2392 C CA . VAL A 1 296 ? 5.031 -23.156 7.066 1 83.56 296 VAL A CA 1
ATOM 2393 C C . VAL A 1 296 ? 4.109 -24.047 6.23 1 83.56 296 VAL A C 1
ATOM 2395 O O . VAL A 1 296 ? 2.959 -23.688 5.973 1 83.56 296 VAL A O 1
ATOM 2398 N N . CYS A 1 297 ? 4.676 -25.109 5.789 1 92.62 297 CYS A N 1
ATOM 2399 C CA . CYS A 1 297 ? 3.916 -26.031 4.957 1 92.62 297 CYS A CA 1
ATOM 2400 C C . CYS A 1 297 ? 3.316 -27.156 5.797 1 92.62 297 CYS A C 1
ATOM 2402 O O . CYS A 1 297 ? 3.783 -27.422 6.902 1 92.62 297 CYS A O 1
ATOM 2404 N N . ARG A 1 298 ? 2.275 -27.719 5.301 1 95.62 298 ARG A N 1
ATOM 2405 C CA . ARG A 1 298 ? 1.652 -28.859 5.949 1 95.62 298 ARG A CA 1
ATOM 2406 C C . ARG A 1 298 ? 2.652 -30 6.125 1 95.62 298 ARG A C 1
ATOM 2408 O O . ARG A 1 298 ? 2.66 -30.688 7.156 1 95.62 298 ARG A O 1
ATOM 2415 N N . LYS A 1 299 ? 3.455 -30.203 5.125 1 95.94 299 LYS A N 1
ATOM 2416 C CA . LYS A 1 299 ? 4.562 -31.156 5.137 1 95.94 299 LYS A CA 1
ATOM 2417 C C . LYS A 1 299 ? 5.645 -30.75 4.145 1 95.94 299 LYS A C 1
ATOM 2419 O O . LYS A 1 299 ? 5.387 -30.625 2.945 1 95.94 299 LYS A O 1
ATOM 2424 N N . PHE A 1 300 ? 6.836 -30.625 4.605 1 96 300 PHE A N 1
ATOM 2425 C CA . PHE A 1 300 ? 7.953 -30.203 3.77 1 96 300 PHE A CA 1
ATOM 2426 C C . PHE A 1 300 ? 8.547 -31.391 3.025 1 96 300 PHE A C 1
ATOM 2428 O O . PHE A 1 300 ? 8.219 -32.531 3.324 1 96 300 PHE A O 1
ATOM 2435 N N . LEU A 1 301 ? 9.367 -31.062 2.066 1 97.19 301 LEU A N 1
ATOM 2436 C CA . LEU A 1 301 ? 10.125 -32.094 1.379 1 97.19 301 LEU A CA 1
ATOM 2437 C C . LEU A 1 301 ? 11.148 -32.75 2.316 1 97.19 301 LEU A C 1
ATOM 2439 O O . LEU A 1 301 ? 11.438 -32.219 3.385 1 97.19 301 LEU A O 1
ATOM 2443 N N . ALA A 1 302 ? 11.594 -33.844 1.924 1 95.69 302 ALA A N 1
ATOM 2444 C CA . ALA A 1 302 ? 12.492 -34.625 2.768 1 95.69 302 ALA A CA 1
ATOM 2445 C C . ALA A 1 302 ? 13.664 -33.781 3.264 1 95.69 302 ALA A C 1
ATOM 2447 O O . ALA A 1 302 ? 14.273 -33.062 2.49 1 95.69 302 ALA A O 1
ATOM 2448 N N . ARG A 1 303 ? 13.992 -33.906 4.523 1 93.25 303 ARG A N 1
ATOM 2449 C CA . ARG A 1 303 ? 14.984 -33.062 5.203 1 93.25 303 ARG A CA 1
ATOM 2450 C C . ARG A 1 303 ? 16.359 -33.219 4.566 1 93.25 303 ARG A C 1
ATOM 2452 O O . ARG A 1 303 ? 17.078 -32.219 4.395 1 93.25 303 ARG A O 1
ATOM 2459 N N . LYS A 1 304 ? 16.719 -34.375 4.176 1 93.44 304 LYS A N 1
ATOM 2460 C CA . LYS A 1 304 ? 18.062 -34.688 3.662 1 93.44 304 LYS A CA 1
ATOM 2461 C C . LYS A 1 304 ? 18.297 -34 2.32 1 93.44 304 LYS A C 1
ATOM 2463 O O . LYS A 1 304 ? 19.438 -33.875 1.878 1 93.44 304 LYS A O 1
ATOM 2468 N N . TRP A 1 305 ? 17.141 -33.625 1.644 1 95.69 305 TRP A N 1
ATOM 2469 C CA . TRP A 1 305 ? 17.234 -33.031 0.311 1 95.69 305 TRP A CA 1
ATOM 2470 C C . TRP A 1 305 ? 17.484 -31.547 0.394 1 95.69 305 TRP A C 1
ATOM 2472 O O . TRP A 1 305 ? 17.906 -30.922 -0.584 1 95.69 305 TRP A O 1
ATOM 2482 N N . ARG A 1 306 ? 17.188 -30.969 1.514 1 92.88 306 ARG A N 1
ATOM 2483 C CA . ARG A 1 306 ? 17.047 -29.531 1.637 1 92.88 306 ARG A CA 1
ATOM 2484 C C . ARG A 1 306 ? 18.406 -28.828 1.443 1 92.88 306 ARG A C 1
ATOM 2486 O O . ARG A 1 306 ? 19.375 -29.172 2.109 1 92.88 306 ARG A O 1
ATOM 2493 N N . GLY A 1 307 ? 18.422 -28.031 0.476 1 88 307 GLY A N 1
ATOM 2494 C CA . GLY A 1 307 ? 19.625 -27.266 0.194 1 88 307 GLY A CA 1
ATOM 2495 C C . GLY A 1 307 ? 20.516 -27.922 -0.833 1 88 307 GLY A C 1
ATOM 2496 O O . GLY A 1 307 ? 21.531 -27.344 -1.246 1 88 307 GLY A O 1
ATOM 2497 N N . GLU A 1 308 ? 20.172 -29.094 -1.311 1 90.56 308 GLU A N 1
ATOM 2498 C CA . GLU A 1 308 ? 21.016 -29.844 -2.236 1 90.56 308 GLU A CA 1
ATOM 2499 C C . GLU A 1 308 ? 20.562 -29.641 -3.68 1 90.56 308 GLU A C 1
ATOM 2501 O O . GLU A 1 308 ? 19.422 -29.219 -3.93 1 90.56 308 GLU A O 1
ATOM 2506 N N . ARG A 1 309 ? 21.547 -29.922 -4.695 1 92.12 309 ARG A N 1
ATOM 2507 C CA . ARG A 1 309 ? 21.266 -29.703 -6.105 1 92.12 309 ARG A CA 1
ATOM 2508 C C . ARG A 1 309 ? 21.906 -30.781 -6.977 1 92.12 309 ARG A C 1
ATOM 2510 O O . ARG A 1 309 ? 22.844 -31.453 -6.543 1 92.12 309 ARG A O 1
ATOM 2517 N N . ASP A 1 310 ? 21.312 -30.953 -8.016 1 93.25 310 ASP A N 1
ATOM 2518 C CA . ASP A 1 310 ? 21.859 -31.719 -9.133 1 93.25 310 ASP A CA 1
ATOM 2519 C C . ASP A 1 310 ? 22.391 -33.062 -8.672 1 93.25 310 ASP A C 1
ATOM 2521 O O . ASP A 1 310 ? 21.672 -33.812 -8.008 1 93.25 310 ASP A O 1
ATOM 2525 N N . ASP A 1 311 ? 23.641 -33.312 -9 1 93.44 311 ASP A N 1
ATOM 2526 C CA . ASP A 1 311 ? 24.172 -34.656 -8.789 1 93.44 311 ASP A CA 1
ATOM 2527 C C . ASP A 1 311 ? 24.094 -35.062 -7.32 1 93.44 311 ASP A C 1
ATOM 2529 O O . ASP A 1 311 ? 23.75 -36.188 -7 1 93.44 311 ASP A O 1
ATOM 2533 N N . LYS A 1 312 ? 24.328 -34.188 -6.48 1 94.75 312 LYS A N 1
ATOM 2534 C CA . LYS A 1 312 ? 24.266 -34.469 -5.051 1 94.75 312 LYS A CA 1
ATOM 2535 C C . LYS A 1 312 ? 22.844 -34.812 -4.617 1 94.75 312 LYS A C 1
ATOM 2537 O O . LYS A 1 312 ? 22.641 -35.781 -3.854 1 94.75 312 LYS A O 1
ATOM 2542 N N . LEU A 1 313 ? 21.922 -34.125 -5.109 1 96.19 313 LEU A N 1
ATOM 2543 C CA . LEU A 1 313 ? 20.516 -34.375 -4.785 1 96.19 313 LEU A CA 1
ATOM 2544 C C . LEU A 1 313 ? 20.062 -35.719 -5.359 1 96.19 313 LEU A C 1
ATOM 2546 O O . LEU A 1 313 ? 19.344 -36.469 -4.699 1 96.19 313 LEU A O 1
ATOM 2550 N N . GLU A 1 314 ? 20.453 -35.969 -6.535 1 96.25 314 GLU A N 1
ATOM 2551 C CA . GLU A 1 314 ? 20.094 -37.25 -7.148 1 96.25 314 GLU A CA 1
ATOM 2552 C C . GLU A 1 314 ? 20.656 -38.438 -6.352 1 96.25 314 GLU A C 1
ATOM 2554 O O . GLU A 1 314 ? 19.984 -39.438 -6.148 1 96.25 314 GLU A O 1
ATOM 2559 N N . GLU A 1 315 ? 21.844 -38.281 -5.906 1 96.38 315 GLU A N 1
ATOM 2560 C CA . GLU A 1 315 ? 22.5 -39.312 -5.137 1 96.38 315 GLU A CA 1
ATOM 2561 C C . GLU A 1 315 ? 21.812 -39.531 -3.793 1 96.38 315 GLU A C 1
ATOM 2563 O O . GLU A 1 315 ? 21.5 -40.688 -3.432 1 96.38 315 GLU A O 1
ATOM 2568 N N . ILE A 1 316 ? 21.531 -38.531 -3.129 1 95.94 316 ILE A N 1
ATOM 2569 C CA . ILE A 1 316 ? 21.016 -38.656 -1.771 1 95.94 316 ILE A CA 1
ATOM 2570 C C . ILE A 1 316 ? 19.531 -39.062 -1.814 1 95.94 316 ILE A C 1
ATOM 2572 O O . ILE A 1 316 ? 19.047 -39.75 -0.917 1 95.94 316 ILE A O 1
ATOM 2576 N N . SER A 1 317 ? 18.828 -38.656 -2.814 1 95.44 317 SER A N 1
ATOM 2577 C CA . SER A 1 317 ? 17.406 -38.938 -2.914 1 95.44 317 SER A CA 1
ATOM 2578 C C . SER A 1 317 ? 17.172 -40.312 -3.574 1 95.44 317 SER A C 1
ATOM 2580 O O . SER A 1 317 ? 16.125 -40.906 -3.377 1 95.44 317 SER A O 1
ATOM 2582 N N . GLY A 1 318 ? 18.109 -40.656 -4.441 1 96.31 318 GLY A N 1
ATOM 2583 C CA . GLY A 1 318 ? 17.922 -41.844 -5.238 1 96.31 318 GLY A CA 1
ATOM 2584 C C . GLY A 1 318 ? 16.891 -41.688 -6.344 1 96.31 318 GLY A C 1
ATOM 2585 O O . GLY A 1 318 ? 16.375 -42.656 -6.879 1 96.31 318 GLY A O 1
ATOM 2586 N N . ILE A 1 319 ? 16.547 -40.438 -6.605 1 97.75 319 ILE A N 1
ATOM 2587 C CA . ILE A 1 319 ? 15.539 -40.156 -7.613 1 97.75 319 ILE A CA 1
ATOM 2588 C C . ILE A 1 319 ? 16.203 -39.531 -8.844 1 97.75 319 ILE A C 1
ATOM 2590 O O . ILE A 1 319 ? 16.688 -38.406 -8.789 1 97.75 319 ILE A O 1
ATOM 2594 N N . GLU A 1 320 ? 16.141 -40.219 -9.914 1 96.94 320 GLU A N 1
ATOM 2595 C CA . GLU A 1 320 ? 16.75 -39.75 -11.148 1 96.94 320 GLU A CA 1
ATOM 2596 C C . GLU A 1 320 ? 16.125 -38.438 -11.609 1 96.94 320 GLU A C 1
ATOM 2598 O O . GLU A 1 320 ? 14.906 -38.281 -11.602 1 96.94 320 GLU A O 1
ATOM 2603 N N . GLY A 1 321 ? 17.016 -37.5 -11.945 1 96.94 321 GLY A N 1
ATOM 2604 C CA . GLY A 1 321 ? 16.531 -36.25 -12.508 1 96.94 321 GLY A CA 1
ATOM 2605 C C . GLY A 1 321 ? 16.297 -35.156 -11.469 1 96.94 321 GLY A C 1
ATOM 2606 O O . GLY A 1 321 ? 16.031 -34 -11.812 1 96.94 321 GLY A O 1
ATOM 2607 N N . ALA A 1 322 ? 16.359 -35.531 -10.156 1 97.44 322 ALA A N 1
ATOM 2608 C CA . ALA A 1 322 ? 16.234 -34.5 -9.109 1 97.44 322 ALA A CA 1
ATOM 2609 C C . ALA A 1 322 ? 17.344 -33.469 -9.219 1 97.44 322 ALA A C 1
ATOM 2611 O O . ALA A 1 322 ? 18.53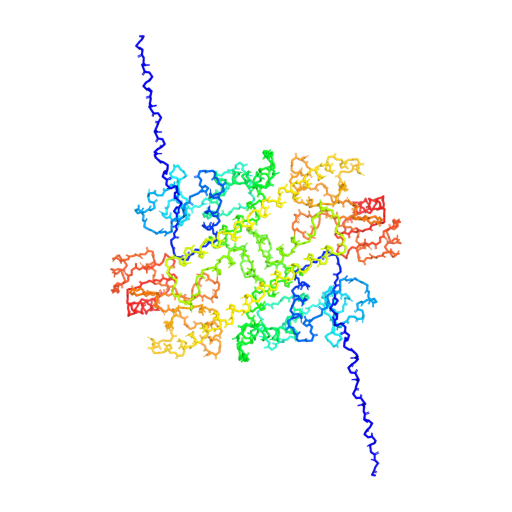1 -33.812 -9.258 1 97.44 322 ALA A O 1
ATOM 2612 N N . ASN A 1 323 ? 16.953 -32.219 -9.266 1 94.44 323 ASN A N 1
ATOM 2613 C CA . ASN A 1 323 ? 18 -31.266 -9.594 1 94.44 323 ASN A CA 1
ATOM 2614 C C . ASN A 1 323 ? 17.984 -30.062 -8.648 1 94.44 323 ASN A C 1
ATOM 2616 O O . ASN A 1 323 ? 18.922 -29.25 -8.656 1 94.44 323 ASN A O 1
ATOM 2620 N N . PHE A 1 324 ? 16.922 -29.984 -7.852 1 93.5 324 PHE A N 1
ATOM 2621 C CA . PHE A 1 324 ? 16.859 -28.797 -6.996 1 93.5 324 PHE A CA 1
ATOM 2622 C C . PHE A 1 324 ? 15.961 -29.062 -5.793 1 93.5 324 PHE A C 1
ATOM 2624 O O . PHE A 1 324 ? 14.914 -29.703 -5.914 1 93.5 324 PHE A O 1
ATOM 2631 N N . CYS A 1 325 ? 16.391 -28.703 -4.641 1 94.38 325 CYS A N 1
ATOM 2632 C CA . CYS A 1 325 ? 15.539 -28.609 -3.455 1 94.38 325 CYS A CA 1
ATOM 2633 C C . CYS A 1 325 ? 15.875 -27.359 -2.645 1 94.38 325 CYS A C 1
ATOM 2635 O O . CYS A 1 325 ? 17.031 -27.156 -2.281 1 94.38 325 CYS A O 1
ATOM 2637 N N . HIS A 1 326 ? 14.906 -26.578 -2.439 1 91.31 326 HIS A N 1
ATOM 2638 C CA . HIS A 1 326 ? 15.117 -25.359 -1.669 1 91.31 326 HIS A CA 1
ATOM 2639 C C . HIS A 1 326 ? 15.602 -25.672 -0.258 1 91.31 326 HIS A C 1
ATOM 2641 O O . HIS A 1 326 ? 15.234 -26.703 0.316 1 91.31 326 HIS A O 1
ATOM 2647 N N . GLN A 1 327 ? 16.297 -24.844 0.378 1 85.38 327 GLN A N 1
ATOM 2648 C CA . GLN A 1 327 ? 16.906 -25.062 1.685 1 85.38 327 GLN A CA 1
ATOM 2649 C C . GLN A 1 327 ? 15.852 -25.297 2.758 1 85.38 327 GLN A C 1
ATOM 2651 O O . GLN A 1 327 ? 16.078 -26.062 3.697 1 85.38 327 GLN A O 1
ATOM 2656 N N . THR A 1 328 ? 14.719 -24.672 2.605 1 84.75 328 THR A N 1
ATOM 2657 C CA . THR A 1 328 ? 13.664 -24.828 3.594 1 84.75 328 THR A CA 1
ATOM 2658 C C . THR A 1 328 ? 12.852 -26.094 3.318 1 84.75 328 THR A C 1
ATOM 2660 O O . THR A 1 328 ? 12.125 -26.578 4.191 1 84.75 328 THR A O 1
ATOM 2663 N N . GLY A 1 329 ? 12.914 -26.484 2.066 1 92.62 329 GLY A N 1
ATOM 2664 C CA . GLY A 1 329 ? 12.195 -27.688 1.679 1 92.62 329 GLY A CA 1
ATOM 2665 C C . GLY A 1 329 ? 10.805 -27.406 1.142 1 92.62 329 GLY A C 1
ATOM 2666 O O . GLY A 1 329 ? 10.023 -28.328 0.903 1 92.62 329 GLY A O 1
ATOM 2667 N N . PHE A 1 330 ? 10.422 -26.188 0.881 1 93.56 330 PHE A N 1
ATOM 2668 C CA . PHE A 1 330 ? 9.047 -25.891 0.511 1 93.56 330 PHE A CA 1
ATOM 2669 C C . PHE A 1 330 ? 8.812 -26.188 -0.967 1 93.56 330 PHE A C 1
ATOM 2671 O O . PHE A 1 330 ? 7.664 -26.281 -1.411 1 93.56 330 PHE A O 1
ATOM 2678 N N . ILE A 1 331 ? 9.953 -26.312 -1.743 1 95.44 331 ILE A N 1
ATOM 2679 C CA . ILE A 1 331 ? 9.812 -26.578 -3.172 1 95.44 331 ILE A CA 1
ATOM 2680 C C . ILE A 1 331 ? 11.023 -27.344 -3.678 1 95.44 331 ILE A C 1
ATOM 2682 O O . ILE A 1 331 ? 12.133 -27.172 -3.168 1 95.44 331 ILE A O 1
ATOM 2686 N N . GLY A 1 332 ? 10.844 -28.25 -4.582 1 96.44 332 GLY A N 1
ATOM 2687 C CA . GL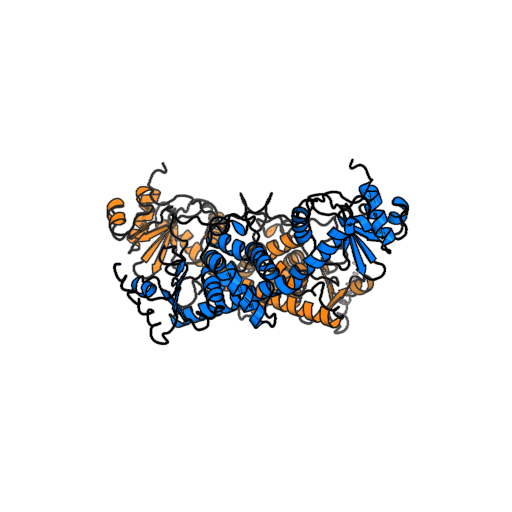Y A 1 332 ? 11.875 -29.016 -5.273 1 96.44 332 GLY A CA 1
ATOM 2688 C C . GLY A 1 332 ? 11.617 -29.156 -6.762 1 96.44 332 GLY A C 1
ATOM 2689 O O . GLY A 1 332 ? 10.586 -28.703 -7.266 1 96.44 332 GLY A O 1
ATOM 2690 N N . GLY A 1 333 ? 12.617 -29.703 -7.391 1 97.5 333 GLY A N 1
ATOM 2691 C CA . GLY A 1 333 ? 12.516 -29.812 -8.836 1 97.5 333 GLY A CA 1
ATOM 2692 C C . GLY A 1 333 ? 13.102 -31.109 -9.375 1 97.5 333 GLY A C 1
ATOM 2693 O O . GLY A 1 333 ? 13.992 -31.688 -8.758 1 97.5 333 GLY A O 1
ATOM 2694 N N . ASN A 1 334 ? 12.555 -31.531 -10.469 1 98.06 334 ASN A N 1
ATOM 2695 C CA . ASN A 1 334 ? 13.008 -32.688 -11.211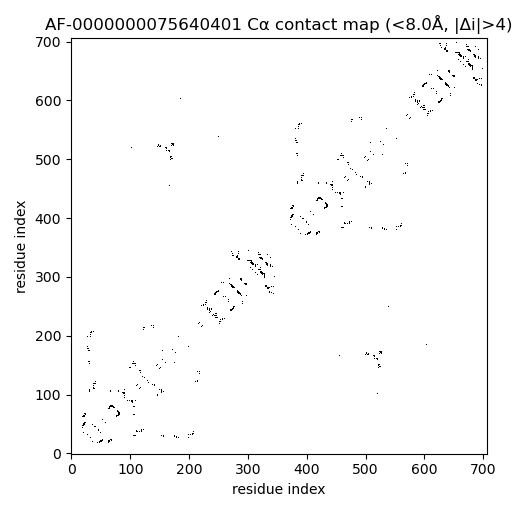 1 98.06 334 ASN A CA 1
ATOM 2696 C C . ASN A 1 334 ? 12.898 -32.5 -12.719 1 98.06 334 ASN A C 1
ATOM 2698 O O . ASN A 1 334 ? 12.102 -31.656 -13.172 1 98.06 334 ASN A O 1
ATOM 2702 N N . ARG A 1 335 ? 13.602 -33.219 -13.469 1 97 335 ARG A N 1
ATOM 2703 C CA . ARG A 1 335 ? 13.602 -33.094 -14.922 1 97 335 ARG A CA 1
ATOM 2704 C C . ARG A 1 335 ? 12.344 -33.719 -15.523 1 97 335 ARG A C 1
ATOM 2706 O O . ARG A 1 335 ? 11.93 -33.344 -16.625 1 97 335 ARG A O 1
ATOM 2713 N N . THR A 1 336 ? 11.75 -34.656 -14.758 1 97.38 336 THR A N 1
ATOM 2714 C CA . THR A 1 336 ? 10.617 -35.406 -15.305 1 97.38 336 THR A CA 1
ATOM 2715 C C . THR A 1 336 ? 9.422 -35.344 -14.359 1 97.38 336 THR A C 1
ATOM 2717 O O . THR A 1 336 ? 9.578 -35.094 -13.164 1 97.38 336 THR A O 1
ATOM 2720 N N . ARG A 1 337 ? 8.273 -35.562 -14.938 1 97.62 337 ARG A N 1
ATOM 2721 C CA . ARG A 1 337 ? 7.043 -35.625 -14.156 1 97.62 337 ARG A CA 1
ATOM 2722 C C . ARG A 1 337 ? 7.117 -36.75 -13.133 1 97.62 337 ARG A C 1
ATOM 2724 O O . ARG A 1 337 ? 6.773 -36.562 -11.969 1 97.62 337 ARG A O 1
ATOM 2731 N N . GLU A 1 338 ? 7.531 -37.938 -13.609 1 97.88 338 GLU A N 1
ATOM 2732 C CA . GLU A 1 338 ? 7.625 -39.125 -12.75 1 97.88 338 GLU A CA 1
ATOM 2733 C C . GLU A 1 338 ? 8.578 -38.875 -11.586 1 97.88 338 GLU A C 1
ATOM 2735 O O . GLU A 1 338 ? 8.305 -39.281 -10.461 1 97.88 338 GLU A O 1
ATOM 2740 N N . GLY A 1 339 ? 9.594 -38.219 -11.914 1 98.12 339 GLY A N 1
ATOM 2741 C CA . GLY A 1 339 ? 10.547 -37.906 -10.867 1 98.12 339 GLY A CA 1
ATOM 2742 C C . GLY A 1 339 ? 9.984 -36.969 -9.82 1 98.12 339 GLY A C 1
ATOM 2743 O O . GLY A 1 339 ? 10.195 -37.156 -8.617 1 98.12 339 GLY A O 1
ATOM 2744 N N . ALA A 1 340 ? 9.32 -35.938 -10.242 1 98.31 340 ALA A N 1
ATOM 2745 C CA . ALA A 1 340 ? 8.695 -34.969 -9.328 1 98.31 340 ALA A CA 1
ATOM 2746 C C . ALA A 1 340 ? 7.66 -35.656 -8.445 1 98.31 340 ALA A C 1
ATOM 2748 O O . ALA A 1 340 ? 7.578 -35.406 -7.246 1 98.31 340 ALA A O 1
ATOM 2749 N N . LEU A 1 341 ? 6.922 -36.562 -9.062 1 98.5 341 LEU A N 1
ATOM 2750 C CA . LEU A 1 341 ? 5.941 -37.344 -8.305 1 98.5 341 LEU A CA 1
ATOM 2751 C C . LEU A 1 341 ? 6.629 -38.219 -7.258 1 98.5 341 LEU A C 1
ATOM 2753 O O . LEU A 1 341 ? 6.176 -38.281 -6.117 1 98.5 341 LEU A O 1
ATOM 2757 N N . ARG A 1 342 ? 7.652 -38.844 -7.637 1 98.25 342 ARG A N 1
ATOM 2758 C CA . ARG A 1 342 ? 8.398 -39.688 -6.703 1 98.25 342 ARG A CA 1
ATOM 2759 C C . ARG A 1 342 ? 8.93 -38.875 -5.531 1 98.25 342 ARG A C 1
ATOM 2761 O O . ARG A 1 342 ? 8.961 -39.344 -4.398 1 98.25 342 ARG A O 1
ATOM 2768 N N . MET A 1 343 ? 9.383 -37.656 -5.844 1 98.31 343 MET A N 1
ATOM 2769 C CA . MET A 1 343 ? 9.844 -36.781 -4.773 1 98.31 343 MET A CA 1
ATOM 2770 C C . MET A 1 343 ? 8.727 -36.5 -3.771 1 98.31 343 MET A C 1
ATOM 2772 O O . MET A 1 343 ? 8.953 -36.531 -2.561 1 98.31 343 MET A O 1
ATOM 2776 N N . ALA A 1 344 ? 7.59 -36.25 -4.266 1 98.31 344 ALA A N 1
ATOM 2777 C CA . ALA A 1 344 ? 6.438 -36.031 -3.402 1 98.31 344 ALA A CA 1
ATOM 2778 C C . ALA A 1 344 ? 6.102 -37.281 -2.586 1 98.31 344 ALA A C 1
ATOM 2780 O O . ALA A 1 344 ? 5.879 -37.188 -1.376 1 98.31 344 ALA A O 1
ATOM 2781 N N . VAL A 1 345 ? 6.145 -38.438 -3.217 1 98.06 345 VAL A N 1
ATOM 2782 C CA . VAL A 1 345 ? 5.754 -39.688 -2.586 1 98.06 345 VAL A CA 1
ATOM 2783 C C . VAL A 1 345 ? 6.738 -40.031 -1.471 1 98.06 345 VAL A C 1
ATOM 2785 O O . VAL A 1 345 ? 6.332 -40.375 -0.36 1 98.06 345 VAL A O 1
ATOM 2788 N N . VAL A 1 346 ? 7.957 -39.875 -1.799 1 97.56 346 VAL A N 1
ATOM 2789 C CA . VAL A 1 346 ? 8.977 -40.188 -0.809 1 97.56 346 VAL A CA 1
ATOM 2790 C C . VAL A 1 346 ? 8.852 -39.25 0.383 1 97.56 346 VAL A C 1
ATOM 2792 O O . VAL A 1 346 ? 8.961 -39.656 1.536 1 97.56 346 VAL A O 1
ATOM 2795 N N . SER A 1 347 ? 8.656 -38 0.093 1 97.38 347 SER A N 1
ATOM 2796 C CA . SER A 1 347 ? 8.5 -37.031 1.162 1 97.38 347 SER A CA 1
ATOM 2797 C C . SER A 1 347 ? 7.254 -37.312 1.994 1 97.38 347 SER A C 1
ATOM 2799 O O . SER A 1 347 ? 7.254 -37.094 3.211 1 97.38 347 SER A O 1
ATOM 2801 N N . LEU A 1 348 ? 6.207 -37.75 1.373 1 96.25 348 LEU A N 1
ATOM 2802 C CA . LEU A 1 348 ? 4.953 -38.062 2.041 1 96.25 348 LEU A CA 1
ATOM 2803 C C . LEU A 1 348 ? 5.148 -39.188 3.045 1 96.25 348 LEU A C 1
ATOM 2805 O O . LEU A 1 348 ? 4.574 -39.156 4.137 1 96.25 348 LEU A O 1
ATOM 2809 N N . GLU A 1 349 ? 5.961 -40.125 2.688 1 94.5 349 GLU A N 1
ATOM 2810 C CA . GLU A 1 349 ? 6.168 -41.312 3.486 1 94.5 349 GLU A CA 1
ATOM 2811 C C . GLU A 1 349 ? 7.191 -41.094 4.59 1 94.5 349 GLU A C 1
ATOM 2813 O O . GLU A 1 349 ? 7.266 -41.844 5.551 1 94.5 349 GLU A O 1
ATOM 2818 N N . GLU A 1 350 ? 7.898 -40.031 4.324 1 91.75 350 GLU A N 1
ATOM 2819 C CA . GLU A 1 350 ? 8.938 -39.75 5.312 1 91.75 350 GLU A CA 1
ATOM 2820 C C . GLU A 1 350 ? 8.32 -39.344 6.648 1 91.75 350 GLU A C 1
ATOM 2822 O O . GLU A 1 350 ? 7.359 -38.562 6.684 1 91.75 350 GLU A O 1
ATOM 2827 N N . LYS A 1 351 ? 8.805 -39.938 7.852 1 80.62 351 LYS A N 1
ATOM 2828 C CA . LYS A 1 351 ? 8.32 -39.625 9.195 1 80.62 351 LYS A CA 1
ATOM 2829 C C . LYS A 1 351 ? 8.867 -38.281 9.656 1 80.62 351 LYS A C 1
ATOM 2831 O O . LYS A 1 351 ? 10.023 -37.938 9.383 1 80.62 351 LYS A O 1
ATOM 2836 N N . GLU A 1 352 ? 8.062 -37.219 9.82 1 65.25 352 GLU A N 1
ATOM 2837 C CA . GLU A 1 352 ? 8.453 -35.906 10.312 1 65.25 352 GLU A CA 1
ATOM 2838 C C . GLU A 1 352 ? 9.188 -36 11.648 1 65.25 352 GLU A C 1
ATOM 2840 O O . GLU A 1 352 ? 8.719 -36.688 12.57 1 65.25 352 GLU A O 1
ATOM 2845 N N . GLU A 1 353 ? 10.477 -36.031 11.633 1 48.88 353 GLU A N 1
ATOM 2846 C CA . GLU A 1 353 ? 11.148 -36 12.93 1 48.88 353 GLU A CA 1
ATOM 2847 C C . GLU A 1 353 ? 10.852 -34.719 13.672 1 48.88 353 GLU A C 1
ATOM 2849 O O . GLU A 1 353 ? 10.633 -33.656 13.055 1 48.88 353 GLU A O 1
ATOM 2854 N N . MET B 1 1 ? 71 10.242 -0.635 1 27.22 1 MET B N 1
ATOM 2855 C CA . MET B 1 1 ? 70.188 11.336 -1.095 1 27.22 1 MET B CA 1
ATOM 2856 C C . MET B 1 1 ? 69.5 10.977 -2.416 1 27.22 1 MET B C 1
ATOM 2858 O O . MET B 1 1 ? 69.625 11.719 -3.396 1 27.22 1 MET B O 1
ATOM 2862 N N . SER B 1 2 ? 69.312 9.633 -2.691 1 28.97 2 SER B N 1
ATOM 2863 C CA . SER B 1 2 ? 68.812 8.945 -3.877 1 28.97 2 SER B CA 1
ATOM 2864 C C . SER B 1 2 ? 67.438 9.453 -4.246 1 28.97 2 SER B C 1
ATOM 2866 O O . SER B 1 2 ? 66.562 9.633 -3.373 1 28.97 2 SER B O 1
ATOM 2868 N N . THR B 1 3 ? 67.312 10.203 -5.418 1 28.94 3 THR B N 1
ATOM 2869 C CA . THR B 1 3 ? 66.25 10.906 -6.18 1 28.94 3 THR B CA 1
ATOM 2870 C C . THR B 1 3 ? 65.125 9.969 -6.508 1 28.94 3 THR B C 1
ATOM 2872 O O . THR B 1 3 ? 65.25 9.039 -7.309 1 28.94 3 THR B O 1
ATOM 2875 N N . ASP B 1 4 ? 64.375 9.469 -5.516 1 25.38 4 ASP B N 1
ATOM 2876 C CA . ASP B 1 4 ? 63.25 8.508 -5.652 1 25.38 4 ASP B CA 1
ATOM 2877 C C . ASP B 1 4 ? 62.219 9.008 -6.652 1 25.38 4 ASP B C 1
ATOM 2879 O O . ASP B 1 4 ? 61.531 10.016 -6.41 1 25.38 4 ASP B O 1
ATOM 2883 N N . ALA B 1 5 ? 62.594 8.922 -7.961 1 28.86 5 ALA B N 1
ATOM 2884 C CA . ALA B 1 5 ? 61.781 9.305 -9.109 1 28.86 5 ALA B CA 1
ATOM 2885 C C . ALA B 1 5 ? 60.344 8.781 -8.969 1 28.86 5 ALA B C 1
ATOM 2887 O O . ALA B 1 5 ? 60.125 7.594 -8.719 1 28.86 5 ALA B O 1
ATOM 2888 N N . ALA B 1 6 ? 59.375 9.703 -8.711 1 31.33 6 ALA B N 1
ATOM 2889 C CA . ALA B 1 6 ? 57.906 9.664 -8.656 1 31.33 6 ALA B CA 1
ATOM 2890 C C . ALA B 1 6 ? 57.344 8.93 -9.867 1 31.33 6 ALA B C 1
ATOM 2892 O O . ALA B 1 6 ? 57.438 9.414 -11 1 31.33 6 ALA B O 1
ATOM 2893 N N . THR B 1 7 ? 57.531 7.621 -9.992 1 30.61 7 THR B N 1
ATOM 2894 C CA . THR B 1 7 ? 56.969 6.879 -11.117 1 30.61 7 THR B CA 1
ATOM 2895 C C . THR B 1 7 ? 55.5 7.273 -11.352 1 30.61 7 THR B C 1
ATOM 2897 O O . THR B 1 7 ? 54.688 7.258 -10.422 1 30.61 7 THR B O 1
ATOM 2900 N N . GLY B 1 8 ? 55.25 8.289 -12.273 1 29.8 8 GLY B N 1
ATOM 2901 C CA . GLY B 1 8 ? 54.031 8.828 -12.812 1 29.8 8 GLY B CA 1
ATOM 2902 C C . GLY B 1 8 ? 53.031 7.75 -13.203 1 29.8 8 GLY B C 1
ATOM 2903 O O . GLY B 1 8 ? 53.25 7.008 -14.164 1 29.8 8 GLY B O 1
ATOM 2904 N N . GLN B 1 9 ? 52.562 6.93 -12.242 1 31.78 9 GLN B N 1
ATOM 2905 C CA . GLN B 1 9 ? 51.562 5.957 -12.641 1 31.78 9 GLN B CA 1
ATOM 2906 C C . GLN B 1 9 ? 50.5 6.602 -13.531 1 31.78 9 GLN B C 1
ATOM 2908 O O . GLN B 1 9 ? 49.938 7.648 -13.18 1 31.78 9 GLN B O 1
ATOM 2913 N N . GLU B 1 10 ? 50.656 6.441 -14.859 1 30.8 10 GLU B N 1
ATOM 2914 C CA . GLU B 1 10 ? 49.719 6.898 -15.891 1 30.8 10 GLU B CA 1
ATOM 2915 C C . GLU B 1 10 ? 48.281 6.641 -15.477 1 30.8 10 GLU B C 1
ATOM 2917 O O . GLU B 1 10 ? 47.969 5.605 -14.891 1 30.8 10 GLU B O 1
ATOM 2922 N N . PRO B 1 11 ? 47.5 7.707 -15.281 1 31.38 11 PRO B N 1
ATOM 2923 C CA . PRO B 1 11 ? 46.094 7.508 -14.961 1 31.38 11 PRO B CA 1
ATOM 2924 C C . PRO B 1 11 ? 45.406 6.477 -15.867 1 31.38 11 PRO B C 1
ATOM 2926 O O . PRO B 1 11 ? 45.781 6.344 -17.031 1 31.38 11 PRO B O 1
ATOM 2929 N N . LYS B 1 12 ? 44.969 5.363 -15.391 1 31.78 12 LYS B N 1
ATOM 2930 C CA . LYS B 1 12 ? 44.188 4.379 -16.156 1 31.78 12 LYS B CA 1
ATOM 2931 C C . LYS B 1 12 ? 43.312 5.059 -17.188 1 31.78 12 LYS B C 1
ATOM 2933 O O . LYS B 1 12 ? 42.531 5.977 -16.859 1 31.78 12 LYS B O 1
ATOM 2938 N N . ARG B 1 13 ? 43.594 5.148 -18.484 1 29.14 13 ARG B N 1
ATOM 2939 C CA . ARG B 1 13 ? 42.75 5.555 -19.594 1 29.14 13 ARG B CA 1
ATOM 2940 C C . ARG B 1 13 ? 41.312 5.152 -19.359 1 29.14 13 ARG B C 1
ATOM 2942 O O . ARG B 1 13 ? 41 3.982 -19.094 1 29.14 13 ARG B O 1
ATOM 2949 N N . PHE B 1 14 ? 40.438 5.953 -18.922 1 32.44 14 PHE B N 1
ATOM 2950 C CA . PHE B 1 14 ? 39 5.695 -19.016 1 32.44 14 PHE B CA 1
ATOM 2951 C C . PHE B 1 14 ? 38.688 4.977 -20.328 1 32.44 14 PHE B C 1
ATOM 2953 O O . PHE B 1 14 ? 39.031 5.453 -21.406 1 32.44 14 PHE B O 1
ATOM 2960 N N . LYS B 1 15 ? 38.875 3.738 -20.484 1 32.38 15 LYS B N 1
ATOM 2961 C CA . LYS B 1 15 ? 38.562 3.029 -21.719 1 32.38 15 LYS B CA 1
ATOM 2962 C C . LYS B 1 15 ? 37.656 3.854 -22.609 1 32.38 15 LYS B C 1
ATOM 2964 O O . LYS B 1 15 ? 36.938 4.738 -22.125 1 32.38 15 LYS B O 1
ATOM 2969 N N . GLU B 1 16 ? 37.562 3.678 -23.953 1 36.34 16 GLU B N 1
ATOM 2970 C CA . GLU B 1 16 ? 36.719 4.051 -25.078 1 36.34 16 GLU B CA 1
ATOM 2971 C C . GLU B 1 16 ? 35.25 4.16 -24.656 1 36.34 16 GLU B C 1
ATOM 2973 O O . GLU B 1 16 ? 34.844 3.557 -23.656 1 36.34 16 GLU B O 1
ATOM 2978 N N . ASP B 1 17 ? 34.281 5.109 -25.094 1 45.69 17 ASP B N 1
ATOM 2979 C CA . ASP B 1 17 ? 32.906 5.602 -24.891 1 45.69 17 ASP B CA 1
ATOM 2980 C C . ASP B 1 17 ? 31.938 4.449 -24.656 1 45.69 17 ASP B C 1
ATOM 2982 O O . ASP B 1 17 ? 31.188 4.074 -25.562 1 45.69 17 ASP B O 1
ATOM 2986 N N . GLY B 1 18 ? 32.219 3.303 -24.312 1 60.56 18 GLY B N 1
ATOM 2987 C CA . GLY B 1 18 ? 31.438 2.076 -24.359 1 60.56 18 GLY B CA 1
ATOM 2988 C C . GLY B 1 18 ? 30.156 2.158 -23.547 1 60.56 18 GLY B C 1
ATOM 2989 O O . GLY B 1 18 ? 30 3.043 -22.703 1 60.56 18 GLY B O 1
ATOM 2990 N N . GLU B 1 19 ? 29.156 1.406 -24.016 1 86.31 19 GLU B N 1
ATOM 2991 C CA . GLU B 1 19 ? 27.797 1.372 -23.469 1 86.31 19 GLU B CA 1
ATOM 2992 C C . GLU B 1 19 ? 27.812 0.91 -22.016 1 86.31 19 GLU B C 1
ATOM 2994 O O . GLU B 1 19 ? 28.422 -0.113 -21.688 1 86.31 19 GLU B O 1
ATOM 2999 N N . ILE B 1 20 ? 27.688 1.849 -21 1 96.44 20 ILE B N 1
ATOM 3000 C CA . ILE B 1 20 ? 27.531 1.5 -19.594 1 96.44 20 ILE B CA 1
ATOM 3001 C C . ILE B 1 20 ? 26.328 0.557 -19.438 1 96.44 20 ILE B C 1
ATOM 3003 O O . ILE B 1 20 ? 25.266 0.795 -19.984 1 96.44 20 ILE B O 1
ATOM 3007 N N . VAL B 1 21 ? 26.609 -0.556 -18.703 1 98.19 21 VAL B N 1
ATOM 3008 C CA . VAL B 1 21 ? 25.578 -1.58 -18.594 1 98.19 21 VAL B CA 1
ATOM 3009 C C . VAL B 1 21 ? 25.297 -1.896 -17.141 1 98.19 21 VAL B C 1
ATOM 3011 O O . VAL B 1 21 ? 26.219 -2.111 -16.344 1 98.19 21 VAL B O 1
ATOM 3014 N N . ILE B 1 22 ? 24.047 -1.862 -16.734 1 98.62 22 ILE B N 1
ATOM 3015 C CA . ILE B 1 22 ? 23.562 -2.338 -15.453 1 98.62 22 ILE B CA 1
ATOM 3016 C C . ILE B 1 22 ? 23.062 -3.775 -15.586 1 98.62 22 ILE B C 1
ATOM 3018 O O . ILE B 1 22 ? 22.188 -4.062 -16.406 1 98.62 22 ILE B O 1
ATOM 3022 N N . GLY B 1 23 ? 23.641 -4.695 -14.82 1 98.69 23 GLY B N 1
ATOM 3023 C CA . GLY B 1 23 ? 23.203 -6.082 -14.82 1 98.69 23 GLY B CA 1
ATOM 3024 C C . GLY B 1 23 ? 22.234 -6.406 -13.703 1 98.69 23 GLY B C 1
ATOM 3025 O O . GLY B 1 23 ? 22.391 -5.914 -12.578 1 98.69 23 GLY B O 1
ATOM 3026 N N . THR B 1 24 ? 21.188 -7.176 -13.93 1 98.44 24 THR B N 1
ATOM 3027 C CA . THR B 1 24 ? 20.266 -7.73 -12.945 1 98.44 24 THR B CA 1
ATOM 3028 C C . THR B 1 24 ? 19.719 -9.078 -13.414 1 98.44 24 THR B C 1
ATOM 3030 O O . THR B 1 24 ? 20.094 -9.57 -14.477 1 98.44 24 THR B O 1
ATOM 3033 N N . HIS B 1 25 ? 18.891 -9.703 -12.664 1 96.12 25 HIS B N 1
ATOM 3034 C CA . HIS B 1 25 ? 18.469 -11.062 -13 1 96.12 25 HIS B CA 1
ATOM 3035 C C . HIS B 1 25 ? 17.344 -11.039 -14.039 1 96.12 25 HIS B C 1
ATOM 3037 O O . HIS B 1 25 ? 16.594 -10.07 -14.133 1 96.12 25 HIS B O 1
ATOM 3043 N N . ASP B 1 26 ? 17.234 -12.078 -14.844 1 93.44 26 ASP B N 1
ATOM 3044 C CA . ASP B 1 26 ? 16.141 -12.258 -15.797 1 93.44 26 ASP B CA 1
ATOM 3045 C C . ASP B 1 26 ? 14.938 -12.922 -15.133 1 93.44 26 ASP B C 1
ATOM 3047 O O . ASP B 1 26 ? 14.898 -13.07 -13.906 1 93.44 26 ASP B O 1
ATOM 3051 N N . GLY B 1 27 ? 13.82 -13.141 -15.891 1 89.69 27 GLY B N 1
ATOM 3052 C CA . GLY B 1 27 ? 12.617 -13.75 -15.352 1 89.69 27 GLY B CA 1
ATOM 3053 C C . GLY B 1 27 ? 11.695 -12.758 -14.664 1 89.69 27 GLY B C 1
ATOM 3054 O O . GLY B 1 27 ? 11.617 -11.594 -15.078 1 89.69 27 GLY B O 1
ATOM 3055 N N . VAL B 1 28 ? 11.031 -13.242 -13.68 1 90.5 28 VAL B N 1
ATOM 3056 C CA . VAL B 1 28 ? 10.094 -12.398 -12.938 1 90.5 28 VAL B CA 1
ATOM 3057 C C . VAL B 1 28 ? 10.867 -11.305 -12.203 1 90.5 28 VAL B C 1
ATOM 3059 O O . VAL B 1 28 ? 11.836 -11.586 -11.492 1 90.5 28 VAL B O 1
ATOM 3062 N N . PHE B 1 29 ? 10.523 -10.094 -12.492 1 95.19 29 PHE B N 1
ATOM 3063 C CA . PHE B 1 29 ? 11.18 -9 -11.789 1 95.19 29 PHE B CA 1
ATOM 3064 C C . PHE B 1 29 ? 10.344 -8.547 -10.594 1 95.19 29 PHE B C 1
ATOM 3066 O O . PHE B 1 29 ? 9.141 -8.797 -10.547 1 95.19 29 PHE B O 1
ATOM 3073 N N . HIS B 1 30 ? 11.055 -7.988 -9.641 1 97.38 30 HIS B N 1
ATOM 3074 C CA . HIS B 1 30 ? 10.453 -7.438 -8.43 1 97.38 30 HIS B CA 1
ATOM 3075 C C . HIS B 1 30 ? 10.719 -5.938 -8.32 1 97.38 30 HIS B C 1
ATOM 3077 O O . HIS B 1 30 ? 11.492 -5.383 -9.094 1 97.38 30 HIS B O 1
ATOM 3083 N N . CYS B 1 31 ? 10.055 -5.352 -7.383 1 98.62 31 CYS B N 1
ATOM 3084 C CA . CYS B 1 31 ? 10.094 -3.898 -7.258 1 98.62 31 CYS B CA 1
ATOM 3085 C C . CYS B 1 31 ? 11.492 -3.424 -6.867 1 98.62 31 CYS B C 1
ATOM 3087 O O . CYS B 1 31 ? 11.914 -2.34 -7.27 1 98.62 31 CYS B O 1
ATOM 3089 N N . ASP B 1 32 ? 12.242 -4.227 -6.102 1 98.44 32 ASP B N 1
ATOM 3090 C CA . ASP B 1 32 ? 13.531 -3.771 -5.582 1 98.44 32 ASP B CA 1
ATOM 3091 C C . ASP B 1 32 ? 14.539 -3.58 -6.711 1 98.44 32 ASP B C 1
ATOM 3093 O O . ASP B 1 32 ? 15.164 -2.521 -6.82 1 98.44 32 ASP B O 1
ATOM 3097 N N . GLU B 1 33 ? 14.695 -4.5 -7.641 1 98.62 33 GLU B N 1
ATOM 3098 C CA . GLU B 1 33 ? 15.68 -4.301 -8.703 1 98.62 33 GLU B CA 1
ATOM 3099 C C . GLU B 1 33 ? 15.18 -3.283 -9.727 1 98.62 33 GLU B C 1
ATOM 3101 O O . GLU B 1 33 ? 15.984 -2.588 -10.359 1 98.62 33 GLU B O 1
ATOM 3106 N N . VAL B 1 34 ? 13.867 -3.184 -9.891 1 98.75 34 VAL B N 1
ATOM 3107 C CA . VAL B 1 34 ? 13.312 -2.176 -10.789 1 98.75 34 VAL B CA 1
ATOM 3108 C C . VAL B 1 34 ? 13.664 -0.779 -10.281 1 98.75 34 VAL B C 1
ATOM 3110 O O . VAL B 1 34 ? 14.172 0.056 -11.031 1 98.75 34 VAL B O 1
ATOM 3113 N N . LEU B 1 35 ? 13.438 -0.54 -8.977 1 98.88 35 LEU B N 1
ATOM 3114 C CA . LEU B 1 35 ? 13.75 0.763 -8.406 1 98.88 35 LEU B CA 1
ATOM 3115 C C . LEU B 1 35 ? 15.258 0.997 -8.375 1 98.88 35 LEU B C 1
ATOM 3117 O O . LEU B 1 35 ? 15.719 2.117 -8.602 1 98.88 35 LEU B O 1
ATOM 3121 N N . ALA B 1 36 ? 16.031 -0.067 -8.07 1 98.88 36 ALA B N 1
ATOM 3122 C CA . ALA B 1 36 ? 17.484 0.051 -8.062 1 98.88 36 ALA B CA 1
ATOM 3123 C C . ALA B 1 36 ? 18 0.549 -9.414 1 98.88 36 ALA B C 1
ATOM 3125 O O . ALA B 1 36 ? 18.812 1.483 -9.477 1 98.88 36 ALA B O 1
ATOM 3126 N N . CYS B 1 37 ? 17.531 -0.048 -10.461 1 98.81 37 CYS B N 1
ATOM 3127 C CA . CYS B 1 37 ? 17.938 0.342 -11.805 1 98.81 37 CYS B CA 1
ATOM 3128 C C . CYS B 1 37 ? 17.516 1.775 -12.109 1 98.81 37 CYS B C 1
ATOM 3130 O O . CYS B 1 37 ? 18.297 2.543 -12.688 1 98.81 37 CYS B O 1
ATOM 3132 N N . PHE B 1 38 ? 16.344 2.148 -11.734 1 98.88 38 PHE B N 1
ATOM 3133 C CA . PHE B 1 38 ? 15.883 3.52 -11.938 1 98.88 38 PHE B CA 1
ATOM 3134 C C . PHE B 1 38 ? 16.797 4.508 -11.227 1 98.88 38 PHE B C 1
ATOM 3136 O O . PHE B 1 38 ? 17.234 5.5 -11.812 1 98.88 38 PHE B O 1
ATOM 3143 N N . MET B 1 39 ? 17.047 4.227 -9.93 1 98.88 39 MET B N 1
ATOM 3144 C CA . MET B 1 39 ? 17.875 5.137 -9.148 1 98.88 39 MET B CA 1
ATOM 3145 C C . MET B 1 39 ? 19.234 5.328 -9.797 1 98.88 39 MET B C 1
ATOM 3147 O O . MET B 1 39 ? 19.719 6.453 -9.922 1 98.88 39 MET B O 1
ATOM 3151 N N . LEU B 1 40 ? 19.844 4.242 -10.242 1 98.88 40 LEU B N 1
ATOM 3152 C CA . LEU B 1 40 ? 21.172 4.316 -10.875 1 98.88 40 LEU B CA 1
ATOM 3153 C C . LEU B 1 40 ? 21.125 5.199 -12.117 1 98.88 40 LEU B C 1
ATOM 3155 O O . LEU B 1 40 ? 22.016 6.023 -12.328 1 98.88 40 LEU B O 1
ATOM 3159 N N . GLN B 1 41 ? 20.094 5.113 -12.828 1 98.56 41 GLN B N 1
ATOM 3160 C CA . GLN B 1 41 ? 20 5.824 -14.102 1 98.56 41 GLN B CA 1
ATOM 3161 C C . GLN B 1 41 ? 19.734 7.312 -13.883 1 98.56 41 GLN B C 1
ATOM 3163 O O . GLN B 1 41 ? 19.703 8.094 -14.836 1 98.56 41 GLN B O 1
ATOM 3168 N N . GLN B 1 42 ? 19.484 7.719 -12.648 1 98.44 42 GLN B N 1
ATOM 3169 C CA . GLN B 1 42 ? 19.406 9.141 -12.336 1 98.44 42 GLN B CA 1
ATOM 3170 C C . GLN B 1 42 ? 20.797 9.766 -12.234 1 98.44 42 GLN B C 1
ATOM 3172 O O . GLN B 1 42 ? 20.938 10.992 -12.219 1 98.44 42 GLN B O 1
ATOM 3177 N N . LEU B 1 43 ? 21.828 8.969 -12.109 1 98.38 43 LEU B N 1
ATOM 3178 C CA . LEU B 1 43 ? 23.203 9.438 -11.922 1 98.38 43 LEU B CA 1
ATOM 3179 C C . LEU B 1 43 ? 23.875 9.68 -13.266 1 98.38 43 LEU B C 1
ATOM 3181 O O . LEU B 1 43 ? 23.672 8.914 -14.211 1 98.38 43 LEU B O 1
ATOM 3185 N N . PRO B 1 44 ? 24.781 10.633 -13.344 1 97.06 44 PRO B N 1
ATOM 3186 C CA . PRO B 1 44 ? 25.406 10.961 -14.625 1 97.06 44 PRO B CA 1
ATOM 3187 C C . PRO B 1 44 ? 26.125 9.773 -15.258 1 97.06 44 PRO B C 1
ATOM 3189 O O . PRO B 1 44 ? 25.984 9.539 -16.469 1 97.06 44 PRO B O 1
ATOM 3192 N N . LYS B 1 45 ? 26.75 8.953 -14.508 1 96.75 45 LYS B N 1
ATOM 3193 C CA . LYS B 1 45 ? 27.5 7.812 -15 1 96.75 45 LYS B CA 1
ATOM 3194 C C . LYS B 1 45 ? 26.594 6.781 -15.664 1 96.75 45 LYS B C 1
ATOM 3196 O O . LYS B 1 45 ? 26.984 6.129 -16.625 1 96.75 45 LYS B O 1
ATOM 3201 N N . TYR B 1 46 ? 25.344 6.699 -15.141 1 97.81 46 TYR B N 1
ATOM 3202 C CA . TYR B 1 46 ? 24.484 5.602 -15.555 1 97.81 46 TYR B CA 1
ATOM 3203 C C . TYR B 1 46 ? 23.266 6.125 -16.312 1 97.81 46 TYR B C 1
ATOM 3205 O O . TYR B 1 46 ? 22.328 5.367 -16.594 1 97.81 46 TYR B O 1
ATOM 3213 N N . GLU B 1 47 ? 23.219 7.301 -16.625 1 96.62 47 GLU B N 1
ATOM 3214 C CA . GLU B 1 47 ? 22.031 7.953 -17.172 1 96.62 47 GLU B CA 1
ATOM 3215 C C . GLU B 1 47 ? 21.578 7.273 -18.469 1 96.62 47 GLU B C 1
ATOM 3217 O O . GLU B 1 47 ? 20.391 7.09 -18.688 1 96.62 47 GLU B O 1
ATOM 3222 N N . ARG B 1 48 ? 22.531 6.832 -19.281 1 95.31 48 ARG B N 1
ATOM 3223 C CA . ARG B 1 48 ? 22.203 6.211 -20.562 1 95.31 48 ARG B CA 1
ATOM 3224 C C . ARG B 1 48 ? 22.547 4.723 -20.547 1 95.31 48 ARG B C 1
ATOM 3226 O O . ARG B 1 48 ? 22.672 4.094 -21.609 1 95.31 48 ARG B O 1
ATOM 3233 N N . ALA B 1 49 ? 22.688 4.25 -19.375 1 97.38 49 ALA B N 1
ATOM 3234 C CA . ALA B 1 49 ? 23.047 2.84 -19.25 1 97.38 49 ALA B CA 1
ATOM 3235 C C . ALA B 1 49 ? 21.906 1.942 -19.719 1 97.38 49 ALA B C 1
ATOM 3237 O O . ALA B 1 49 ? 20.734 2.26 -19.5 1 97.38 49 ALA B O 1
ATOM 3238 N N . THR B 1 50 ? 22.234 0.858 -20.344 1 96.31 50 THR B N 1
ATOM 3239 C CA . THR B 1 50 ? 21.25 -0.177 -20.656 1 96.31 50 THR B CA 1
ATOM 3240 C C . THR B 1 50 ? 21.172 -1.212 -19.547 1 96.31 50 THR B C 1
ATOM 3242 O O . THR B 1 50 ? 22.156 -1.446 -18.828 1 96.31 50 THR B O 1
ATOM 3245 N N . VAL B 1 51 ? 20.031 -1.764 -19.359 1 97.25 51 VAL B N 1
ATOM 3246 C CA . VAL B 1 51 ? 19.844 -2.807 -18.359 1 97.25 51 VAL B CA 1
ATOM 3247 C C . VAL B 1 51 ? 19.891 -4.18 -19.031 1 97.25 51 VAL B C 1
ATOM 3249 O O . VAL B 1 51 ? 19.125 -4.461 -19.953 1 97.25 51 VAL B O 1
ATOM 3252 N N . ARG B 1 52 ? 20.812 -4.961 -18.594 1 96.88 52 ARG B N 1
ATOM 3253 C CA . ARG B 1 52 ? 20.938 -6.336 -19.062 1 96.88 52 ARG B CA 1
ATOM 3254 C C . ARG B 1 52 ? 20.422 -7.32 -18.016 1 96.88 52 ARG B C 1
ATOM 3256 O O . ARG B 1 52 ? 21 -7.422 -16.922 1 96.88 52 ARG B O 1
ATOM 3263 N N . ARG B 1 53 ? 19.375 -8.031 -18.375 1 96.38 53 ARG B N 1
ATOM 3264 C CA . ARG B 1 53 ? 18.766 -8.969 -17.422 1 96.38 53 ARG B CA 1
ATOM 3265 C C . ARG B 1 53 ? 19.188 -10.406 -17.734 1 96.38 53 ARG B C 1
ATOM 3267 O O . ARG B 1 53 ? 18.828 -10.945 -18.781 1 96.38 53 ARG B O 1
ATOM 3274 N N . THR B 1 54 ? 19.969 -10.969 -16.844 1 95.88 54 THR B N 1
ATOM 3275 C CA . THR B 1 54 ? 20.516 -12.305 -17.062 1 95.88 54 THR B CA 1
ATOM 3276 C C . THR B 1 54 ? 21.016 -12.906 -15.742 1 95.88 54 THR B C 1
ATOM 3278 O O . THR B 1 54 ? 21.25 -12.188 -14.773 1 95.88 54 THR B O 1
ATOM 3281 N N . ARG B 1 55 ? 21.109 -14.258 -15.766 1 91.81 55 ARG B N 1
ATOM 3282 C CA . ARG B 1 55 ? 21.734 -14.93 -14.625 1 91.81 55 ARG B CA 1
ATOM 3283 C C . ARG B 1 55 ? 23.094 -15.508 -14.992 1 91.81 55 ARG B C 1
ATOM 3285 O O . ARG B 1 55 ? 23.75 -16.141 -14.164 1 91.81 55 ARG B O 1
ATOM 3292 N N . ASP B 1 56 ? 23.453 -15.227 -16.234 1 94.88 56 ASP B N 1
ATOM 3293 C CA . ASP B 1 56 ? 24.734 -15.703 -16.719 1 94.88 56 ASP B CA 1
ATOM 3294 C C . ASP B 1 56 ? 25.891 -14.891 -16.109 1 94.88 56 ASP B C 1
ATOM 3296 O O . ASP B 1 56 ? 26.062 -13.719 -16.438 1 94.88 56 ASP B O 1
ATOM 3300 N N . LEU B 1 57 ? 26.641 -15.578 -15.375 1 95.19 57 LEU B N 1
ATOM 3301 C CA . LEU B 1 57 ? 27.703 -14.906 -14.641 1 95.19 57 LEU B CA 1
ATOM 3302 C C . LEU B 1 57 ? 28.75 -14.32 -15.594 1 95.19 57 LEU B C 1
ATOM 3304 O O . LEU B 1 57 ? 29.328 -13.281 -15.312 1 95.19 57 LEU B O 1
ATOM 3308 N N . LYS B 1 58 ? 28.969 -14.961 -16.672 1 96.56 58 LYS B N 1
ATOM 3309 C CA . LYS B 1 58 ? 29.938 -14.469 -17.656 1 96.56 58 LYS B CA 1
ATOM 3310 C C . LYS B 1 58 ? 29.5 -13.117 -18.219 1 96.56 58 LYS B C 1
ATOM 3312 O O . LYS B 1 58 ? 30.344 -12.242 -18.438 1 96.56 58 LYS B O 1
ATOM 3317 N N . VAL B 1 59 ? 28.25 -12.984 -18.406 1 97 59 VAL B N 1
ATOM 3318 C CA . VAL B 1 59 ? 27.703 -11.727 -18.922 1 97 59 VAL B CA 1
ATOM 3319 C C . VAL B 1 59 ? 27.703 -10.68 -17.812 1 97 59 VAL B C 1
ATOM 3321 O O . VAL B 1 59 ? 28.094 -9.531 -18.031 1 97 59 VAL B O 1
ATOM 3324 N N . LEU B 1 60 ? 27.359 -11.078 -16.641 1 97.25 60 LEU B N 1
ATOM 3325 C CA . LEU B 1 60 ? 27.281 -10.164 -15.5 1 97.25 60 LEU B CA 1
ATOM 3326 C C . LEU B 1 60 ? 28.656 -9.594 -15.172 1 97.25 60 LEU B C 1
ATOM 3328 O O . LEU B 1 60 ? 28.766 -8.43 -14.781 1 97.25 60 LEU B O 1
ATOM 3332 N N . ASP B 1 61 ? 29.672 -10.391 -15.383 1 96.56 61 ASP B N 1
ATOM 3333 C CA . ASP B 1 61 ? 31.047 -9.977 -15.078 1 96.56 61 ASP B CA 1
ATOM 3334 C C . ASP B 1 61 ? 31.484 -8.82 -15.969 1 96.56 61 ASP B C 1
ATOM 3336 O O . ASP B 1 61 ? 32.406 -8.07 -15.617 1 96.56 61 ASP B O 1
ATOM 3340 N N . GLN B 1 62 ? 30.828 -8.648 -17.062 1 96.62 62 GLN B N 1
ATOM 3341 C CA . GLN B 1 62 ? 31.172 -7.602 -18 1 96.62 62 GLN B CA 1
ATOM 3342 C C . GLN B 1 62 ? 30.375 -6.328 -17.75 1 96.62 62 GLN B C 1
ATOM 3344 O O . GLN B 1 62 ? 30.641 -5.289 -18.344 1 96.62 62 GLN B O 1
ATOM 3349 N N . CYS B 1 63 ? 29.391 -6.406 -16.922 1 97.75 63 CYS B N 1
ATOM 3350 C CA . CYS B 1 63 ? 28.562 -5.246 -16.609 1 97.75 63 CYS B CA 1
ATOM 3351 C C . CYS B 1 63 ? 29.297 -4.281 -15.688 1 97.75 63 CYS B C 1
ATOM 3353 O O . CYS B 1 63 ? 30.141 -4.691 -14.906 1 97.75 63 CYS B O 1
ATOM 3355 N N . ASP B 1 64 ? 28.969 -2.988 -15.773 1 98.19 64 ASP B N 1
ATOM 3356 C CA . ASP B 1 64 ? 29.641 -1.95 -14.992 1 98.19 64 ASP B CA 1
ATOM 3357 C C . ASP B 1 64 ? 29.172 -1.978 -13.539 1 98.19 64 ASP B C 1
ATOM 3359 O O . ASP B 1 64 ? 29.938 -1.657 -12.625 1 98.19 64 ASP B O 1
ATOM 3363 N N . ILE B 1 65 ? 27.953 -2.328 -13.32 1 98.62 65 ILE B N 1
ATOM 3364 C CA . ILE B 1 65 ? 27.344 -2.484 -12.008 1 98.62 65 ILE B CA 1
ATOM 3365 C C . ILE B 1 65 ? 26.281 -3.566 -12.062 1 98.62 65 ILE B C 1
ATOM 3367 O O . ILE B 1 65 ? 25.594 -3.721 -13.078 1 98.62 65 ILE B O 1
ATOM 3371 N N . VAL B 1 66 ? 26.219 -4.445 -11.016 1 98.81 66 VAL B N 1
ATOM 3372 C CA . VAL B 1 66 ? 25.266 -5.555 -10.969 1 98.81 66 VAL B CA 1
ATOM 3373 C C . VAL B 1 66 ? 24.453 -5.473 -9.688 1 98.81 66 VAL B C 1
ATOM 3375 O O . VAL B 1 66 ? 25 -5.277 -8.594 1 98.81 66 VAL B O 1
ATOM 3378 N N . VAL B 1 67 ? 23.156 -5.566 -9.891 1 98.75 67 VAL B N 1
ATOM 3379 C CA . VAL B 1 67 ? 22.266 -5.484 -8.734 1 98.75 67 VAL B CA 1
ATOM 3380 C C . VAL B 1 67 ? 21.375 -6.723 -8.68 1 98.75 67 VAL B C 1
ATOM 3382 O O . VAL B 1 67 ? 20.984 -7.258 -9.719 1 98.75 67 VAL B O 1
ATOM 3385 N N . ASP B 1 68 ? 21.094 -7.281 -7.52 1 98.31 68 ASP B N 1
ATOM 3386 C CA . ASP B 1 68 ? 20.062 -8.258 -7.188 1 98.31 68 ASP B CA 1
ATOM 3387 C C . ASP B 1 68 ? 20.359 -9.617 -7.809 1 98.31 68 ASP B C 1
ATOM 3389 O O . ASP B 1 68 ? 19.453 -10.398 -8.078 1 98.31 68 ASP B O 1
ATOM 3393 N N . VAL B 1 69 ? 21.594 -9.883 -8.195 1 97.06 69 VAL B N 1
ATOM 3394 C CA . VAL B 1 69 ? 21.969 -11.164 -8.789 1 97.06 69 VAL B CA 1
ATOM 3395 C C . VAL B 1 69 ? 23.469 -11.398 -8.594 1 97.06 69 VAL B C 1
ATOM 3397 O O . VAL B 1 69 ? 24.234 -10.453 -8.414 1 97.06 69 VAL B O 1
ATOM 3400 N N . GLY B 1 70 ? 23.906 -12.641 -8.531 1 94.44 70 GLY B N 1
ATOM 3401 C CA . GLY B 1 70 ? 25.328 -12.977 -8.5 1 94.44 70 GLY B CA 1
ATOM 3402 C C . GLY B 1 70 ? 25.797 -13.43 -7.129 1 94.44 70 GLY B C 1
ATOM 3403 O O . GLY B 1 70 ? 26.922 -13.914 -6.984 1 94.44 70 GLY B O 1
ATOM 3404 N N . ALA B 1 71 ? 24.984 -13.18 -6.07 1 93.5 71 ALA B N 1
ATOM 3405 C CA . ALA B 1 71 ? 25.234 -13.656 -4.711 1 93.5 71 ALA B CA 1
ATOM 3406 C C . ALA B 1 71 ? 26.484 -13 -4.125 1 93.5 71 ALA B C 1
ATOM 3408 O O . ALA B 1 71 ? 27.234 -13.648 -3.402 1 93.5 71 ALA B O 1
ATOM 3409 N N . VAL B 1 72 ? 26.719 -11.812 -4.523 1 95.94 72 VAL B N 1
ATOM 3410 C CA . VAL B 1 72 ? 27.875 -11.07 -4.02 1 95.94 72 VAL B CA 1
ATOM 3411 C C . VAL B 1 72 ? 27.453 -9.664 -3.621 1 95.94 72 VAL B C 1
ATOM 3413 O O . VAL B 1 72 ? 26.672 -9.016 -4.336 1 95.94 72 VAL B O 1
ATOM 3416 N N . PHE B 1 73 ? 27.859 -9.273 -2.477 1 97.75 73 PHE B N 1
ATOM 3417 C CA . PHE B 1 73 ? 27.797 -7.879 -2.053 1 97.75 73 PHE B CA 1
ATOM 3418 C C . PHE B 1 73 ? 29.188 -7.32 -1.843 1 97.75 73 PHE B C 1
ATOM 3420 O O . PHE B 1 73 ? 29.859 -7.66 -0.867 1 97.75 73 PHE B O 1
ATOM 3427 N N . ASP B 1 74 ? 29.594 -6.48 -2.781 1 97.94 74 ASP B N 1
ATOM 3428 C CA . ASP B 1 74 ? 30.906 -5.855 -2.77 1 97.94 74 ASP B CA 1
ATOM 3429 C C . ASP B 1 74 ? 30.875 -4.492 -3.457 1 97.94 74 ASP B C 1
ATOM 3431 O O . ASP B 1 74 ? 31.094 -4.395 -4.664 1 97.94 74 ASP B O 1
ATOM 3435 N N . PRO B 1 75 ? 30.703 -3.408 -2.693 1 97.44 75 PRO B N 1
ATOM 3436 C CA . PRO B 1 75 ? 30.609 -2.064 -3.266 1 97.44 75 PRO B CA 1
ATOM 3437 C C . PRO B 1 75 ? 31.859 -1.676 -4.066 1 97.44 75 PRO B C 1
ATOM 3439 O O . PRO B 1 75 ? 31.75 -0.918 -5.035 1 97.44 75 PRO B O 1
ATOM 3442 N N . ASP B 1 76 ? 33 -2.184 -3.721 1 97.25 76 ASP B N 1
ATOM 3443 C CA . ASP B 1 76 ? 34.25 -1.817 -4.387 1 97.25 76 ASP B CA 1
ATOM 3444 C C . ASP B 1 76 ? 34.25 -2.301 -5.836 1 97.25 76 ASP B C 1
ATOM 3446 O O . ASP B 1 76 ? 34.875 -1.689 -6.695 1 97.25 76 ASP B O 1
ATOM 3450 N N . THR B 1 77 ? 33.562 -3.338 -6.09 1 97.31 77 THR B N 1
ATOM 3451 C CA . THR B 1 77 ? 33.5 -3.873 -7.445 1 97.31 77 THR B CA 1
ATOM 3452 C C . THR B 1 77 ? 32.125 -3.674 -8.047 1 97.31 77 THR B C 1
ATOM 3454 O O . THR B 1 77 ? 31.781 -4.293 -9.062 1 97.31 77 THR B O 1
ATOM 3457 N N . ASN B 1 78 ? 31.25 -2.932 -7.414 1 98.25 78 ASN B N 1
ATOM 3458 C CA . ASN B 1 78 ? 29.922 -2.553 -7.895 1 98.25 78 ASN B CA 1
ATOM 3459 C C . ASN B 1 78 ? 29.016 -3.77 -8.039 1 98.25 78 ASN B C 1
ATOM 3461 O O . ASN B 1 78 ? 28.344 -3.93 -9.062 1 98.25 78 ASN B O 1
ATOM 3465 N N . ARG B 1 79 ? 29.094 -4.66 -7 1 98.62 79 ARG B N 1
ATOM 3466 C CA . ARG B 1 79 ? 28.219 -5.816 -6.906 1 98.62 79 ARG B CA 1
ATOM 3467 C C . ARG B 1 79 ? 27.266 -5.688 -5.719 1 98.62 79 ARG B C 1
ATOM 3469 O O . ARG B 1 79 ? 27.703 -5.602 -4.574 1 98.62 79 ARG B O 1
ATOM 3476 N N . TYR B 1 80 ? 25.938 -5.656 -5.984 1 98.69 80 TYR B N 1
ATOM 3477 C CA . TYR B 1 80 ? 24.938 -5.383 -4.961 1 98.69 80 TYR B CA 1
ATOM 3478 C C . TYR B 1 80 ? 23.844 -6.441 -4.965 1 98.69 80 TYR B C 1
ATOM 3480 O O . TYR B 1 80 ? 22.734 -6.184 -5.41 1 98.69 80 TYR B O 1
ATOM 3488 N N . ASP B 1 81 ? 24.156 -7.605 -4.465 1 97.88 81 ASP B N 1
ATOM 3489 C CA . ASP B 1 81 ? 23.172 -8.672 -4.254 1 97.88 81 ASP B CA 1
ATOM 3490 C C . ASP B 1 81 ? 22.906 -8.883 -2.768 1 97.88 81 ASP B C 1
ATOM 3492 O O . ASP B 1 81 ? 23.766 -8.594 -1.929 1 97.88 81 ASP B O 1
ATOM 3496 N N . HIS B 1 82 ? 21.719 -9.312 -2.482 1 96.5 82 HIS B N 1
ATOM 3497 C CA . HIS B 1 82 ? 21.328 -9.484 -1.091 1 96.5 82 HIS B CA 1
ATOM 3498 C C . HIS B 1 82 ? 20.812 -10.898 -0.834 1 96.5 82 HIS B C 1
ATOM 3500 O O . HIS B 1 82 ? 20.391 -11.219 0.279 1 96.5 82 HIS B O 1
ATOM 3506 N N . HIS B 1 83 ? 20.969 -11.844 -1.816 1 91 83 HIS B N 1
ATOM 3507 C CA . HIS B 1 83 ? 20.297 -13.141 -1.755 1 91 83 HIS B CA 1
ATOM 3508 C C . HIS B 1 83 ? 21.141 -14.148 -0.967 1 91 83 HIS B C 1
ATOM 3510 O O . HIS B 1 83 ? 20.609 -15.18 -0.531 1 91 83 HIS B O 1
ATOM 3516 N N . GLN B 1 84 ? 22.422 -13.922 -0.821 1 89.38 84 GLN B N 1
ATOM 3517 C CA . GLN B 1 84 ? 23.281 -14.867 -0.107 1 89.38 84 GLN B CA 1
ATOM 3518 C C . GLN B 1 84 ? 22.906 -14.93 1.372 1 89.38 84 GLN B C 1
ATOM 3520 O O . GLN B 1 84 ? 22.562 -13.914 1.976 1 89.38 84 GLN B O 1
ATOM 3525 N N . ALA B 1 85 ? 22.953 -16.094 1.941 1 84.25 85 ALA B N 1
ATOM 3526 C CA . ALA B 1 85 ? 22.578 -16.344 3.334 1 84.25 85 ALA B CA 1
ATOM 3527 C C . ALA B 1 85 ? 23.438 -15.5 4.281 1 84.25 85 ALA B C 1
ATOM 3529 O O . ALA B 1 85 ? 22.969 -15.078 5.344 1 84.25 85 ALA B O 1
ATOM 3530 N N . SER B 1 86 ? 24.562 -15.234 3.844 1 90.25 86 SER B N 1
ATOM 3531 C CA . SER B 1 86 ? 25.516 -14.508 4.688 1 90.25 86 SER B CA 1
ATOM 3532 C C . SER B 1 86 ? 25.156 -13.023 4.758 1 90.25 86 SER B C 1
ATOM 3534 O O . SER B 1 86 ? 25.641 -12.312 5.637 1 90.25 86 SER B O 1
ATOM 3536 N N . PHE B 1 87 ? 24.359 -12.586 3.857 1 93.88 87 PHE B N 1
ATOM 3537 C CA . PHE B 1 87 ? 24.031 -11.164 3.82 1 93.88 87 PHE B CA 1
ATOM 3538 C C . PHE B 1 87 ? 22.969 -10.836 4.859 1 93.88 87 PHE B C 1
ATOM 3540 O O . PHE B 1 87 ? 21.859 -11.383 4.824 1 93.88 87 PHE B O 1
ATOM 3547 N N . GLN B 1 88 ? 23.297 -9.867 5.773 1 94.62 88 GLN B N 1
ATOM 3548 C CA . GLN B 1 88 ? 22.359 -9.469 6.82 1 94.62 88 GLN B CA 1
ATOM 3549 C C . GLN B 1 88 ? 22.391 -7.961 7.035 1 94.62 88 GLN B C 1
ATOM 3551 O O . GLN B 1 88 ? 21.875 -7.461 8.039 1 94.62 88 GLN B O 1
ATOM 3556 N N . GLU B 1 89 ? 22.844 -7.23 6.113 1 97.56 89 GLU B N 1
ATOM 3557 C CA . GLU B 1 89 ? 23.109 -5.809 6.309 1 97.56 89 GLU B CA 1
ATOM 3558 C C . GLU B 1 89 ? 21.828 -4.996 6.316 1 97.56 89 GLU B C 1
ATOM 3560 O O . GLU B 1 89 ? 20.875 -5.328 5.605 1 97.56 89 GLU B O 1
ATOM 3565 N N . THR B 1 90 ? 21.828 -3.98 7.145 1 98.06 90 THR B N 1
ATOM 3566 C CA . THR B 1 90 ? 20.797 -2.943 7.234 1 98.06 90 THR B CA 1
ATOM 3567 C C . THR B 1 90 ? 21.406 -1.569 6.949 1 98.06 90 THR B C 1
ATOM 3569 O O . THR B 1 90 ? 22.609 -1.43 6.824 1 98.06 90 THR B O 1
ATOM 3572 N N . LEU B 1 91 ? 20.547 -0.575 6.762 1 98.25 91 LEU B N 1
ATOM 3573 C CA . LEU B 1 91 ? 21.078 0.768 6.566 1 98.25 91 LEU B CA 1
ATOM 3574 C C . LEU B 1 91 ? 21.938 1.185 7.75 1 98.25 91 LEU B C 1
ATOM 3576 O O . LEU B 1 91 ? 23.016 1.747 7.566 1 98.25 91 LEU B O 1
ATOM 3580 N N . ASN B 1 92 ? 21.516 0.835 8.953 1 97.44 92 ASN B N 1
ATOM 3581 C CA . ASN B 1 92 ? 22.25 1.192 10.164 1 97.44 92 ASN B CA 1
ATOM 3582 C C . ASN B 1 92 ? 23.594 0.487 10.219 1 97.44 92 ASN B C 1
ATOM 3584 O O . ASN B 1 92 ? 24.578 1.044 10.734 1 97.44 92 ASN B O 1
ATOM 3588 N N . SER B 1 93 ? 23.672 -0.732 9.75 1 97.88 93 SER B N 1
ATOM 3589 C CA . SER B 1 93 ? 24.922 -1.46 9.789 1 97.88 93 SER B CA 1
ATOM 3590 C C . SER B 1 93 ? 25.922 -0.892 8.781 1 97.88 93 SER B C 1
ATOM 3592 O O . SER B 1 93 ? 27.125 -0.858 9.047 1 97.88 93 SER B O 1
ATOM 3594 N N . LEU B 1 94 ? 25.453 -0.425 7.648 1 98 94 LEU B N 1
ATOM 3595 C CA . LEU B 1 94 ? 26.328 0.034 6.582 1 98 94 LEU B CA 1
ATOM 3596 C C . LEU B 1 94 ? 26.641 1.522 6.727 1 98 94 LEU B C 1
ATOM 3598 O O . LEU B 1 94 ? 27.703 1.987 6.316 1 98 94 LEU B O 1
ATOM 3602 N N . ARG B 1 95 ? 25.641 2.229 7.258 1 97.69 95 ARG B N 1
ATOM 3603 C CA . ARG B 1 95 ? 25.781 3.662 7.492 1 97.69 95 ARG B CA 1
ATOM 3604 C C . ARG B 1 95 ? 25.25 4.047 8.867 1 97.69 95 ARG B C 1
ATOM 3606 O O . ARG B 1 95 ? 24.234 4.758 8.977 1 97.69 95 ARG B O 1
ATOM 3613 N N . PRO B 1 96 ? 26 3.77 9.93 1 96.12 96 PRO B N 1
ATOM 3614 C CA . PRO B 1 96 ? 25.531 3.975 11.305 1 96.12 96 PRO B CA 1
ATOM 3615 C C . PRO B 1 96 ? 25.312 5.449 11.633 1 96.12 96 PRO B C 1
ATOM 3617 O O . PRO B 1 96 ? 24.531 5.77 12.539 1 96.12 96 PRO B O 1
ATOM 3620 N N . GLU B 1 97 ? 25.875 6.34 10.859 1 93.81 97 GLU B N 1
ATOM 3621 C CA . GLU B 1 97 ? 25.781 7.77 11.133 1 93.81 97 GLU B CA 1
ATOM 3622 C C . GLU B 1 97 ? 24.391 8.305 10.781 1 93.81 97 GLU B C 1
ATOM 3624 O O . GLU B 1 97 ? 24 9.375 11.234 1 93.81 97 GLU B O 1
ATOM 3629 N N . ILE B 1 98 ? 23.656 7.625 10 1 93 98 ILE B N 1
ATOM 3630 C CA . ILE B 1 98 ? 22.344 8.086 9.562 1 93 98 ILE B CA 1
ATOM 3631 C C . ILE B 1 98 ? 21.312 7.859 10.672 1 93 98 ILE B C 1
ATOM 3633 O O . ILE B 1 98 ? 20.406 8.672 10.859 1 93 98 ILE B O 1
ATOM 3637 N N . LYS B 1 99 ? 21.406 6.801 11.43 1 89.62 99 LYS B N 1
ATOM 3638 C CA . LYS B 1 99 ? 20.578 6.465 12.594 1 89.62 99 LYS B CA 1
ATOM 3639 C C . LYS B 1 99 ? 19.109 6.414 12.227 1 89.62 99 LYS B C 1
ATOM 3641 O O . LYS B 1 99 ? 18.328 7.25 12.68 1 89.62 99 LYS B O 1
ATOM 3646 N N . VAL B 1 100 ? 18.703 5.41 11.586 1 90.88 100 VAL B N 1
ATOM 3647 C CA . VAL B 1 100 ? 17.297 5.219 11.266 1 90.88 100 VAL B CA 1
ATOM 3648 C C . VAL B 1 100 ? 16.656 4.289 12.281 1 90.88 100 VAL B C 1
ATOM 3650 O O . VAL B 1 100 ? 17.344 3.514 12.953 1 90.88 100 VAL B O 1
ATOM 3653 N N . LYS B 1 101 ? 15.367 4.395 12.43 1 85.19 101 LYS B N 1
ATOM 3654 C CA . LYS B 1 101 ? 14.625 3.607 13.414 1 85.19 101 LYS B CA 1
ATOM 3655 C C . LYS B 1 101 ? 14.461 2.164 12.945 1 85.19 101 LYS B C 1
ATOM 3657 O O . LYS B 1 101 ? 14.469 1.239 13.758 1 85.19 101 LYS B O 1
ATOM 3662 N N . ARG B 1 102 ? 14.422 1.966 11.703 1 89.12 102 ARG B N 1
ATOM 3663 C CA . ARG B 1 102 ? 14.062 0.666 11.148 1 89.12 102 ARG B CA 1
ATOM 3664 C C . ARG B 1 102 ? 15.297 -0.212 10.961 1 89.12 102 ARG B C 1
ATOM 3666 O O . ARG B 1 102 ? 16.312 0.24 10.43 1 89.12 102 ARG B O 1
ATOM 3673 N N . GLU B 1 103 ? 15.18 -1.382 11.453 1 93.44 103 GLU B N 1
ATOM 3674 C CA . GLU B 1 103 ? 16.219 -2.391 11.266 1 93.44 103 GLU B CA 1
ATOM 3675 C C . GLU B 1 103 ? 15.758 -3.488 10.312 1 93.44 103 GLU B C 1
ATOM 3677 O O . GLU B 1 103 ? 15.367 -4.574 10.742 1 93.44 103 GLU B O 1
ATOM 3682 N N . ILE B 1 104 ? 15.852 -3.117 9.047 1 96.19 104 ILE B N 1
ATOM 3683 C CA . ILE B 1 104 ? 15.352 -4.02 8.016 1 96.19 104 ILE B CA 1
ATOM 3684 C C . ILE B 1 104 ? 16.5 -4.453 7.105 1 96.19 104 ILE B C 1
ATOM 3686 O O . ILE B 1 104 ? 17.281 -3.617 6.641 1 96.19 104 ILE B O 1
ATOM 3690 N N . ARG B 1 105 ? 16.578 -5.812 6.945 1 96.75 105 ARG B N 1
ATOM 3691 C CA . ARG B 1 105 ? 17.516 -6.332 5.957 1 96.75 105 ARG B CA 1
ATOM 3692 C C . ARG B 1 105 ? 17.312 -5.664 4.602 1 96.75 105 ARG B C 1
ATOM 3694 O O . ARG B 1 105 ? 16.188 -5.52 4.145 1 96.75 105 ARG B O 1
ATOM 3701 N N . LEU B 1 106 ? 18.453 -5.258 3.992 1 98.38 106 LEU B N 1
ATOM 3702 C CA . LEU B 1 106 ? 18.344 -4.484 2.762 1 98.38 106 LEU B CA 1
ATOM 3703 C C . LEU B 1 106 ? 18.109 -5.402 1.565 1 98.38 106 LEU B C 1
ATOM 3705 O O . LEU B 1 106 ? 18.625 -6.516 1.516 1 98.38 106 LEU B O 1
ATOM 3709 N N . SER B 1 107 ? 17.25 -4.984 0.626 1 98.25 107 SER B N 1
ATOM 3710 C CA . SER B 1 107 ? 17.172 -5.539 -0.722 1 98.25 107 SER B CA 1
ATOM 3711 C C . SER B 1 107 ? 18.062 -4.766 -1.688 1 98.25 107 SER B C 1
ATOM 3713 O O . SER B 1 107 ? 18.891 -3.953 -1.264 1 98.25 107 SER B O 1
ATOM 3715 N N . SER B 1 108 ? 17.969 -5.074 -2.977 1 98.62 108 SER B N 1
ATOM 3716 C CA . SER B 1 108 ? 18.797 -4.344 -3.924 1 98.62 108 SER B CA 1
ATOM 3717 C C . SER B 1 108 ? 18.422 -2.867 -3.975 1 98.62 108 SER B C 1
ATOM 3719 O O . SER B 1 108 ? 19.281 -2.006 -4.18 1 98.62 108 SER B O 1
ATOM 3721 N N . ALA B 1 109 ? 17.125 -2.523 -3.781 1 98.75 109 ALA B N 1
ATOM 3722 C CA . ALA B 1 109 ? 16.703 -1.127 -3.693 1 98.75 109 ALA B CA 1
ATOM 3723 C C . ALA B 1 109 ? 17.391 -0.424 -2.52 1 98.75 109 ALA B C 1
ATOM 3725 O O . ALA B 1 109 ? 17.953 0.658 -2.68 1 98.75 109 ALA B O 1
ATOM 3726 N N . GLY B 1 110 ? 17.312 -1.102 -1.387 1 98.81 110 GLY B N 1
ATOM 3727 C CA . GLY B 1 110 ? 17.953 -0.542 -0.208 1 98.81 110 GLY B CA 1
ATOM 3728 C C . GLY B 1 110 ? 19.453 -0.396 -0.361 1 98.81 110 GLY B C 1
ATOM 3729 O O . GLY B 1 110 ? 20.047 0.581 0.112 1 98.81 110 GLY B O 1
ATOM 3730 N N . LEU B 1 111 ? 20.109 -1.345 -0.984 1 98.81 111 LEU B N 1
ATOM 3731 C CA . LEU B 1 111 ? 21.547 -1.294 -1.178 1 98.81 111 LEU B CA 1
ATOM 3732 C C . LEU B 1 111 ? 21.938 -0.118 -2.068 1 98.81 111 LEU B C 1
ATOM 3734 O O . LEU B 1 111 ? 22.828 0.66 -1.723 1 98.81 111 LEU B O 1
ATOM 3738 N N . ILE B 1 112 ? 21.281 -0.009 -3.182 1 98.88 112 ILE B N 1
ATOM 3739 C CA . ILE B 1 112 ? 21.578 1.09 -4.094 1 98.88 112 ILE B CA 1
ATOM 3740 C C . ILE B 1 112 ? 21.25 2.422 -3.422 1 98.88 112 ILE B C 1
ATOM 3742 O O . ILE B 1 112 ? 22 3.393 -3.555 1 98.88 112 ILE B O 1
ATOM 3746 N N . TYR B 1 113 ? 20.172 2.496 -2.672 1 98.88 113 TYR B N 1
ATOM 3747 C CA . TYR B 1 113 ? 19.781 3.699 -1.94 1 98.88 113 TYR B CA 1
ATOM 3748 C C . TYR B 1 113 ? 20.844 4.062 -0.905 1 98.88 113 TYR B C 1
ATOM 3750 O O . TYR B 1 113 ? 21.156 5.238 -0.719 1 98.88 113 TYR B O 1
ATOM 3758 N N . THR B 1 114 ? 21.344 3.049 -0.222 1 98.81 114 THR B N 1
ATOM 3759 C CA . THR B 1 114 ? 22.344 3.252 0.824 1 98.81 114 THR B CA 1
ATOM 3760 C C . THR B 1 114 ? 23.578 3.957 0.266 1 98.81 114 THR B C 1
ATOM 3762 O O . THR B 1 114 ? 24.062 4.926 0.85 1 98.81 114 THR B O 1
ATOM 3765 N N . TYR B 1 115 ? 24 3.557 -0.864 1 98.56 115 TYR B N 1
ATOM 3766 C CA . TYR B 1 115 ? 25.297 4.016 -1.366 1 98.56 115 TYR B CA 1
ATOM 3767 C C . TYR B 1 115 ? 25.125 5.188 -2.326 1 98.56 115 TYR B C 1
ATOM 3769 O O . TYR B 1 115 ? 26.016 6.039 -2.438 1 98.56 115 TYR B O 1
ATOM 3777 N N . PHE B 1 116 ? 23.953 5.285 -2.998 1 98.75 116 PHE B N 1
ATOM 3778 C CA . PHE B 1 116 ? 23.812 6.27 -4.062 1 98.75 116 PHE B CA 1
ATOM 3779 C C . PHE B 1 116 ? 22.625 7.188 -3.793 1 98.75 116 PHE B C 1
ATOM 3781 O O . PHE B 1 116 ? 22.406 8.156 -4.523 1 98.75 116 PHE B O 1
ATOM 3788 N N . GLY B 1 117 ? 21.812 6.938 -2.758 1 98.75 117 GLY B N 1
ATOM 3789 C CA . GLY B 1 117 ? 20.531 7.57 -2.527 1 98.75 117 GLY B CA 1
ATOM 3790 C C . GLY B 1 117 ? 20.625 9.078 -2.428 1 98.75 117 GLY B C 1
ATOM 3791 O O . GLY B 1 117 ? 19.781 9.797 -2.988 1 98.75 117 GLY B O 1
ATOM 3792 N N . GLU B 1 118 ? 21.609 9.617 -1.695 1 98.5 118 GLU B N 1
ATOM 3793 C CA . GLU B 1 118 ? 21.75 11.055 -1.533 1 98.5 118 GLU B CA 1
ATOM 3794 C C . GLU B 1 118 ? 22.016 11.742 -2.871 1 98.5 118 GLU B C 1
ATOM 3796 O O . GLU B 1 118 ? 21.438 12.789 -3.17 1 98.5 118 GLU B O 1
ATOM 3801 N N . GLU B 1 119 ? 22.891 11.141 -3.67 1 98.5 119 GLU B N 1
ATOM 3802 C CA . GLU B 1 119 ? 23.203 11.703 -4.98 1 98.5 119 GLU B CA 1
ATOM 3803 C C . GLU B 1 119 ? 21.984 11.617 -5.91 1 98.5 119 GLU B C 1
ATOM 3805 O O . GLU B 1 119 ? 21.734 12.539 -6.688 1 98.5 119 GLU B O 1
ATOM 38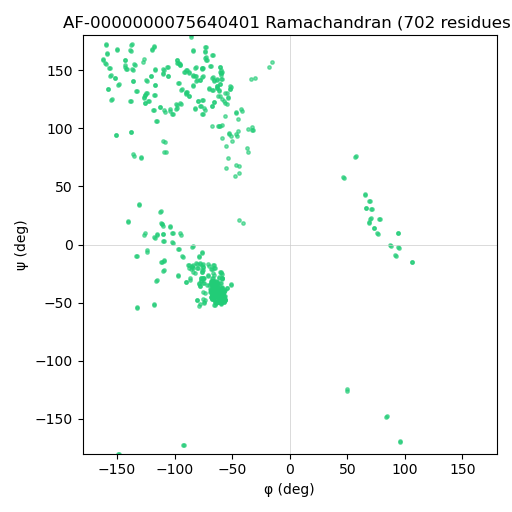10 N N . VAL B 1 120 ? 21.281 10.516 -5.84 1 98.81 120 VAL B N 1
ATOM 3811 C CA . VAL B 1 120 ? 20.062 10.344 -6.633 1 98.81 120 VAL B CA 1
ATOM 3812 C C . VAL B 1 120 ? 19.062 11.438 -6.289 1 98.81 120 VAL B C 1
ATOM 3814 O O . VAL B 1 120 ? 18.5 12.07 -7.184 1 98.81 120 VAL B O 1
ATOM 3817 N N . ILE B 1 121 ? 18.844 11.695 -4.957 1 98.81 121 ILE B N 1
ATOM 3818 C CA . ILE B 1 121 ? 17.922 12.719 -4.484 1 98.81 121 ILE B CA 1
ATOM 3819 C C . ILE B 1 121 ? 18.344 14.086 -5.012 1 98.81 121 ILE B C 1
ATOM 3821 O O . ILE B 1 121 ? 17.531 14.844 -5.527 1 98.81 121 ILE B O 1
ATOM 3825 N N . ARG B 1 122 ? 19.672 14.383 -4.953 1 98.56 122 ARG B N 1
ATOM 3826 C CA . ARG B 1 122 ? 20.188 15.656 -5.453 1 98.56 122 ARG B CA 1
ATOM 3827 C C . ARG B 1 122 ? 19.875 15.836 -6.934 1 98.56 122 ARG B C 1
ATOM 3829 O O . ARG B 1 122 ? 19.406 16.906 -7.348 1 98.56 122 ARG B O 1
ATOM 3836 N N . LYS B 1 123 ? 20.078 14.797 -7.699 1 98.44 123 LYS B N 1
ATOM 3837 C CA . LYS B 1 123 ? 19.859 14.875 -9.141 1 98.44 123 LYS B CA 1
ATOM 3838 C C . LYS B 1 123 ? 18.391 15.031 -9.477 1 98.44 123 LYS B C 1
ATOM 3840 O O . LYS B 1 123 ? 18.016 15.789 -10.383 1 98.44 123 LYS B O 1
ATOM 3845 N N . VAL B 1 124 ? 17.547 14.32 -8.766 1 98.56 124 VAL B N 1
ATOM 3846 C CA . VAL B 1 124 ? 16.109 14.43 -8.969 1 98.56 124 VAL B CA 1
ATOM 3847 C C . VAL B 1 124 ? 15.656 15.859 -8.68 1 98.56 124 VAL B C 1
ATOM 3849 O O . VAL B 1 124 ? 14.883 16.438 -9.445 1 98.56 124 VAL B O 1
ATOM 3852 N N . LEU B 1 125 ? 16.172 16.438 -7.566 1 98.56 125 LEU B N 1
ATOM 3853 C CA . LEU B 1 125 ? 15.805 17.797 -7.188 1 98.56 125 LEU B CA 1
ATOM 3854 C C . LEU B 1 125 ? 16.312 18.797 -8.227 1 98.56 125 LEU B C 1
ATOM 3856 O O . LEU B 1 125 ? 15.555 19.672 -8.656 1 98.56 125 LEU B O 1
ATOM 3860 N N . GLU B 1 126 ? 17.516 18.594 -8.695 1 97.69 126 GLU B N 1
ATOM 3861 C CA . GLU B 1 126 ? 18.094 19.484 -9.695 1 97.69 126 GLU B CA 1
ATOM 3862 C C . GLU B 1 126 ? 17.312 19.438 -11 1 97.69 126 GLU B C 1
ATOM 3864 O O . GLU B 1 126 ? 17.031 20.484 -11.594 1 97.69 126 GLU B O 1
ATOM 3869 N N . ARG B 1 127 ? 16.906 18.328 -11.406 1 97.25 127 ARG B N 1
ATOM 3870 C CA . ARG B 1 127 ? 16.156 18.141 -12.648 1 97.25 127 ARG B CA 1
ATOM 3871 C C . ARG B 1 127 ? 14.75 18.719 -12.531 1 97.25 127 ARG B C 1
ATOM 3873 O O . ARG B 1 127 ? 14.07 18.906 -13.539 1 97.25 127 ARG B O 1
ATOM 3880 N N . ASN B 1 128 ? 14.336 18.922 -11.336 1 96.69 128 ASN B N 1
ATOM 3881 C CA . ASN B 1 128 ? 13 19.469 -11.109 1 96.69 128 ASN B CA 1
ATOM 3882 C C . ASN B 1 128 ? 13.07 20.891 -10.539 1 96.69 128 ASN B C 1
ATOM 3884 O O . ASN B 1 128 ? 12.273 21.25 -9.68 1 96.69 128 ASN B O 1
ATOM 3888 N N . SER B 1 129 ? 14.117 21.609 -10.875 1 95 129 SER B N 1
ATOM 3889 C CA . SER B 1 129 ? 14.281 23.047 -10.727 1 95 129 SER B CA 1
ATOM 3890 C C . SER B 1 129 ? 14.594 23.438 -9.289 1 95 129 SER B C 1
ATOM 3892 O O . SER B 1 129 ? 14.266 24.531 -8.844 1 95 129 SER B O 1
ATOM 3894 N N . ILE B 1 130 ? 15.086 22.547 -8.5 1 95.44 130 ILE B N 1
ATOM 3895 C CA . ILE B 1 130 ? 15.633 22.828 -7.18 1 95.44 130 ILE B CA 1
ATOM 3896 C C . ILE B 1 130 ? 17.156 22.672 -7.199 1 95.44 130 ILE B C 1
ATOM 3898 O O . ILE B 1 130 ? 17.672 21.594 -6.859 1 95.44 130 ILE B O 1
ATOM 3902 N N . ALA B 1 131 ? 17.734 23.797 -7.543 1 93.88 131 ALA B N 1
ATOM 3903 C CA . ALA B 1 131 ? 19.172 23.75 -7.781 1 93.88 131 ALA B CA 1
ATOM 3904 C C . ALA B 1 131 ? 19.953 23.828 -6.465 1 93.88 131 ALA B C 1
ATOM 3906 O O . ALA B 1 131 ? 19.562 24.562 -5.551 1 93.88 131 ALA B O 1
ATOM 3907 N N . ASN B 1 132 ? 21.031 23.156 -6.422 1 93.56 132 ASN B N 1
ATOM 3908 C CA . ASN B 1 132 ? 21.984 23.172 -5.312 1 93.56 132 ASN B CA 1
ATOM 3909 C C . ASN B 1 132 ? 21.266 23.047 -3.969 1 93.56 132 ASN B C 1
ATOM 3911 O O . ASN B 1 132 ? 21.422 23.906 -3.092 1 93.56 132 ASN B O 1
ATOM 3915 N N . PRO B 1 133 ? 20.516 21.938 -3.859 1 96.5 133 PRO B N 1
ATOM 3916 C CA . PRO B 1 133 ? 19.812 21.766 -2.588 1 96.5 133 PRO B CA 1
ATOM 3917 C C . PRO B 1 133 ? 20.75 21.719 -1.39 1 96.5 133 PRO B C 1
ATOM 3919 O O . PRO B 1 133 ? 21.844 21.141 -1.481 1 96.5 133 PRO B O 1
ATOM 3922 N N . GLU B 1 134 ? 20.344 22.312 -0.283 1 96.12 134 GLU B N 1
ATOM 3923 C CA . GLU B 1 134 ? 21.109 22.281 0.955 1 96.12 134 GLU B CA 1
ATOM 3924 C C . GLU B 1 134 ? 21.328 20.859 1.446 1 96.12 134 GLU B C 1
ATOM 3926 O O . GLU B 1 134 ? 20.438 20.016 1.307 1 96.12 134 GLU B O 1
ATOM 3931 N N . GLU B 1 135 ? 22.438 20.688 2.07 1 96.44 135 GLU B N 1
ATOM 3932 C CA . GLU B 1 135 ? 22.812 19.359 2.559 1 96.44 135 GLU B CA 1
ATOM 3933 C C . GLU B 1 135 ? 21.797 18.859 3.588 1 96.44 135 GLU B C 1
ATOM 3935 O O . GLU B 1 135 ? 21.484 17.656 3.621 1 96.44 135 GLU B O 1
ATOM 3940 N N . GLU B 1 136 ? 21.297 19.719 4.406 1 95 136 GLU B N 1
ATOM 3941 C CA . GLU B 1 136 ? 20.359 19.312 5.441 1 95 136 GLU B CA 1
ATOM 3942 C C . GLU B 1 136 ? 19.047 18.844 4.836 1 95 136 GLU B C 1
ATOM 3944 O O . GLU B 1 136 ? 18.406 17.922 5.348 1 95 136 GLU B O 1
ATOM 3949 N N . LEU B 1 137 ? 18.672 19.516 3.826 1 96.94 137 LEU B N 1
ATOM 3950 C CA . LEU B 1 137 ? 17.469 19.109 3.096 1 96.94 137 LEU B CA 1
ATOM 3951 C C . LEU B 1 137 ? 17.641 17.719 2.496 1 96.94 137 LEU B C 1
ATOM 3953 O O . LEU B 1 137 ? 16.781 16.859 2.66 1 96.94 137 LEU B O 1
ATOM 3957 N N . VAL B 1 138 ? 18.766 17.516 1.84 1 98.12 138 VAL B N 1
ATOM 3958 C CA . VAL B 1 138 ? 19.031 16.234 1.187 1 98.12 138 VAL B CA 1
ATOM 3959 C C . VAL B 1 138 ? 19.062 15.125 2.229 1 98.12 138 VAL B C 1
ATOM 3961 O O . VAL B 1 138 ? 18.453 14.07 2.037 1 98.12 138 VAL B O 1
ATOM 3964 N N . ARG B 1 139 ? 19.719 15.359 3.328 1 96.5 139 ARG B N 1
ATOM 3965 C CA . ARG B 1 139 ? 19.828 14.359 4.391 1 96.5 139 ARG B CA 1
ATOM 3966 C C . ARG B 1 139 ? 18.469 14.078 5.02 1 96.5 139 ARG B C 1
ATOM 3968 O O . ARG B 1 139 ? 18.156 12.93 5.332 1 96.5 139 ARG B O 1
ATOM 3975 N N . GLY B 1 140 ? 17.703 15.133 5.27 1 95.75 140 GLY B N 1
ATOM 3976 C CA . GLY B 1 140 ? 16.359 14.953 5.801 1 95.75 140 GLY B CA 1
ATOM 3977 C C . GLY B 1 140 ? 15.469 14.133 4.891 1 95.75 140 GLY B C 1
ATOM 3978 O O . GLY B 1 140 ? 14.797 13.211 5.348 1 95.75 140 GLY B O 1
ATOM 3979 N N . VAL B 1 141 ? 15.508 14.492 3.617 1 97.94 141 VAL B N 1
ATOM 3980 C CA . VAL B 1 141 ? 14.711 13.773 2.631 1 97.94 141 VAL B CA 1
ATOM 3981 C C . VAL B 1 141 ? 15.195 12.328 2.523 1 97.94 141 VAL B C 1
ATOM 3983 O O . VAL B 1 141 ? 14.383 11.406 2.4 1 97.94 141 VAL B O 1
ATOM 3986 N N . TYR B 1 142 ? 16.531 12.133 2.576 1 98.5 142 TYR B N 1
ATOM 3987 C CA . TYR B 1 142 ? 17.125 10.805 2.529 1 98.5 142 TYR B CA 1
ATOM 3988 C C . TYR B 1 142 ? 16.562 9.914 3.639 1 98.5 142 TYR B C 1
ATOM 3990 O O . TYR B 1 142 ? 16.125 8.797 3.381 1 98.5 142 TYR B O 1
ATOM 3998 N N . ARG B 1 143 ? 16.516 10.414 4.816 1 96.75 143 ARG B N 1
ATOM 3999 C CA . ARG B 1 143 ? 16.031 9.656 5.965 1 96.75 143 ARG B CA 1
ATOM 4000 C C . ARG B 1 143 ? 14.531 9.375 5.844 1 96.75 143 ARG B C 1
ATOM 4002 O O . ARG B 1 143 ? 14.086 8.25 6.086 1 96.75 143 ARG B O 1
ATOM 4009 N N . LYS B 1 144 ? 13.828 10.383 5.5 1 96.06 144 LYS B N 1
ATOM 4010 C CA . LYS B 1 144 ? 12.375 10.258 5.391 1 96.06 144 LYS B CA 1
ATOM 4011 C C . LYS B 1 144 ? 11.984 9.258 4.309 1 96.06 144 LYS B C 1
ATOM 4013 O O . LYS B 1 144 ? 11.094 8.43 4.508 1 96.06 144 LYS B O 1
ATOM 4018 N N . LEU B 1 145 ? 12.672 9.352 3.182 1 98 145 LEU B N 1
ATOM 4019 C CA . LEU B 1 145 ? 12.406 8.461 2.059 1 98 145 LEU B CA 1
ATOM 4020 C C . LEU B 1 145 ? 12.75 7.023 2.414 1 98 145 LEU B C 1
ATOM 4022 O O . LEU B 1 145 ? 12.047 6.094 2.008 1 98 145 LEU B O 1
ATOM 4026 N N . TYR B 1 146 ? 13.836 6.836 3.08 1 98.19 146 TYR B N 1
ATOM 4027 C CA . TYR B 1 146 ? 14.141 5.48 3.529 1 98.19 146 TYR B CA 1
ATOM 4028 C C . TYR B 1 146 ? 13.016 4.93 4.398 1 98.19 146 TYR B C 1
ATOM 4030 O O . TYR B 1 146 ? 12.547 3.812 4.18 1 98.19 146 TYR B O 1
ATOM 4038 N N . ASP B 1 147 ? 12.547 5.727 5.312 1 95.5 147 ASP B N 1
ATOM 4039 C CA . ASP B 1 147 ? 11.555 5.297 6.297 1 95.5 147 ASP B CA 1
ATOM 4040 C C . ASP B 1 147 ? 10.219 4.988 5.633 1 95.5 147 ASP B C 1
ATOM 4042 O O . ASP B 1 147 ? 9.516 4.062 6.039 1 95.5 147 ASP B O 1
ATOM 4046 N N . THR B 1 148 ? 9.922 5.691 4.582 1 95.5 148 THR B N 1
ATOM 4047 C CA . THR B 1 148 ? 8.547 5.672 4.098 1 95.5 148 THR B CA 1
ATOM 4048 C C . THR B 1 148 ? 8.445 4.91 2.779 1 95.5 148 THR B C 1
ATOM 4050 O O . THR B 1 148 ? 7.352 4.57 2.332 1 95.5 148 THR B O 1
ATOM 4053 N N . LEU B 1 149 ? 9.539 4.633 2.139 1 98 149 LEU B N 1
ATOM 4054 C CA . LEU B 1 149 ? 9.469 3.971 0.841 1 98 149 LEU B CA 1
ATOM 4055 C C . LEU B 1 149 ? 10.453 2.807 0.775 1 98 149 LEU B C 1
ATOM 4057 O O . LEU B 1 149 ? 10.047 1.661 0.555 1 98 149 LEU B O 1
ATOM 4061 N N . ILE B 1 150 ? 11.727 3.078 1.047 1 98.62 150 ILE B N 1
ATOM 4062 C CA . ILE B 1 150 ? 12.766 2.084 0.804 1 98.62 150 ILE B CA 1
ATOM 4063 C C . ILE B 1 150 ? 12.602 0.92 1.78 1 98.62 150 ILE B C 1
ATOM 4065 O O . ILE B 1 150 ? 12.688 -0.245 1.385 1 98.62 150 ILE B O 1
ATOM 4069 N N . ALA B 1 151 ? 12.375 1.255 3.041 1 97.94 151 ALA B N 1
ATOM 4070 C CA . ALA B 1 151 ? 12.195 0.216 4.051 1 97.94 151 ALA B CA 1
ATOM 4071 C C . ALA B 1 151 ? 11 -0.676 3.709 1 97.94 151 ALA B C 1
ATOM 4073 O O . ALA B 1 151 ? 11.047 -1.889 3.932 1 97.94 151 ALA B O 1
ATOM 4074 N N . GLU B 1 152 ? 9.977 -0.067 3.205 1 97.19 152 GLU B N 1
ATOM 4075 C CA . GLU B 1 152 ? 8.805 -0.805 2.744 1 97.19 152 GLU B CA 1
ATOM 4076 C C . GLU B 1 152 ? 9.18 -1.823 1.671 1 97.19 152 GLU B C 1
ATOM 4078 O O . GLU B 1 152 ? 8.812 -2.996 1.762 1 97.19 152 GLU B O 1
ATOM 4083 N N . LEU B 1 153 ? 9.93 -1.39 0.714 1 98.19 153 LEU B N 1
ATOM 4084 C CA . LEU B 1 153 ? 10.336 -2.248 -0.395 1 98.19 153 LEU B CA 1
ATOM 4085 C C . LEU B 1 153 ? 11.281 -3.344 0.082 1 98.19 153 LEU B C 1
ATOM 4087 O O . LEU B 1 153 ? 11.156 -4.5 -0.333 1 98.19 153 LEU B O 1
ATOM 4091 N N . ASP B 1 154 ? 12.211 -2.961 0.97 1 97.88 154 ASP B N 1
ATOM 4092 C CA . ASP B 1 154 ? 13.148 -3.928 1.533 1 97.88 154 ASP B CA 1
ATOM 4093 C C . ASP B 1 154 ? 12.414 -5.004 2.33 1 97.88 154 ASP B C 1
ATOM 4095 O O . ASP B 1 154 ? 12.688 -6.195 2.176 1 97.88 154 ASP B O 1
ATOM 4099 N N . GLY B 1 155 ? 11.531 -4.559 3.199 1 96.38 155 GLY B N 1
ATOM 4100 C CA . GLY B 1 155 ? 10.781 -5.496 4.023 1 96.38 155 GLY B CA 1
ATOM 4101 C C . GLY B 1 155 ? 9.953 -6.473 3.211 1 96.38 155 GLY B C 1
ATOM 4102 O O . GLY B 1 155 ? 9.984 -7.68 3.461 1 96.38 155 GLY B O 1
ATOM 4103 N N . ILE B 1 156 ? 9.266 -5.984 2.225 1 95.06 156 ILE B N 1
ATOM 4104 C CA . ILE B 1 156 ? 8.398 -6.816 1.397 1 95.06 156 ILE B CA 1
ATOM 4105 C C . ILE B 1 156 ? 9.242 -7.785 0.574 1 95.06 156 ILE B C 1
ATOM 4107 O O . ILE B 1 156 ? 8.945 -8.977 0.51 1 95.06 156 ILE B O 1
ATOM 4111 N N . ASP B 1 157 ? 10.305 -7.309 -0.01 1 95.38 157 ASP B N 1
ATOM 4112 C CA . ASP B 1 157 ? 11.133 -8.133 -0.883 1 95.38 157 ASP B CA 1
ATOM 4113 C C . ASP B 1 157 ? 11.789 -9.273 -0.105 1 95.38 157 ASP B C 1
ATOM 4115 O O . ASP B 1 157 ? 11.914 -10.391 -0.614 1 95.38 157 ASP B O 1
ATOM 4119 N N . ASN B 1 158 ? 12.234 -8.922 1.117 1 93.38 158 ASN B N 1
ATOM 4120 C CA . ASN B 1 158 ? 12.93 -9.914 1.93 1 93.38 158 ASN B CA 1
ATOM 4121 C C . ASN B 1 158 ? 11.953 -10.797 2.695 1 93.38 158 ASN B C 1
ATOM 4123 O O . ASN B 1 158 ? 12.367 -11.719 3.404 1 93.38 158 ASN B O 1
ATOM 4127 N N . GLY B 1 159 ? 10.703 -10.523 2.535 1 89.31 159 GLY B N 1
ATOM 4128 C CA . GLY B 1 159 ? 9.711 -11.336 3.225 1 89.31 159 GLY B CA 1
ATOM 4129 C C . GLY B 1 159 ? 9.688 -11.109 4.723 1 89.31 159 GLY B C 1
ATOM 4130 O O . GLY B 1 159 ? 9.414 -12.031 5.496 1 89.31 159 GLY B O 1
ATOM 4131 N N . VAL B 1 160 ? 10.016 -9.883 5.148 1 89.56 160 VAL B N 1
ATOM 4132 C CA . VAL B 1 160 ? 9.977 -9.531 6.562 1 89.56 160 VAL B CA 1
ATOM 4133 C C . VAL B 1 160 ? 8.531 -9.273 6.988 1 89.56 160 VAL B C 1
ATOM 4135 O O . VAL B 1 160 ? 7.855 -8.414 6.418 1 89.56 160 VAL B O 1
ATOM 4138 N N . PRO B 1 161 ? 8.094 -10.062 7.914 1 87.69 161 PRO B N 1
ATOM 4139 C CA . PRO B 1 161 ? 6.742 -9.758 8.398 1 87.69 161 PRO B CA 1
ATOM 4140 C C . PRO B 1 161 ? 6.656 -8.383 9.062 1 87.69 161 PRO B C 1
ATOM 4142 O O . PRO B 1 161 ? 7.531 -8.023 9.859 1 87.69 161 PRO B O 1
ATOM 4145 N N . MET B 1 162 ? 5.648 -7.699 8.742 1 89.44 162 MET B N 1
ATOM 4146 C CA . MET B 1 162 ? 5.465 -6.383 9.336 1 89.44 162 MET B CA 1
ATOM 4147 C C . MET B 1 162 ? 5.188 -6.492 10.836 1 89.44 162 MET B C 1
ATOM 4149 O O . MET B 1 162 ? 5.562 -5.609 11.609 1 89.44 162 MET B O 1
ATOM 4153 N N . PHE B 1 163 ? 4.367 -7.496 11.227 1 86.62 163 PHE B N 1
ATOM 4154 C CA . PHE B 1 163 ? 3.955 -7.805 12.594 1 86.62 163 PHE B CA 1
ATOM 4155 C C . PHE B 1 163 ? 3.971 -9.312 12.836 1 86.62 163 PHE B C 1
ATOM 4157 O O . PHE B 1 163 ? 4.086 -10.094 11.891 1 86.62 163 PHE B O 1
ATOM 4164 N N . GLU B 1 164 ? 3.877 -9.531 14.117 1 82.69 164 GLU B N 1
ATOM 4165 C CA . GLU B 1 164 ? 3.662 -10.945 14.438 1 82.69 164 GLU B CA 1
ATOM 4166 C C . GLU B 1 164 ? 2.184 -11.312 14.344 1 82.69 164 GLU B C 1
ATOM 4168 O O . GLU B 1 164 ? 1.313 -10.5 14.664 1 82.69 164 GLU B O 1
ATOM 4173 N N . GLY B 1 165 ? 1.872 -12.414 13.773 1 79.81 165 GLY B N 1
ATOM 4174 C CA . GLY B 1 165 ? 0.5 -12.898 13.711 1 79.81 165 GLY B CA 1
ATOM 4175 C C . GLY B 1 165 ? -0.206 -12.531 12.422 1 79.81 165 GLY B C 1
ATOM 4176 O O . GLY B 1 165 ? 0.434 -12.117 11.453 1 79.81 165 GLY B O 1
ATOM 4177 N N . GLU B 1 166 ? -1.564 -12.742 12.375 1 82.81 166 GLU B N 1
ATOM 4178 C CA . GLU B 1 166 ? -2.383 -12.477 11.195 1 82.81 166 GLU B CA 1
ATOM 4179 C C . GLU B 1 166 ? -2.994 -11.078 11.258 1 82.81 166 GLU B C 1
ATOM 4181 O O . GLU B 1 166 ? -3.531 -10.672 12.289 1 82.81 166 GLU B O 1
ATOM 4186 N N . PRO B 1 167 ? -2.912 -10.352 10.188 1 88.75 167 PRO B N 1
ATOM 4187 C CA . PRO B 1 167 ? -3.488 -9.008 10.18 1 88.75 167 PRO B CA 1
ATOM 4188 C C . PRO B 1 167 ? -5.012 -9.016 10.062 1 88.75 167 PRO B C 1
ATOM 4190 O O . PRO B 1 167 ? -5.586 -9.961 9.523 1 88.75 167 PRO B O 1
ATOM 4193 N N . LYS B 1 168 ? -5.656 -7.996 10.594 1 91.44 168 LYS B N 1
ATOM 4194 C CA . LYS B 1 168 ? -7.102 -7.832 10.445 1 91.44 168 LYS B CA 1
ATOM 4195 C C . LYS B 1 168 ? -7.488 -7.637 8.984 1 91.44 168 LYS B C 1
ATOM 4197 O O . LYS B 1 168 ? -8.57 -8.055 8.562 1 91.44 168 LYS B O 1
ATOM 4202 N N . TYR B 1 169 ? -6.656 -7.008 8.289 1 92.75 169 TYR B N 1
ATOM 4203 C CA . TYR B 1 169 ? -6.758 -6.859 6.844 1 92.75 169 TYR B CA 1
ATOM 4204 C C . TYR B 1 169 ? -5.375 -6.73 6.211 1 92.75 169 TYR B C 1
ATOM 4206 O O . TYR B 1 169 ? -4.375 -6.586 6.914 1 92.75 169 TYR B O 1
ATOM 4214 N N . THR B 1 170 ? -5.348 -6.848 4.945 1 92.44 170 THR B N 1
ATOM 4215 C CA . THR B 1 170 ? -4.078 -6.758 4.23 1 92.44 170 THR B CA 1
ATOM 4216 C C . THR B 1 170 ? -4.07 -5.559 3.287 1 92.44 170 THR B C 1
ATOM 4218 O O . THR B 1 170 ? -5.125 -5.102 2.846 1 92.44 170 THR B O 1
ATOM 4221 N N . ILE B 1 171 ? -2.889 -5.027 3.07 1 94.88 171 ILE B N 1
ATOM 4222 C CA . ILE B 1 171 ? -2.707 -3.977 2.074 1 94.88 171 ILE B CA 1
ATOM 4223 C C . ILE B 1 171 ? -2.178 -4.582 0.776 1 94.88 171 ILE B C 1
ATOM 4225 O O . ILE B 1 171 ? -1.073 -5.125 0.742 1 94.88 171 ILE B O 1
ATOM 4229 N N . ASN B 1 172 ? -2.967 -4.449 -0.228 1 95.56 172 ASN B N 1
ATOM 4230 C CA . ASN B 1 172 ? -2.641 -5.117 -1.484 1 95.56 172 ASN B CA 1
ATOM 4231 C C . ASN B 1 172 ? -2.416 -4.113 -2.611 1 95.56 172 ASN B C 1
ATOM 4233 O O . ASN B 1 172 ? -2.229 -4.5 -3.766 1 95.56 172 ASN B O 1
ATOM 4237 N N . THR B 1 173 ? -2.418 -2.873 -2.287 1 97.38 173 THR B N 1
ATOM 4238 C CA . THR B 1 173 ? -2.279 -1.822 -3.291 1 97.38 173 THR B CA 1
ATOM 4239 C C . THR B 1 173 ? -0.933 -1.119 -3.158 1 97.38 173 THR B C 1
ATOM 4241 O O . THR B 1 173 ? -0.758 -0.003 -3.65 1 97.38 173 THR B O 1
ATOM 4244 N N . HIS B 1 174 ? 0.023 -1.764 -2.443 1 97.31 174 HIS B N 1
ATOM 4245 C CA . HIS B 1 174 ? 1.346 -1.174 -2.273 1 97.31 174 HIS B CA 1
ATOM 4246 C C . HIS B 1 174 ? 2.154 -1.256 -3.562 1 97.31 174 HIS B C 1
ATOM 4248 O O . HIS B 1 174 ? 1.779 -1.975 -4.492 1 97.31 174 HIS B O 1
ATOM 4254 N N . LEU B 1 175 ? 3.219 -0.539 -3.643 1 98.12 175 LEU B N 1
ATOM 4255 C CA . LEU B 1 175 ? 3.99 -0.347 -4.86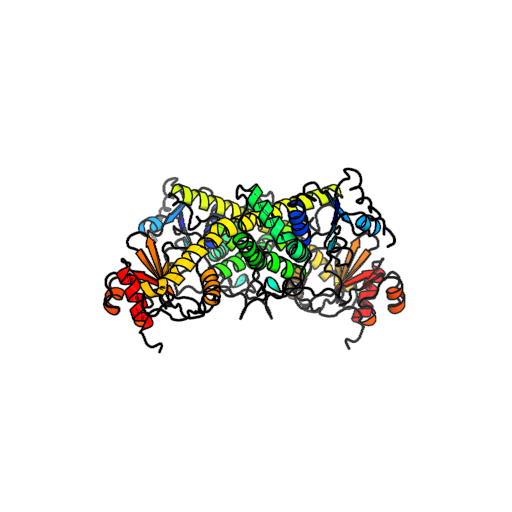7 1 98.12 175 LEU B CA 1
ATOM 4256 C C . LEU B 1 175 ? 4.516 -1.679 -5.391 1 98.12 175 LEU B C 1
ATOM 4258 O O . LEU B 1 175 ? 4.457 -1.94 -6.594 1 98.12 175 LEU B O 1
ATOM 4262 N N . SER B 1 176 ? 5.031 -2.562 -4.527 1 98.12 176 SER B N 1
ATOM 4263 C CA . SER B 1 176 ? 5.57 -3.855 -4.945 1 98.12 176 SER B CA 1
ATOM 4264 C C . SER B 1 176 ? 4.504 -4.703 -5.625 1 98.12 176 SER B C 1
ATOM 4266 O O . SER B 1 176 ? 4.785 -5.383 -6.617 1 98.12 176 SER B O 1
ATOM 4268 N N . ALA B 1 177 ? 3.295 -4.656 -5.055 1 96.12 177 ALA B N 1
ATOM 4269 C CA . ALA B 1 177 ? 2.195 -5.398 -5.664 1 96.12 177 ALA B CA 1
ATOM 4270 C C . ALA B 1 177 ? 1.868 -4.852 -7.051 1 96.12 177 ALA B C 1
ATOM 4272 O O . ALA B 1 177 ? 1.629 -5.621 -7.984 1 96.12 177 ALA B O 1
ATOM 4273 N N . ARG B 1 178 ? 1.859 -3.594 -7.199 1 96.44 178 ARG B N 1
ATOM 4274 C CA . ARG B 1 178 ? 1.568 -2.963 -8.484 1 96.44 178 ARG B CA 1
ATOM 4275 C C . ARG B 1 178 ? 2.627 -3.318 -9.516 1 96.44 178 ARG B C 1
ATOM 4277 O O . ARG B 1 178 ? 2.305 -3.574 -10.68 1 96.44 178 ARG B O 1
ATOM 4284 N N . VAL B 1 179 ? 3.867 -3.348 -9.117 1 97.56 179 VAL B N 1
ATOM 4285 C CA . VAL B 1 179 ? 4.965 -3.688 -10.016 1 97.56 179 VAL B CA 1
ATOM 4286 C C . VAL B 1 179 ? 4.812 -5.129 -10.492 1 97.56 179 VAL B C 1
ATOM 4288 O O . VAL B 1 179 ? 5.074 -5.434 -11.664 1 97.56 179 VAL B O 1
ATOM 4291 N N . SER B 1 180 ? 4.383 -6.008 -9.641 1 95.06 180 SER B N 1
ATOM 4292 C CA . SER B 1 180 ? 4.234 -7.414 -9.992 1 95.06 180 SER B CA 1
ATOM 4293 C C . SER B 1 180 ? 3.254 -7.598 -11.141 1 95.06 180 SER B C 1
ATOM 4295 O O . SER B 1 180 ? 3.363 -8.555 -11.914 1 95.06 180 SER B O 1
ATOM 4297 N N . HIS B 1 181 ? 2.369 -6.672 -11.344 1 92.88 181 HIS B N 1
ATOM 4298 C CA . HIS B 1 181 ? 1.328 -6.781 -12.359 1 92.88 181 HIS B CA 1
ATOM 4299 C C . HIS B 1 181 ? 1.876 -6.461 -13.742 1 92.88 181 HIS B C 1
ATOM 4301 O O . HIS B 1 181 ? 1.206 -6.703 -14.75 1 92.88 181 HIS B O 1
ATOM 4307 N N . PHE B 1 182 ? 3.066 -5.953 -13.805 1 94.62 182 PHE B N 1
ATOM 4308 C CA . PHE B 1 182 ? 3.695 -5.715 -15.102 1 94.62 182 PHE B CA 1
ATOM 4309 C C . PHE B 1 182 ? 4.281 -7.004 -15.664 1 94.62 182 PHE B C 1
ATOM 4311 O O . PHE B 1 182 ? 4.578 -7.09 -16.859 1 94.62 182 PHE B O 1
ATOM 4318 N N . ASN B 1 183 ? 4.516 -8.008 -14.773 1 93.5 183 ASN B N 1
ATOM 4319 C CA . ASN B 1 183 ? 4.969 -9.305 -15.25 1 93.5 183 ASN B CA 1
ATOM 4320 C C . ASN B 1 183 ? 3.879 -10.031 -16.031 1 93.5 183 ASN B C 1
ATOM 4322 O O . ASN B 1 183 ? 2.691 -9.75 -15.852 1 93.5 183 ASN B O 1
ATOM 4326 N N . PRO B 1 184 ? 4.277 -10.891 -16.922 1 90.62 184 PRO B N 1
ATOM 4327 C CA . PRO B 1 184 ? 3.258 -11.648 -17.656 1 90.62 184 PRO B CA 1
ATOM 4328 C C . PRO B 1 184 ? 2.432 -12.547 -16.734 1 90.62 184 PRO B C 1
ATOM 4330 O O . PRO B 1 184 ? 2.967 -13.125 -15.781 1 90.62 184 PRO B O 1
ATOM 4333 N N . ALA B 1 185 ? 1.12 -12.625 -17.031 1 89.44 185 ALA B N 1
ATOM 4334 C CA . ALA B 1 185 ? 0.25 -13.547 -16.297 1 89.44 185 ALA B CA 1
ATOM 4335 C C . ALA B 1 185 ? 0.504 -14.992 -16.719 1 89.44 185 ALA B C 1
ATOM 4337 O O . ALA B 1 185 ? 1.02 -15.242 -17.812 1 89.44 185 ALA B O 1
ATOM 4338 N N . TRP B 1 186 ? 0.096 -15.898 -15.891 1 89.31 186 TRP B N 1
ATOM 4339 C CA . TRP B 1 186 ? 0.329 -17.312 -16.109 1 89.31 186 TRP B CA 1
ATOM 4340 C C . TRP B 1 186 ? -0.379 -17.781 -17.375 1 89.31 186 TRP B C 1
ATOM 4342 O O . TRP B 1 186 ? 0.076 -18.719 -18.047 1 89.31 186 TRP B O 1
ATOM 4352 N N . ASN B 1 187 ? -1.471 -17.156 -17.625 1 91.06 187 ASN B N 1
ATOM 4353 C CA . ASN B 1 187 ? -2.27 -17.609 -18.75 1 91.06 187 ASN B CA 1
ATOM 4354 C C . ASN B 1 187 ? -2.129 -16.688 -19.953 1 91.06 187 ASN B C 1
ATOM 4356 O O . ASN B 1 187 ? -2.998 -16.656 -20.828 1 91.06 187 ASN B O 1
ATOM 4360 N N . GLU B 1 188 ? -1.105 -15.82 -19.922 1 87.12 188 GLU B N 1
ATOM 4361 C CA . GLU B 1 188 ? -0.724 -15.039 -21.094 1 87.12 188 GLU B CA 1
ATOM 4362 C C . GLU B 1 188 ? 0.296 -15.781 -21.953 1 87.12 188 GLU B C 1
ATOM 4364 O O . GLU B 1 188 ? 1.03 -16.641 -21.453 1 87.12 188 GLU B O 1
ATOM 4369 N N . ALA B 1 189 ? 0.186 -15.461 -23.188 1 79.44 189 ALA B N 1
ATOM 4370 C CA . ALA B 1 189 ? 1.16 -16.062 -24.094 1 79.44 189 ALA B CA 1
ATOM 4371 C C . ALA B 1 189 ? 2.584 -15.68 -23.703 1 79.44 189 ALA B C 1
ATOM 4373 O O . ALA B 1 189 ? 2.816 -14.609 -23.141 1 79.44 189 ALA B O 1
ATOM 4374 N N . ALA B 1 190 ? 3.371 -16.594 -23.938 1 69.31 190 ALA B N 1
ATOM 4375 C CA . ALA B 1 190 ? 4.773 -16.406 -23.578 1 69.31 190 ALA B CA 1
ATOM 4376 C C . ALA B 1 190 ? 5.348 -15.156 -24.25 1 69.31 190 ALA B C 1
ATOM 4378 O O . ALA B 1 190 ? 5.176 -14.961 -25.453 1 69.31 190 ALA B O 1
ATOM 4379 N N . ASP B 1 191 ? 5.852 -14.312 -23.406 1 69.69 191 ASP B N 1
ATOM 4380 C CA . ASP B 1 191 ? 6.555 -13.133 -23.906 1 69.69 191 ASP B CA 1
ATOM 4381 C C . ASP B 1 191 ? 7.879 -13.523 -24.547 1 69.69 191 ASP B C 1
ATOM 4383 O O . ASP B 1 191 ? 8.531 -14.477 -24.125 1 69.69 191 ASP B O 1
ATOM 4387 N N . ASP B 1 192 ? 8.086 -12.953 -25.703 1 73.81 192 ASP B N 1
ATOM 4388 C CA . ASP B 1 192 ? 9.477 -13.008 -26.141 1 73.81 192 ASP B CA 1
ATOM 4389 C C . ASP B 1 192 ? 10.352 -12.062 -25.328 1 73.81 192 ASP B C 1
ATOM 4391 O O . ASP B 1 192 ? 9.859 -11.383 -24.422 1 73.81 192 ASP B O 1
ATOM 4395 N N . ALA B 1 193 ? 11.531 -12.234 -25.531 1 74.25 193 ALA B N 1
ATOM 4396 C CA . ALA B 1 193 ? 12.508 -11.469 -24.766 1 74.25 193 ALA B CA 1
ATOM 4397 C C . ALA B 1 193 ? 12.25 -9.969 -24.875 1 74.25 193 ALA B C 1
ATOM 4399 O O . ALA B 1 193 ? 12.43 -9.234 -23.906 1 74.25 193 ALA B O 1
ATOM 4400 N N . GLU B 1 194 ? 11.859 -9.547 -25.984 1 77.75 194 GLU B N 1
ATOM 4401 C CA . GLU B 1 194 ? 11.594 -8.133 -26.219 1 77.75 194 GLU B CA 1
ATOM 4402 C C . GLU B 1 194 ? 10.383 -7.656 -25.422 1 77.75 194 GLU B C 1
ATOM 4404 O O . GLU B 1 194 ? 10.383 -6.551 -24.875 1 77.75 194 GLU B O 1
ATOM 4409 N N . ASP B 1 195 ? 9.477 -8.516 -25.312 1 85.81 195 ASP B N 1
ATOM 4410 C CA . ASP B 1 195 ? 8.266 -8.18 -24.562 1 85.81 195 ASP B CA 1
ATOM 4411 C C . ASP B 1 195 ? 8.555 -8.047 -23.078 1 85.81 195 ASP B C 1
ATOM 4413 O O . ASP B 1 195 ? 8.07 -7.117 -22.422 1 85.81 195 ASP B O 1
ATOM 4417 N N . VAL B 1 196 ? 9.375 -8.898 -22.703 1 86.62 196 VAL B N 1
ATOM 4418 C CA . VAL B 1 196 ? 9.727 -8.891 -21.281 1 86.62 196 VAL B CA 1
ATOM 4419 C C . VAL B 1 196 ? 10.5 -7.617 -20.953 1 86.62 196 VAL B C 1
ATOM 4421 O O . VAL B 1 196 ? 10.258 -6.996 -19.906 1 86.62 196 VAL B O 1
ATOM 4424 N N . ALA B 1 197 ? 11.359 -7.258 -21.844 1 89.62 197 ALA B N 1
ATOM 4425 C CA . ALA B 1 197 ? 12.148 -6.047 -21.641 1 89.62 197 ALA B CA 1
ATOM 4426 C C . ALA B 1 197 ? 11.258 -4.809 -21.609 1 89.62 197 ALA B C 1
ATOM 4428 O O . ALA B 1 197 ? 11.477 -3.902 -20.797 1 89.62 197 ALA B O 1
ATOM 4429 N N . LYS B 1 198 ? 10.336 -4.801 -22.469 1 94.06 198 LYS B N 1
ATOM 4430 C CA . LYS B 1 198 ? 9.414 -3.672 -22.531 1 94.06 198 LYS B CA 1
ATOM 4431 C C . LYS B 1 198 ? 8.602 -3.562 -21.234 1 94.06 198 LYS B C 1
ATOM 4433 O O . LYS B 1 198 ? 8.359 -2.461 -20.734 1 94.06 198 LYS B O 1
ATOM 4438 N N . ARG B 1 199 ? 8.227 -4.711 -20.703 1 95.88 199 ARG B N 1
ATOM 4439 C CA . ARG B 1 199 ? 7.48 -4.73 -19.453 1 95.88 199 ARG B CA 1
ATOM 4440 C C . ARG B 1 199 ? 8.328 -4.188 -18.312 1 95.88 199 ARG B C 1
ATOM 4442 O O . ARG B 1 199 ? 7.832 -3.434 -17.469 1 95.88 199 ARG B O 1
ATOM 4449 N N . PHE B 1 200 ? 9.57 -4.594 -18.375 1 97.12 200 PHE B N 1
ATOM 4450 C CA . PHE B 1 200 ? 10.492 -4.113 -17.359 1 97.12 200 PHE B CA 1
ATOM 4451 C C . PHE B 1 200 ? 10.641 -2.6 -17.422 1 97.12 200 PHE B C 1
ATOM 4453 O O . PHE B 1 200 ? 10.594 -1.921 -16.391 1 97.12 200 PHE B O 1
ATOM 4460 N N . GLU B 1 201 ? 10.75 -2.08 -18.578 1 97.62 201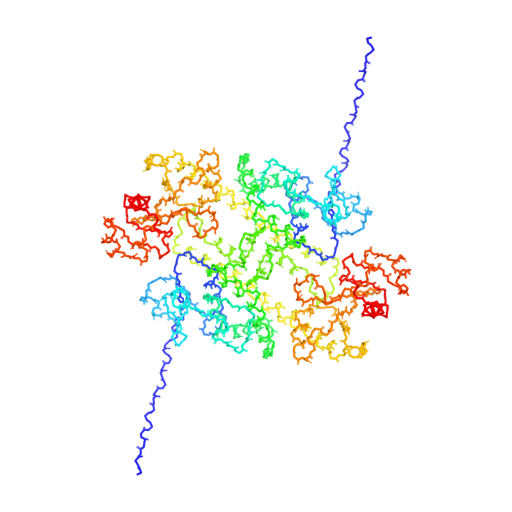 GLU B N 1
ATOM 4461 C CA . GLU B 1 201 ? 10.914 -0.641 -18.766 1 97.62 201 GLU B CA 1
ATOM 4462 C C . GLU B 1 201 ? 9.664 0.117 -18.328 1 97.62 201 GLU B C 1
ATOM 4464 O O . GLU B 1 201 ? 9.758 1.203 -17.75 1 97.62 201 GLU B O 1
ATOM 4469 N N . LYS B 1 202 ? 8.547 -0.454 -18.594 1 97.62 202 LYS B N 1
ATOM 4470 C CA . LYS B 1 202 ? 7.297 0.166 -18.156 1 97.62 202 LYS B CA 1
ATOM 4471 C C . LYS B 1 202 ? 7.195 0.193 -16.641 1 97.62 202 LYS B C 1
ATOM 4473 O O . LYS B 1 202 ? 6.773 1.195 -16.047 1 97.62 202 LYS B O 1
ATOM 4478 N N . ALA B 1 203 ? 7.582 -0.925 -16.047 1 98.19 203 ALA B N 1
ATOM 4479 C CA . ALA B 1 203 ? 7.598 -0.996 -14.586 1 98.19 203 ALA B CA 1
ATOM 4480 C C . ALA B 1 203 ? 8.57 0.021 -13.992 1 98.19 203 ALA B C 1
ATOM 4482 O O . ALA B 1 203 ? 8.258 0.688 -13.008 1 98.19 203 ALA B O 1
ATOM 4483 N N . LYS B 1 204 ? 9.68 0.135 -14.633 1 98.5 204 LYS B N 1
ATOM 4484 C CA . LYS B 1 204 ? 10.703 1.07 -14.172 1 98.5 204 LYS B CA 1
ATOM 4485 C C . LYS B 1 204 ? 10.203 2.51 -14.242 1 98.5 204 LYS B C 1
ATOM 4487 O O . LYS B 1 204 ? 10.422 3.293 -13.32 1 98.5 204 LYS B O 1
ATOM 4492 N N . ALA B 1 205 ? 9.57 2.834 -15.359 1 98.31 205 ALA B N 1
ATOM 4493 C CA . ALA B 1 205 ? 9 4.172 -15.5 1 98.31 205 ALA B CA 1
ATOM 4494 C C . ALA B 1 205 ? 7.945 4.438 -14.43 1 98.31 205 ALA B C 1
ATOM 4496 O O . ALA B 1 205 ? 7.891 5.531 -13.859 1 98.31 205 ALA B O 1
ATOM 4497 N N . TYR B 1 206 ? 7.191 3.443 -14.172 1 97.88 206 TYR B N 1
ATOM 4498 C CA . TYR B 1 206 ? 6.129 3.547 -13.18 1 97.88 206 TYR B CA 1
ATOM 4499 C C . TYR B 1 206 ? 6.707 3.77 -11.789 1 97.88 206 TYR B C 1
ATOM 4501 O O . TYR B 1 206 ? 6.289 4.688 -11.078 1 97.88 206 TYR B O 1
ATOM 4509 N N . VAL B 1 207 ? 7.652 2.992 -11.383 1 98.5 207 VAL B N 1
ATOM 4510 C CA . VAL B 1 207 ? 8.289 3.072 -10.07 1 98.5 207 VAL B CA 1
ATOM 4511 C C . VAL B 1 207 ? 9.078 4.375 -9.953 1 98.5 207 VAL B C 1
ATOM 4513 O O . VAL B 1 207 ? 9.102 5 -8.891 1 98.5 207 VAL B O 1
ATOM 4516 N N . GLY B 1 208 ? 9.703 4.707 -11.039 1 98.62 208 GLY B N 1
ATOM 4517 C CA . GLY B 1 208 ? 10.453 5.953 -11.07 1 98.62 208 GLY B CA 1
ATOM 4518 C C . GLY B 1 208 ? 9.586 7.176 -10.805 1 98.62 208 GLY B C 1
ATOM 4519 O O . GLY B 1 208 ? 9.984 8.078 -10.062 1 98.62 208 GLY B O 1
ATOM 4520 N N . ALA B 1 209 ? 8.438 7.219 -11.406 1 97.69 209 ALA B N 1
ATOM 4521 C CA . ALA B 1 209 ? 7.512 8.328 -11.203 1 97.69 209 ALA B CA 1
ATOM 4522 C C . ALA B 1 209 ? 7.105 8.43 -9.734 1 97.69 209 ALA B C 1
ATOM 4524 O O . ALA B 1 209 ? 7.035 9.531 -9.18 1 97.69 209 ALA B O 1
ATOM 4525 N N . GLU B 1 210 ? 6.844 7.273 -9.133 1 97.19 210 GLU B N 1
ATOM 4526 C CA . GLU B 1 210 ? 6.516 7.238 -7.715 1 97.19 210 GLU B CA 1
ATOM 4527 C C . GLU B 1 210 ? 7.668 7.781 -6.871 1 97.19 210 GLU B C 1
ATOM 4529 O O . GLU B 1 210 ? 7.445 8.547 -5.934 1 97.19 210 GLU B O 1
ATOM 4534 N N . PHE B 1 211 ? 8.859 7.379 -7.168 1 98.62 211 PHE B N 1
ATOM 4535 C CA . PHE B 1 211 ? 10.047 7.801 -6.441 1 98.62 211 PHE B CA 1
ATOM 4536 C C . PHE B 1 211 ? 10.234 9.312 -6.543 1 98.62 211 PHE B C 1
ATOM 4538 O O . PHE B 1 211 ? 10.438 9.984 -5.531 1 98.62 211 PHE B O 1
ATOM 4545 N N . ILE B 1 212 ? 10.156 9.828 -7.758 1 98.62 212 ILE B N 1
ATOM 4546 C CA . ILE B 1 212 ? 10.336 11.258 -8 1 98.62 212 ILE B CA 1
ATOM 4547 C C . ILE B 1 212 ? 9.273 12.047 -7.242 1 98.62 212 ILE B C 1
ATOM 4549 O O . ILE B 1 212 ? 9.586 13.047 -6.586 1 98.62 212 ILE B O 1
ATOM 4553 N N . ASP B 1 213 ? 8.062 11.594 -7.305 1 97.25 213 ASP B N 1
ATOM 4554 C CA . ASP B 1 213 ? 6.961 12.266 -6.621 1 97.25 213 ASP B CA 1
ATOM 4555 C C . ASP B 1 213 ? 7.211 12.344 -5.117 1 97.25 213 ASP B C 1
ATOM 4557 O O . ASP B 1 213 ? 6.961 13.375 -4.488 1 97.25 213 ASP B O 1
ATOM 4561 N N . LYS B 1 214 ? 7.68 11.281 -4.555 1 97.94 214 LYS B N 1
ATOM 4562 C CA . LYS B 1 214 ? 7.941 11.25 -3.117 1 97.94 214 LYS B CA 1
ATOM 4563 C C . LYS B 1 214 ? 9.102 12.18 -2.752 1 97.94 214 LYS B C 1
ATOM 4565 O O . LYS B 1 214 ? 9.031 12.898 -1.754 1 97.94 214 LYS B O 1
ATOM 4570 N N . VAL B 1 215 ? 10.133 12.117 -3.557 1 98.62 215 VAL B N 1
ATOM 4571 C CA . VAL B 1 215 ? 11.266 13.008 -3.316 1 98.62 215 VAL B CA 1
ATOM 4572 C C . VAL B 1 215 ? 10.789 14.461 -3.322 1 98.62 215 VAL B C 1
ATOM 4574 O O . VAL B 1 215 ? 11.109 15.227 -2.41 1 98.62 215 VAL B O 1
ATOM 4577 N N . LEU B 1 216 ? 10.055 14.82 -4.336 1 97.88 216 LEU B N 1
ATOM 4578 C CA . LEU B 1 216 ? 9.594 16.203 -4.477 1 97.88 216 LEU B CA 1
ATOM 4579 C C . LEU B 1 216 ? 8.633 16.578 -3.352 1 97.88 216 LEU B C 1
ATOM 4581 O O . LEU B 1 216 ? 8.703 17.672 -2.811 1 97.88 216 LEU B O 1
ATOM 4585 N N . TYR B 1 217 ? 7.793 15.711 -2.99 1 96.5 217 TYR B N 1
ATOM 4586 C CA . TYR B 1 217 ? 6.879 15.961 -1.882 1 96.5 217 TYR B CA 1
ATOM 4587 C C . TYR B 1 217 ? 7.645 16.234 -0.594 1 96.5 217 TYR B C 1
ATOM 4589 O O . TYR B 1 217 ? 7.375 17.219 0.098 1 96.5 217 TYR B O 1
ATOM 4597 N N . TYR B 1 218 ? 8.57 15.414 -0.254 1 97.38 218 TYR B N 1
ATOM 4598 C CA . TYR B 1 218 ? 9.305 15.57 0.998 1 97.38 218 TYR B CA 1
ATOM 4599 C C . TYR B 1 218 ? 10.18 16.812 0.966 1 97.38 218 TYR B C 1
ATOM 4601 O O . TYR B 1 218 ? 10.359 17.484 1.986 1 97.38 218 TYR B O 1
ATOM 4609 N N . ALA B 1 219 ? 10.648 17.141 -0.197 1 97.88 219 ALA B N 1
ATOM 4610 C CA . ALA B 1 219 ? 11.547 18.281 -0.308 1 97.88 219 ALA B CA 1
ATOM 4611 C C . ALA B 1 219 ? 10.773 19.594 -0.28 1 97.88 219 ALA B C 1
ATOM 4613 O O . ALA B 1 219 ? 11.242 20.594 0.27 1 97.88 219 ALA B O 1
ATOM 4614 N N . THR B 1 220 ? 9.555 19.594 -0.831 1 96.44 220 THR B N 1
ATOM 4615 C CA . THR B 1 220 ? 8.906 20.875 -1.069 1 96.44 220 THR B CA 1
ATOM 4616 C C . THR B 1 220 ? 7.691 21.047 -0.154 1 96.44 220 THR B C 1
ATOM 4618 O O . THR B 1 220 ? 7.164 22.156 -0.008 1 96.44 220 THR B O 1
ATOM 4621 N N . ARG B 1 221 ? 7.27 19.984 0.417 1 94.88 221 ARG B N 1
ATOM 4622 C CA . ARG B 1 221 ? 6.086 20.047 1.271 1 94.88 221 ARG B CA 1
ATOM 4623 C C . ARG B 1 221 ? 6.426 19.656 2.707 1 94.88 221 ARG B C 1
ATOM 4625 O O . ARG B 1 221 ? 6.164 20.422 3.639 1 94.88 221 ARG B O 1
ATOM 4632 N N . TRP B 1 222 ? 7.043 18.562 2.881 1 96.31 222 TRP B N 1
ATOM 4633 C CA . TRP B 1 222 ? 7.332 18.047 4.219 1 96.31 222 TRP B CA 1
ATOM 4634 C C . TRP B 1 222 ? 8.461 18.844 4.867 1 96.31 222 TRP B C 1
ATOM 4636 O O . TRP B 1 222 ? 8.328 19.312 6 1 96.31 222 TRP B O 1
ATOM 4646 N N . TRP B 1 223 ? 9.555 19.031 4.203 1 97.06 223 TRP B N 1
ATOM 4647 C CA . TRP B 1 223 ? 10.758 19.625 4.777 1 97.06 223 TRP B CA 1
ATOM 4648 C C . TRP B 1 223 ? 10.523 21.078 5.176 1 97.06 223 TRP B C 1
ATOM 4650 O O . TRP B 1 223 ? 10.906 21.5 6.27 1 97.06 223 TRP B O 1
ATOM 4660 N N . PRO B 1 224 ? 9.891 21.859 4.312 1 96.12 224 PRO B N 1
ATOM 4661 C CA . PRO B 1 224 ? 9.688 23.266 4.691 1 96.12 224 PRO B CA 1
ATOM 4662 C C . PRO B 1 224 ? 8.883 23.422 5.98 1 96.12 224 PRO B C 1
ATOM 4664 O O . PRO B 1 224 ? 9.008 24.438 6.676 1 96.12 224 PRO B O 1
ATOM 4667 N N . ALA B 1 225 ? 8.094 22.453 6.297 1 97.19 225 ALA B N 1
ATOM 4668 C CA . ALA B 1 225 ? 7.332 22.484 7.543 1 97.19 225 ALA B CA 1
ATOM 4669 C C . ALA B 1 225 ? 8.258 22.531 8.75 1 97.19 225 ALA B C 1
ATOM 4671 O O . ALA B 1 225 ? 7.902 23.078 9.797 1 97.19 225 ALA B O 1
ATOM 4672 N N . ARG B 1 226 ? 9.398 22 8.633 1 97 226 ARG B N 1
ATOM 4673 C CA . ARG B 1 226 ? 10.352 21.906 9.734 1 97 226 ARG B CA 1
ATOM 4674 C C . ARG B 1 226 ? 10.68 23.297 10.289 1 97 226 ARG B C 1
ATOM 4676 O O . ARG B 1 226 ? 10.742 23.484 11.5 1 97 226 ARG B O 1
ATOM 4683 N N . ALA B 1 227 ? 10.891 24.188 9.398 1 96.5 227 ALA B N 1
ATOM 4684 C CA . ALA B 1 227 ? 11.234 25.547 9.812 1 96.5 227 ALA B CA 1
ATOM 4685 C C . ALA B 1 227 ? 10.117 26.172 10.641 1 96.5 227 ALA B C 1
ATOM 4687 O O . ALA B 1 227 ? 10.375 26.891 11.602 1 96.5 227 ALA B O 1
ATOM 4688 N N . ILE B 1 228 ? 8.891 25.906 10.266 1 97.38 228 ILE B N 1
ATOM 4689 C CA . ILE B 1 228 ? 7.734 26.438 10.969 1 97.38 228 ILE B CA 1
ATOM 4690 C C . ILE B 1 228 ? 7.668 25.828 12.375 1 97.38 228 ILE B C 1
ATOM 4692 O O . ILE B 1 228 ? 7.477 26.562 13.359 1 97.38 228 ILE B O 1
ATOM 4696 N N . VAL B 1 229 ? 7.895 24.578 12.453 1 98 229 VAL B N 1
ATOM 4697 C CA . VAL B 1 229 ? 7.84 23.875 13.727 1 98 229 VAL B CA 1
ATOM 4698 C C . VAL B 1 229 ? 9 24.312 14.617 1 98 229 VAL B C 1
ATOM 4700 O O . VAL B 1 229 ? 8.82 24.516 15.82 1 98 229 VAL B O 1
ATOM 4703 N N . GLU B 1 230 ? 10.102 24.453 14.031 1 97.75 230 GLU B N 1
ATOM 4704 C CA . GLU B 1 230 ? 11.266 24.891 14.797 1 97.75 230 GLU B CA 1
ATOM 4705 C C . GLU B 1 230 ? 11.055 26.297 15.367 1 97.75 230 GLU B C 1
ATOM 4707 O O . GLU B 1 230 ? 11.43 26.562 16.516 1 97.75 230 GLU B O 1
ATOM 4712 N N . LYS B 1 231 ? 10.547 27.094 14.562 1 98 231 LYS B N 1
ATOM 4713 C CA . LYS B 1 231 ? 10.219 28.438 15.039 1 98 231 LYS B CA 1
ATOM 4714 C C . LYS B 1 231 ? 9.25 28.375 16.219 1 98 231 LYS B C 1
ATOM 4716 O O . LYS B 1 231 ? 9.414 29.109 17.203 1 98 231 LYS B O 1
ATOM 4721 N N . ALA B 1 232 ? 8.266 27.531 16.125 1 98.31 232 ALA B N 1
ATOM 4722 C CA . ALA B 1 232 ? 7.312 27.359 17.203 1 98.31 232 ALA B CA 1
ATOM 4723 C C . ALA B 1 232 ? 8.008 26.859 18.469 1 98.31 232 ALA B C 1
ATOM 4725 O O . ALA B 1 232 ? 7.715 27.312 19.578 1 98.31 232 ALA B O 1
ATOM 4726 N N . VAL B 1 233 ? 8.922 25.953 18.297 1 98.19 233 VAL B N 1
ATOM 4727 C CA . VAL B 1 233 ? 9.68 25.391 19.406 1 98.19 233 VAL B CA 1
ATOM 4728 C C . VAL B 1 233 ? 10.523 26.469 20.062 1 98.19 233 VAL B C 1
ATOM 4730 O O . VAL B 1 233 ? 10.547 26.594 21.297 1 98.19 233 VAL B O 1
ATOM 4733 N N . ARG B 1 234 ? 11.117 27.25 19.297 1 97.69 234 ARG B N 1
ATOM 4734 C CA . ARG B 1 234 ? 11.992 28.312 19.812 1 97.69 234 ARG B CA 1
ATOM 4735 C C . ARG B 1 234 ? 11.188 29.375 20.531 1 97.69 234 ARG B C 1
ATOM 4737 O O . ARG B 1 234 ? 11.648 29.938 21.531 1 97.69 234 ARG B O 1
ATOM 4744 N N . ASN B 1 235 ? 9.992 29.625 20.094 1 97.81 235 ASN B N 1
ATOM 4745 C CA . ASN B 1 235 ? 9.172 30.703 20.641 1 97.81 235 ASN B CA 1
ATOM 4746 C C . ASN B 1 235 ? 8.227 30.188 21.719 1 97.81 235 ASN B C 1
ATOM 4748 O O . ASN B 1 235 ? 7.359 30.922 22.203 1 97.81 235 ASN B O 1
ATOM 4752 N N . ARG B 1 236 ? 8.375 29 22.141 1 98 236 ARG B N 1
ATOM 4753 C CA . ARG B 1 236 ? 7.398 28.328 22.984 1 98 236 ARG B CA 1
ATOM 4754 C C . ARG B 1 236 ? 7.219 29.094 24.312 1 98 236 ARG B C 1
ATOM 4756 O O . ARG B 1 236 ? 6.113 29.141 24.844 1 98 236 ARG B O 1
ATOM 4763 N N . LEU B 1 237 ? 8.289 29.703 24.797 1 97.75 237 LEU B N 1
ATOM 4764 C CA . LEU B 1 237 ? 8.234 30.406 26.078 1 97.75 237 LEU B CA 1
ATOM 4765 C C . LEU B 1 237 ? 7.496 31.734 25.953 1 97.75 237 LEU B C 1
ATOM 4767 O O . LEU B 1 237 ? 7.035 32.281 26.938 1 97.75 237 LEU B O 1
ATOM 4771 N N . GLU B 1 238 ? 7.426 32.25 24.766 1 97.69 238 GLU B N 1
ATOM 4772 C CA . GLU B 1 238 ? 6.652 33.438 24.5 1 97.69 238 GLU B CA 1
ATOM 4773 C C . GLU B 1 238 ? 5.156 33.125 24.422 1 97.69 238 GLU B C 1
ATOM 4775 O O . GLU B 1 238 ? 4.328 34 24.75 1 97.69 238 GLU B O 1
ATOM 4780 N N . VAL B 1 239 ? 4.812 32 24.047 1 97.81 239 VAL B N 1
ATOM 4781 C CA . VAL B 1 239 ? 3.42 31.578 23.969 1 97.81 239 VAL B CA 1
ATOM 4782 C C . VAL B 1 239 ? 2.875 31.297 25.359 1 97.81 239 VAL B C 1
ATOM 4784 O O . VAL B 1 239 ? 1.786 31.766 25.719 1 97.81 239 VAL B O 1
ATOM 4787 N N . HIS B 1 240 ? 3.631 30.594 26.078 1 97.69 240 HIS B N 1
ATOM 4788 C CA . HIS B 1 240 ? 3.314 30.312 27.484 1 97.69 240 HIS B CA 1
ATOM 4789 C C . HIS B 1 240 ? 4.574 30 28.281 1 97.69 240 HIS B C 1
ATOM 4791 O O . HIS B 1 240 ? 5.469 29.297 27.781 1 97.69 240 HIS B O 1
ATOM 4797 N N . ALA B 1 241 ? 4.613 30.359 29.469 1 97.56 241 ALA B N 1
ATOM 4798 C CA . ALA B 1 241 ? 5.816 30.281 30.297 1 97.56 241 ALA B CA 1
ATOM 4799 C C . ALA B 1 241 ? 6.219 28.828 30.547 1 97.56 241 ALA B C 1
ATOM 4801 O O . ALA B 1 241 ? 7.398 28.547 30.766 1 97.56 241 ALA B O 1
ATOM 4802 N N . SER B 1 242 ? 5.328 27.906 30.484 1 96.94 242 SER B N 1
ATOM 4803 C CA . SER B 1 242 ? 5.625 26.5 30.719 1 96.94 242 SER B CA 1
ATOM 4804 C C . SER B 1 242 ? 6.438 25.906 29.578 1 96.94 242 SER B C 1
ATOM 4806 O O . SER B 1 242 ? 7.105 24.875 29.766 1 96.94 242 SER B O 1
ATOM 4808 N N . GLY B 1 243 ? 6.293 26.484 28.422 1 97.88 243 GLY B N 1
ATOM 4809 C CA . GLY B 1 243 ? 6.91 25.922 27.234 1 97.88 243 GLY B CA 1
ATOM 4810 C C . GLY B 1 243 ? 6.176 24.703 26.703 1 97.88 243 GLY B C 1
ATOM 4811 O O . GLY B 1 243 ? 6.656 24.031 25.781 1 97.88 243 GLY B O 1
ATOM 4812 N N . GLU B 1 244 ? 5.004 24.375 27.188 1 98.44 244 GLU B N 1
ATOM 4813 C CA . GLU B 1 244 ? 4.277 23.156 26.875 1 98.44 244 GLU B CA 1
ATOM 4814 C C . GLU B 1 244 ? 3.242 23.406 25.781 1 98.44 244 GLU B C 1
ATOM 4816 O O . GLU B 1 244 ? 2.59 22.469 25.312 1 98.44 244 GLU B O 1
ATOM 4821 N N . ILE B 1 245 ? 3.146 24.609 25.406 1 98.69 245 ILE B N 1
ATOM 4822 C CA . ILE B 1 245 ? 2.186 24.984 24.375 1 98.69 245 ILE B CA 1
ATOM 4823 C C . ILE B 1 245 ? 2.916 25.656 23.203 1 98.69 245 ILE B C 1
ATOM 4825 O O . ILE B 1 245 ? 3.641 26.641 23.406 1 98.69 245 ILE B O 1
ATOM 4829 N N . LEU B 1 246 ? 2.729 25.078 22.031 1 98.75 246 LEU B N 1
ATOM 4830 C CA . LEU B 1 246 ? 3.334 25.625 20.828 1 98.75 246 LEU B CA 1
ATOM 4831 C C . LEU B 1 246 ? 2.289 26.312 19.953 1 98.75 246 LEU B C 1
ATOM 4833 O O . LEU B 1 246 ? 1.1 26 20.047 1 98.75 246 LEU B O 1
ATOM 4837 N N . GLU B 1 247 ? 2.754 27.25 19.203 1 98.62 247 GLU B N 1
ATOM 4838 C CA . GLU B 1 247 ? 1.895 27.922 18.234 1 98.62 247 GLU B CA 1
ATOM 4839 C C . GLU B 1 247 ? 2.502 27.859 16.828 1 98.62 247 GLU B C 1
ATOM 4841 O O . GLU B 1 247 ? 3.633 28.312 16.625 1 98.62 247 GLU B O 1
ATOM 4846 N N . LEU B 1 248 ? 1.744 27.297 15.938 1 98.06 248 LEU B N 1
ATOM 4847 C CA . LEU B 1 248 ? 2.17 27.266 14.547 1 98.06 248 LEU B CA 1
ATOM 4848 C C . LEU B 1 248 ? 1.669 28.5 13.805 1 98.06 248 LEU B C 1
ATOM 4850 O O . LEU B 1 248 ? 0.488 28.844 13.883 1 98.06 248 LEU B O 1
ATOM 4854 N N . GLU B 1 249 ? 2.564 29.141 13.102 1 94.69 249 GLU B N 1
ATOM 4855 C CA . GLU B 1 249 ? 2.17 30.281 12.273 1 94.69 249 GLU B CA 1
ATOM 4856 C C . GLU B 1 249 ? 1.203 29.859 11.172 1 94.69 249 GLU B C 1
ATOM 4858 O O . GLU B 1 249 ? 0.274 30.594 10.836 1 94.69 249 GLU B O 1
ATOM 4863 N N . ASN B 1 250 ? 1.502 28.781 10.617 1 92.06 250 ASN B N 1
ATOM 4864 C CA . ASN B 1 250 ? 0.658 28.109 9.641 1 92.06 250 ASN B CA 1
ATOM 4865 C C . ASN B 1 250 ? 0.593 26.609 9.898 1 92.06 250 ASN B C 1
ATOM 4867 O O . ASN B 1 250 ? 1.591 26 10.289 1 92.06 250 ASN B O 1
ATOM 4871 N N . PHE B 1 251 ? -0.651 26.203 9.68 1 92.31 251 PHE B N 1
ATOM 4872 C CA . PHE B 1 251 ? -0.75 24.766 9.82 1 92.31 251 PHE B CA 1
ATOM 4873 C C . PHE B 1 251 ? 0.145 24.047 8.812 1 92.31 251 PHE B C 1
ATOM 4875 O O . PHE B 1 251 ? 0.242 24.469 7.656 1 92.31 251 PHE B O 1
ATOM 4882 N N . CYS B 1 252 ? 0.826 23.016 9.18 1 95.31 252 CYS B N 1
ATOM 4883 C CA . CYS B 1 252 ? 1.737 22.203 8.398 1 95.31 252 CYS B CA 1
ATOM 4884 C C . CYS B 1 252 ? 1.911 20.828 9.031 1 95.31 252 CYS B C 1
ATOM 4886 O O . CYS B 1 252 ? 1.434 20.578 10.148 1 95.31 252 CYS B O 1
ATOM 4888 N N . PRO B 1 253 ? 2.443 19.859 8.297 1 93.81 253 PRO B N 1
ATOM 4889 C CA . PRO B 1 253 ? 2.775 18.594 8.953 1 93.81 253 PRO B CA 1
ATOM 4890 C C . PRO B 1 253 ? 3.83 18.75 10.047 1 93.81 253 PRO B C 1
ATOM 4892 O O . PRO B 1 253 ? 5.027 18.797 9.75 1 93.81 253 PRO B O 1
ATOM 4895 N N . TRP B 1 254 ? 3.377 18.75 11.281 1 96.38 254 TRP B N 1
ATOM 4896 C CA . TRP B 1 254 ? 4.238 19.234 12.352 1 96.38 254 TRP B CA 1
ATOM 4897 C C . TRP B 1 254 ? 4.695 18.094 13.242 1 96.38 254 TRP B C 1
ATOM 4899 O O . TRP B 1 254 ? 5.746 18.172 13.883 1 96.38 254 TRP B O 1
ATOM 4909 N N . LYS B 1 255 ? 4.023 16.984 13.289 1 93.88 255 LYS B N 1
ATOM 4910 C CA . LYS B 1 255 ? 4.199 15.984 14.336 1 93.88 255 LYS B CA 1
ATOM 4911 C C . LYS B 1 255 ? 5.59 15.359 14.273 1 93.88 255 LYS B C 1
ATOM 4913 O O . LYS B 1 255 ? 6.352 15.422 15.242 1 93.88 255 LYS B O 1
ATOM 4918 N N . GLU B 1 256 ? 5.91 14.906 13.133 1 92.25 256 GLU B N 1
ATOM 4919 C CA . GLU B 1 256 ? 7.199 14.234 13.008 1 92.25 256 GLU B CA 1
ATOM 4920 C C . GLU B 1 256 ? 8.352 15.195 13.281 1 92.25 256 GLU B C 1
ATOM 4922 O O . GLU B 1 256 ? 9.336 14.82 13.938 1 92.25 256 GLU B O 1
ATOM 4927 N N . HIS B 1 257 ? 8.234 16.375 12.766 1 96 257 HIS B N 1
ATOM 4928 C CA . HIS B 1 257 ? 9.273 17.375 12.977 1 96 257 HIS B CA 1
ATOM 4929 C C . HIS B 1 257 ? 9.391 17.734 14.453 1 96 257 HIS B C 1
ATOM 4931 O O . HIS B 1 257 ? 10.5 17.922 14.961 1 96 257 HIS B O 1
ATOM 4937 N N . LEU B 1 258 ? 8.289 17.797 15.102 1 97.19 258 LEU B N 1
ATOM 4938 C CA . LEU B 1 258 ? 8.312 18.141 16.516 1 97.19 258 LEU B CA 1
ATOM 4939 C C . LEU B 1 258 ? 9.141 17.125 17.297 1 97.19 258 LEU B C 1
ATOM 4941 O O . LEU B 1 258 ? 9.992 17.5 18.109 1 97.19 258 LEU B O 1
ATOM 4945 N N . TYR B 1 259 ? 8.961 15.883 17.047 1 93.88 259 TYR B N 1
ATOM 4946 C CA . TYR B 1 259 ? 9.656 14.836 17.781 1 93.88 259 TYR B CA 1
ATOM 4947 C C . TYR B 1 259 ? 11.164 14.906 17.547 1 93.88 259 TYR B C 1
ATOM 4949 O O . TYR B 1 259 ? 11.953 14.758 18.484 1 93.88 259 TYR B O 1
ATOM 4957 N N . GLU B 1 260 ? 11.492 15.148 16.344 1 91.62 260 GLU B N 1
ATOM 4958 C CA . GLU B 1 260 ? 12.906 15.297 16.047 1 91.62 260 GLU B CA 1
ATOM 4959 C C . GLU B 1 260 ? 13.492 16.531 16.734 1 91.62 260 GLU B C 1
ATOM 4961 O O . GLU B 1 260 ? 14.562 16.469 17.328 1 91.62 260 GLU B O 1
ATOM 4966 N N . LEU B 1 261 ? 12.82 17.594 16.656 1 96.19 261 LEU B N 1
ATOM 4967 C CA . LEU B 1 261 ? 13.273 18.875 17.188 1 96.19 261 LEU B CA 1
ATOM 4968 C C . LEU B 1 261 ? 13.328 18.844 18.719 1 96.19 261 LEU B C 1
ATOM 4970 O O . LEU B 1 261 ? 14.164 19.516 19.328 1 96.19 261 LEU B O 1
ATOM 4974 N N . GLU B 1 262 ? 12.414 18.078 19.297 1 96.44 262 GLU B N 1
ATOM 4975 C CA . GLU B 1 262 ? 12.445 17.922 20.75 1 96.44 262 GLU B CA 1
ATOM 4976 C C . GLU B 1 262 ? 13.789 17.359 21.203 1 96.44 262 GLU B C 1
ATOM 4978 O O . GLU B 1 262 ? 14.344 17.812 22.203 1 96.44 262 GLU B O 1
ATOM 4983 N N . GLY B 1 263 ? 14.234 16.359 20.5 1 93.19 263 GLY B N 1
ATOM 4984 C CA . GLY B 1 263 ? 15.547 15.797 20.797 1 93.19 263 GLY B CA 1
ATOM 4985 C C . GLY B 1 263 ? 16.672 16.781 20.609 1 93.19 263 GLY B C 1
ATOM 4986 O O . GLY B 1 263 ? 17.562 16.891 21.469 1 93.19 263 GLY B O 1
ATOM 4987 N N . GLU B 1 264 ? 16.641 17.516 19.578 1 92.88 264 GLU B N 1
ATOM 4988 C CA . GLU B 1 264 ? 17.688 18.469 19.219 1 92.88 264 GLU B CA 1
ATOM 4989 C C . GLU B 1 264 ? 17.75 19.609 20.234 1 92.88 264 GLU B C 1
ATOM 4991 O O . GLU B 1 264 ? 18.828 20.156 20.5 1 92.88 264 GLU B O 1
ATOM 4996 N N . HIS B 1 265 ? 16.594 19.969 20.75 1 96.12 265 HIS B N 1
ATOM 4997 C CA . HIS B 1 265 ? 16.531 21.109 21.641 1 96.12 265 HIS B CA 1
ATOM 4998 C C . HIS B 1 265 ? 16.453 20.688 23.109 1 96.12 265 HIS B C 1
ATOM 5000 O O . HIS B 1 265 ? 16.328 21.516 24 1 96.12 265 HIS B O 1
ATOM 5006 N N . GLY B 1 266 ? 16.484 19.344 23.344 1 95.69 266 GLY B N 1
ATOM 5007 C CA . GLY B 1 266 ? 16.516 18.828 24.703 1 95.69 266 GLY B CA 1
ATOM 5008 C C . GLY B 1 266 ? 15.219 19.047 25.453 1 95.69 266 GLY B C 1
ATOM 5009 O O . GLY B 1 266 ? 15.234 19.375 26.641 1 95.69 266 GLY B O 1
ATOM 5010 N N . ILE B 1 267 ? 14.07 18.922 24.766 1 97 267 ILE B N 1
ATOM 5011 C CA . ILE B 1 267 ? 12.789 19.156 25.406 1 97 267 ILE B CA 1
ATOM 5012 C C . ILE B 1 267 ? 11.836 18 25.109 1 97 267 ILE B C 1
ATOM 5014 O O . ILE B 1 267 ? 10.633 18.219 24.891 1 97 267 ILE B O 1
ATOM 5018 N N . ALA B 1 268 ? 12.352 16.844 25.016 1 95.25 268 ALA B N 1
ATOM 5019 C CA . ALA B 1 268 ? 11.562 15.656 24.672 1 95.25 268 ALA B CA 1
ATOM 5020 C C . ALA B 1 268 ? 10.383 15.492 25.625 1 95.25 268 ALA B C 1
ATOM 5022 O O . ALA B 1 268 ? 10.562 15.469 26.844 1 95.25 268 ALA B O 1
ATOM 5023 N N . GLY B 1 269 ? 9.219 15.484 25.078 1 95.38 269 GLY B N 1
ATOM 5024 C CA . GLY B 1 269 ? 8.016 15.195 25.844 1 95.38 269 GLY B CA 1
ATOM 5025 C C . GLY B 1 269 ? 7.414 16.438 26.484 1 95.38 269 GLY B C 1
ATOM 5026 O O . GLY B 1 269 ? 6.34 16.359 27.094 1 95.38 269 GLY B O 1
ATOM 5027 N N . LEU B 1 270 ? 7.965 17.516 26.328 1 96.75 270 LEU B N 1
ATOM 5028 C CA . LEU B 1 270 ? 7.543 18.719 27.016 1 96.75 270 LEU B CA 1
ATOM 5029 C C . LEU B 1 270 ? 6.297 19.328 26.375 1 96.75 270 LEU B C 1
ATOM 5031 O O . LEU B 1 270 ? 5.305 19.594 27.062 1 96.75 270 LEU B O 1
ATOM 5035 N N . PRO B 1 271 ? 6.309 19.547 25.047 1 98.12 271 PRO B N 1
ATOM 5036 C CA . PRO B 1 271 ? 5.113 20.125 24.438 1 98.12 271 PRO B CA 1
ATOM 5037 C C . PRO B 1 271 ? 3.887 19.234 24.562 1 98.12 271 PRO B C 1
ATOM 5039 O O . PRO B 1 271 ? 3.971 18.016 24.312 1 98.12 271 PRO B O 1
ATOM 5042 N N . LYS B 1 272 ? 2.758 19.797 24.922 1 98.19 272 LYS B N 1
ATOM 5043 C CA . LYS B 1 272 ? 1.522 19.047 25.125 1 98.19 272 LYS B CA 1
ATOM 5044 C C . LYS B 1 272 ? 0.457 19.469 24.109 1 98.19 272 LYS B C 1
ATOM 5046 O O . LYS B 1 272 ? -0.397 18.656 23.734 1 98.19 272 LYS B O 1
ATOM 5051 N N . TYR B 1 273 ? 0.521 20.703 23.734 1 98.5 273 TYR B N 1
ATOM 5052 C CA . TYR B 1 273 ? -0.513 21.234 22.859 1 98.5 273 TYR B CA 1
ATOM 5053 C C . TYR B 1 273 ? 0.1 22.094 21.75 1 98.5 273 TYR B C 1
ATOM 5055 O O . TYR B 1 273 ? 1.153 22.703 21.938 1 98.5 273 TYR B O 1
ATOM 5063 N N . VAL B 1 274 ? -0.575 22.109 20.656 1 98.56 274 VAL B N 1
ATOM 5064 C CA . VAL B 1 274 ? -0.264 22.984 19.531 1 98.56 274 VAL B CA 1
ATOM 5065 C C . VAL B 1 274 ? -1.506 23.781 19.141 1 98.56 274 VAL B C 1
ATOM 5067 O O . VAL B 1 274 ? -2.584 23.203 18.953 1 98.56 274 VAL B O 1
ATOM 5070 N N . ILE B 1 275 ? -1.365 25.062 19.078 1 98.56 275 ILE B N 1
ATOM 5071 C CA . ILE B 1 275 ? -2.471 25.891 18.609 1 98.56 275 ILE B CA 1
ATOM 5072 C C . ILE B 1 275 ? -2.127 26.484 17.234 1 98.56 275 ILE B C 1
ATOM 5074 O O . ILE B 1 275 ? -0.954 26.703 16.938 1 98.56 275 ILE B O 1
ATOM 5078 N N . TYR B 1 276 ? -3.09 26.672 16.391 1 97.69 276 TYR B N 1
ATOM 5079 C CA . TYR B 1 276 ? -2.893 27.25 15.07 1 97.69 276 TYR B CA 1
ATOM 5080 C C . TYR B 1 276 ? -4.203 27.797 14.508 1 97.69 276 TYR B C 1
ATOM 5082 O O . TYR B 1 276 ? -5.285 27.406 14.961 1 97.69 276 TYR B O 1
ATOM 5090 N N . CYS B 1 277 ? -4.066 28.734 13.617 1 95.94 277 CYS B N 1
ATOM 5091 C CA . CYS B 1 277 ? -5.227 29.266 12.922 1 95.94 277 CYS B CA 1
ATOM 5092 C C . CYS B 1 277 ? -5.617 28.375 11.75 1 95.94 277 CYS B C 1
ATOM 5094 O O . CYS B 1 277 ? -4.84 28.203 10.805 1 95.94 277 CYS B O 1
ATOM 5096 N N . ASN B 1 278 ? -6.75 27.812 11.766 1 90.88 278 ASN B N 1
ATOM 5097 C CA . ASN B 1 278 ? -7.25 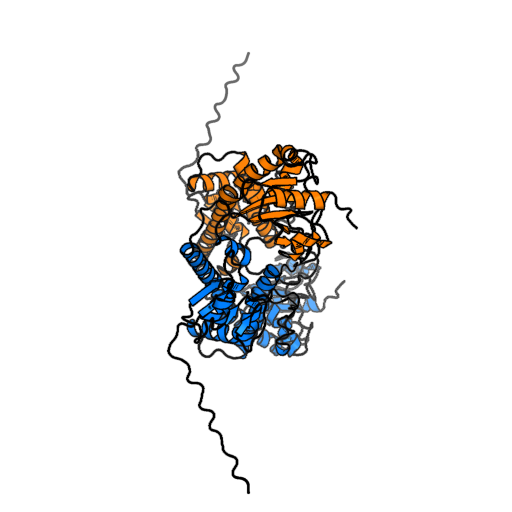26.969 10.688 1 90.88 278 ASN B CA 1
ATOM 5098 C C . ASN B 1 278 ? -7.805 27.797 9.531 1 90.88 278 ASN B C 1
ATOM 5100 O O . ASN B 1 278 ? -7.48 27.547 8.367 1 90.88 278 ASN B O 1
ATOM 5104 N N . ARG B 1 279 ? -8.617 28.766 9.812 1 87.12 279 ARG B N 1
ATOM 5105 C CA . ARG B 1 279 ? -9.195 29.797 8.953 1 87.12 279 ARG B CA 1
ATOM 5106 C C . ARG B 1 279 ? -9.672 30.984 9.773 1 87.12 279 ARG B C 1
ATOM 5108 O O . ARG B 1 279 ? -9.633 30.953 11 1 87.12 279 ARG B O 1
ATOM 5115 N N . PRO B 1 280 ? -10.047 31.984 9.039 1 88.38 280 PRO B N 1
ATOM 5116 C CA . PRO B 1 280 ? -10.5 33.125 9.812 1 88.38 280 PRO B CA 1
ATOM 5117 C C . PRO B 1 280 ? -11.586 32.781 10.828 1 88.38 280 PRO B C 1
ATOM 5119 O O . PRO B 1 280 ? -12.562 32.094 10.477 1 88.38 280 PRO B O 1
ATOM 5122 N N . ASN B 1 281 ? -11.406 33.125 12.094 1 92.62 281 ASN B N 1
ATOM 5123 C CA . ASN B 1 281 ? -12.32 32.906 13.211 1 92.62 281 ASN B CA 1
ATOM 5124 C C . ASN B 1 281 ? -12.422 31.422 13.578 1 92.62 281 ASN B C 1
ATOM 5126 O O . ASN B 1 281 ? -13.469 30.969 14.055 1 92.62 281 ASN B O 1
ATOM 5130 N N . ASP B 1 282 ? -11.445 30.734 13.211 1 94.69 282 ASP B N 1
ATOM 5131 C CA . ASP B 1 282 ? -11.391 29.312 13.531 1 94.69 282 ASP B CA 1
ATOM 5132 C C . ASP B 1 282 ? -9.984 28.906 13.969 1 94.69 282 ASP B C 1
ATOM 5134 O O . ASP B 1 282 ? -9.148 28.547 13.133 1 94.69 282 ASP B O 1
ATOM 5138 N N . TRP B 1 283 ? -9.805 28.875 15.258 1 97.19 283 TRP B N 1
ATOM 5139 C CA . TRP B 1 283 ? -8.539 28.438 15.852 1 97.19 283 TRP B CA 1
ATOM 5140 C C . TRP B 1 283 ? -8.664 27.047 16.453 1 97.19 283 TRP B C 1
ATOM 5142 O O . TRP B 1 283 ? -9.711 26.688 17.016 1 97.19 283 TRP B O 1
ATOM 5152 N N . ARG B 1 284 ? -7.57 26.312 16.328 1 97.81 284 ARG B N 1
ATOM 5153 C CA . ARG B 1 284 ? -7.582 24.938 16.797 1 97.81 284 ARG B CA 1
ATOM 5154 C C . ARG B 1 284 ? -6.52 24.719 17.859 1 97.81 284 ARG B C 1
ATOM 5156 O O . ARG B 1 284 ? -5.477 25.375 17.859 1 97.81 284 ARG B O 1
ATOM 5163 N N . VAL B 1 285 ? -6.867 23.906 18.766 1 98.25 285 VAL B N 1
ATOM 5164 C CA . VAL B 1 285 ? -5.934 23.375 19.75 1 98.25 285 VAL B CA 1
ATOM 5165 C C . VAL B 1 285 ? -5.848 21.859 19.625 1 98.25 285 VAL B C 1
ATOM 5167 O O . VAL B 1 285 ? -6.848 21.156 19.812 1 98.25 285 VAL B O 1
ATOM 5170 N N . ILE B 1 286 ? -4.695 21.359 19.266 1 97.44 286 ILE B N 1
ATOM 5171 C CA . ILE B 1 286 ? -4.508 19.922 19.062 1 97.44 286 ILE B CA 1
ATOM 5172 C C . ILE B 1 286 ? -3.494 19.391 20.062 1 97.44 286 ILE B C 1
ATOM 5174 O O . ILE B 1 286 ? -2.494 20.047 20.359 1 97.44 286 ILE B O 1
ATOM 5178 N N . CYS B 1 287 ? -3.799 18.25 20.609 1 97.44 287 CYS B N 1
ATOM 5179 C CA . CYS B 1 287 ? -2.926 17.609 21.578 1 97.44 287 CYS B CA 1
ATOM 5180 C C . CYS B 1 287 ? -1.754 16.922 20.906 1 97.44 287 CYS B C 1
ATOM 5182 O O . CYS B 1 287 ? -1.915 16.328 19.828 1 97.44 287 CYS B O 1
ATOM 5184 N N . VAL B 1 288 ? -0.594 17 21.516 1 97.25 288 VAL B N 1
ATOM 5185 C CA . VAL B 1 288 ? 0.585 16.297 21.016 1 97.25 288 VAL B CA 1
ATOM 5186 C C . VAL B 1 288 ? 0.491 14.812 21.344 1 97.25 288 VAL B C 1
ATOM 5188 O O . VAL B 1 288 ? 0.321 14.438 22.5 1 97.25 288 VAL B O 1
ATOM 5191 N N . PRO B 1 289 ? 0.599 13.969 20.312 1 93.62 289 PRO B N 1
ATOM 5192 C CA . PRO B 1 289 ? 0.525 12.523 20.578 1 93.62 289 PRO B CA 1
ATOM 5193 C C . PRO B 1 289 ? 1.773 11.992 21.266 1 93.62 289 PRO B C 1
ATOM 5195 O O . PRO B 1 289 ? 2.818 12.648 21.266 1 93.62 289 PRO B O 1
ATOM 5198 N N . LEU B 1 290 ? 1.615 10.836 21.922 1 90.12 290 LEU B N 1
ATOM 5199 C CA . LEU B 1 290 ? 2.758 10.18 22.547 1 90.12 290 LEU B CA 1
ATOM 5200 C C . LEU B 1 290 ? 3.82 9.836 21.516 1 90.12 290 LEU B C 1
ATOM 5202 O O . LEU B 1 290 ? 5.02 9.977 21.766 1 90.12 290 LEU B O 1
ATOM 5206 N N . GLU B 1 291 ? 3.342 9.375 20.375 1 83.31 291 GLU B N 1
ATOM 5207 C CA . GLU B 1 291 ? 4.125 9.133 19.156 1 83.31 291 GLU B CA 1
ATOM 5208 C C . GLU B 1 291 ? 3.414 9.68 17.922 1 83.31 291 GLU B C 1
ATOM 5210 O O . GLU B 1 291 ? 2.195 9.859 17.938 1 83.31 291 GLU B O 1
ATOM 5215 N N . PRO B 1 292 ? 4.191 9.969 16.953 1 79.25 292 PRO B N 1
ATOM 5216 C CA . PRO B 1 292 ? 3.58 10.633 15.797 1 79.25 292 PRO B CA 1
ATOM 5217 C C . PRO B 1 292 ? 2.348 9.898 15.273 1 79.25 292 PRO B C 1
ATOM 5219 O O . PRO B 1 292 ? 1.376 10.539 14.852 1 79.25 292 PRO B O 1
ATOM 5222 N N . ALA B 1 293 ? 2.312 8.641 15.328 1 69.75 293 ALA B N 1
ATOM 5223 C CA . ALA B 1 293 ? 1.196 7.887 14.766 1 69.75 293 ALA B CA 1
ATOM 5224 C C . ALA B 1 293 ? 0.242 7.418 15.859 1 69.75 293 ALA B C 1
ATOM 5226 O O . ALA B 1 293 ? -0.746 6.734 15.586 1 69.75 293 ALA B O 1
ATOM 5227 N N . SER B 1 294 ? 0.426 7.906 17.078 1 72.5 294 SER B N 1
ATOM 5228 C CA . SER B 1 294 ? -0.355 7.445 18.219 1 72.5 294 SER B CA 1
ATOM 5229 C C . SER B 1 294 ? -1.687 8.18 18.312 1 72.5 294 SER B C 1
ATOM 5231 O O . SER B 1 294 ? -1.762 9.375 18.016 1 72.5 294 SER B O 1
ATOM 5233 N N . PHE B 1 295 ? -2.617 7.438 18.75 1 71.19 295 PHE B N 1
ATOM 5234 C CA . PHE B 1 295 ? -3.91 8.047 19.031 1 71.19 295 PHE B CA 1
ATOM 5235 C C . PHE B 1 295 ? -3.947 8.578 20.453 1 71.19 295 PHE B C 1
ATOM 5237 O O . PHE B 1 295 ? -4.832 9.359 20.812 1 71.19 295 PHE B O 1
ATOM 5244 N N . VAL B 1 296 ? -3.051 8.125 21.25 1 83.5 296 VAL B N 1
ATOM 5245 C CA . VAL B 1 296 ? -2.961 8.586 22.625 1 83.5 296 VAL B CA 1
ATOM 5246 C C . VAL B 1 296 ? -2.082 9.836 22.688 1 83.5 296 VAL B C 1
ATOM 5248 O O . VAL B 1 296 ? -0.979 9.859 22.141 1 83.5 296 VAL B O 1
ATOM 5251 N N . CYS B 1 297 ? -2.637 10.82 23.297 1 92.56 297 CYS B N 1
ATOM 5252 C CA . CYS B 1 297 ? -1.919 12.086 23.406 1 92.56 297 CYS B CA 1
ATOM 5253 C C . CYS B 1 297 ? -1.192 12.172 24.75 1 92.56 297 CYS B C 1
ATOM 5255 O O . CYS B 1 297 ? -1.537 11.461 25.703 1 92.56 297 CYS B O 1
ATOM 5257 N N . ARG B 1 298 ? -0.185 12.953 24.781 1 95.5 298 ARG B N 1
ATOM 5258 C CA . ARG B 1 298 ? 0.548 13.203 26.016 1 95.5 298 ARG B CA 1
ATOM 5259 C C . ARG B 1 298 ? -0.377 13.742 27.109 1 95.5 298 ARG B C 1
ATOM 5261 O O . ARG B 1 298 ? -0.254 13.375 28.266 1 95.5 298 ARG B O 1
ATOM 5268 N N . LYS B 1 299 ? -1.266 14.602 26.703 1 95.94 299 LYS B N 1
ATOM 5269 C CA . LYS B 1 299 ? -2.318 15.148 27.562 1 95.94 299 LYS B CA 1
ATOM 5270 C C . LYS B 1 299 ? -3.514 15.609 26.734 1 95.94 299 LYS B C 1
ATOM 5272 O O . LYS B 1 299 ? -3.377 16.484 25.875 1 95.94 299 LYS B O 1
ATOM 5277 N N . PHE B 1 300 ? -4.656 15.117 27.031 1 95.94 300 PHE B N 1
ATOM 5278 C CA . PHE B 1 300 ? -5.867 15.453 26.297 1 95.94 300 PHE B CA 1
ATOM 5279 C C . PHE B 1 300 ? -6.477 16.75 26.812 1 95.94 300 PHE B C 1
ATOM 5281 O O . PHE B 1 300 ? -6.066 17.266 27.859 1 95.94 300 PHE B O 1
ATOM 5288 N N . LEU B 1 301 ? -7.402 17.25 26.031 1 97.19 301 LEU B N 1
ATOM 5289 C CA . LEU B 1 301 ? -8.172 18.406 26.484 1 97.19 301 LEU B CA 1
ATOM 5290 C C . LEU B 1 301 ? -9.07 18.047 27.656 1 97.19 301 LEU B C 1
ATOM 5292 O O . LEU B 1 301 ? -9.273 16.859 27.953 1 97.19 301 LEU B O 1
ATOM 5296 N N . ALA B 1 302 ? -9.508 19.016 28.312 1 95.62 302 ALA B N 1
ATOM 5297 C CA . ALA B 1 302 ? -10.281 18.812 29.531 1 95.62 302 ALA B CA 1
ATOM 5298 C C . ALA B 1 302 ? -11.43 17.844 29.312 1 95.62 302 ALA B C 1
ATOM 5300 O O . ALA B 1 302 ? -12.148 17.938 28.312 1 95.62 302 ALA B O 1
ATOM 5301 N N . ARG B 1 303 ? -11.641 16.922 30.203 1 93.19 303 ARG B N 1
ATOM 5302 C CA . ARG B 1 303 ? -12.586 15.82 30.078 1 93.19 303 ARG B CA 1
ATOM 5303 C C . ARG B 1 303 ? -14.016 16.344 29.938 1 93.19 303 ARG B C 1
ATOM 5305 O O . ARG B 1 303 ? -14.797 15.82 29.141 1 93.19 303 ARG B O 1
ATOM 5312 N N . LYS B 1 304 ? -14.359 17.375 30.625 1 93.38 304 LYS B N 1
ATOM 5313 C CA . LYS B 1 304 ? -15.719 17.906 30.672 1 93.38 304 LYS B CA 1
ATOM 5314 C C . LYS B 1 304 ? -16.125 18.5 29.328 1 93.38 304 LYS B C 1
ATOM 5316 O O . LYS B 1 304 ? -17.312 18.703 29.062 1 93.38 304 LYS B O 1
ATOM 5321 N N . TRP B 1 305 ? -15.055 18.844 28.5 1 95.62 305 TRP B N 1
ATOM 5322 C CA . TRP B 1 305 ? -15.305 19.5 27.219 1 95.62 305 TRP B CA 1
ATOM 5323 C C . TRP B 1 305 ? -15.609 18.469 26.125 1 95.62 305 TRP B C 1
ATOM 5325 O O . TRP B 1 305 ? -16.141 18.812 25.078 1 95.62 305 TRP B O 1
ATOM 5335 N N . ARG B 1 306 ? -15.227 17.266 26.359 1 92.81 306 ARG B N 1
ATOM 5336 C CA . ARG B 1 306 ? -15.148 16.266 25.297 1 92.81 306 ARG B CA 1
ATOM 5337 C C . ARG B 1 306 ? -16.531 15.906 24.781 1 92.81 306 ARG B C 1
ATOM 5339 O O . ARG B 1 306 ? -17.422 15.562 25.547 1 92.81 306 ARG B O 1
ATOM 5346 N N . GLY B 1 307 ? -16.688 16.156 23.547 1 87.94 307 GLY B N 1
ATOM 5347 C CA . GLY B 1 307 ? -17.953 15.836 22.891 1 87.94 307 GLY B CA 1
ATOM 5348 C C . GLY B 1 307 ? -18.906 17 22.859 1 87.94 307 GLY B C 1
ATOM 5349 O O . GLY B 1 307 ? -19.984 16.906 22.25 1 87.94 307 GLY B O 1
ATOM 5350 N N . GLU B 1 308 ? -18.562 18.109 23.422 1 90.5 308 GLU B N 1
ATOM 5351 C CA . GLU B 1 308 ? -19.453 19.266 23.5 1 90.5 308 GLU B CA 1
ATOM 5352 C C . GLU B 1 308 ? -19.156 20.281 22.406 1 90.5 308 GLU B C 1
ATOM 5354 O O . GLU B 1 308 ? -18.078 20.25 21.812 1 90.5 308 GLU B O 1
ATOM 5359 N N . ARG B 1 309 ? -20.219 21.203 22.078 1 92.06 309 ARG B N 1
ATOM 5360 C CA . ARG B 1 309 ? -20.078 22.172 21 1 92.06 309 ARG B CA 1
ATOM 5361 C C . ARG B 1 309 ? -20.75 23.5 21.344 1 92.06 309 ARG B C 1
ATOM 5363 O O . ARG B 1 309 ? -21.609 23.547 22.219 1 92.06 309 ARG B O 1
ATOM 5370 N N . ASP B 1 310 ? -20.266 24.422 20.766 1 93.25 310 ASP B N 1
ATOM 5371 C CA . ASP B 1 310 ? -20.875 25.734 20.719 1 93.25 310 ASP B CA 1
ATOM 5372 C C . ASP B 1 310 ? -21.281 26.219 22.109 1 93.25 310 ASP B C 1
ATOM 5374 O O . ASP B 1 310 ? -20.469 26.203 23.031 1 93.25 310 ASP B O 1
ATOM 5378 N N . ASP B 1 311 ? -22.578 26.562 22.219 1 93.31 311 ASP B N 1
ATOM 5379 C CA . ASP B 1 311 ? -23.016 27.219 23.438 1 93.31 311 ASP B CA 1
ATOM 5380 C C . ASP B 1 311 ? -22.781 26.344 24.656 1 93.31 311 ASP B C 1
ATOM 5382 O O . ASP B 1 311 ? -22.344 26.828 25.719 1 93.31 311 ASP B O 1
ATOM 5386 N N . LYS B 1 312 ? -22.953 25.125 24.531 1 94.75 312 LYS B N 1
ATOM 5387 C CA . LYS B 1 312 ? -22.734 24.219 25.641 1 94.75 312 LYS B CA 1
ATOM 5388 C C . LYS B 1 312 ? -21.266 24.172 26.062 1 94.75 312 LYS B C 1
ATOM 5390 O O . LYS B 1 312 ? -20.953 24.188 27.25 1 94.75 312 LYS B O 1
ATOM 5395 N N . LEU B 1 313 ? -20.422 24.156 25.125 1 96.12 313 LEU B N 1
ATOM 5396 C CA . LEU B 1 313 ? -19 24.141 25.391 1 96.12 313 LEU B CA 1
ATOM 5397 C C . LEU B 1 313 ? -18.531 25.438 26.031 1 96.12 313 LEU B C 1
ATOM 5399 O O . LEU B 1 313 ? -17.719 25.438 26.953 1 96.12 313 LEU B O 1
ATOM 5403 N N . GLU B 1 314 ? -19.016 26.5 25.516 1 96.19 314 GLU B N 1
ATOM 5404 C CA . GLU B 1 314 ? -18.672 27.797 26.078 1 96.19 314 GLU B CA 1
ATOM 5405 C C . GLU B 1 314 ? -19.109 27.891 27.547 1 96.19 314 GLU B C 1
ATOM 5407 O O . GLU B 1 314 ? -18.359 28.406 28.391 1 96.19 314 GLU B O 1
ATOM 5412 N N . GLU B 1 315 ? -20.234 27.391 27.828 1 96.31 315 GLU B N 1
ATOM 5413 C CA . GLU B 1 315 ? -20.781 27.422 29.172 1 96.31 315 GLU B CA 1
ATOM 5414 C C . GLU B 1 315 ? -19.953 26.562 30.125 1 96.31 315 GLU B C 1
ATOM 5416 O O . GLU B 1 315 ? -19.547 27.016 31.203 1 96.31 315 GLU B O 1
ATOM 5421 N N . ILE B 1 316 ? -19.656 25.422 29.719 1 95.88 316 ILE B N 1
ATOM 5422 C CA . ILE B 1 316 ? -19 24.469 30.625 1 95.88 316 ILE B CA 1
ATOM 5423 C C . ILE B 1 316 ? -17.516 24.828 30.766 1 95.88 316 ILE B C 1
ATOM 5425 O O . ILE B 1 316 ? -16.922 24.594 31.812 1 95.88 316 ILE B O 1
ATOM 5429 N N . SER B 1 317 ? -16.938 25.375 29.766 1 95.38 317 SER B N 1
ATOM 5430 C CA . SER B 1 317 ? -15.516 25.703 29.797 1 95.38 317 SER B CA 1
ATOM 5431 C C . SER B 1 317 ? -15.281 27.078 30.406 1 95.38 317 SER B C 1
ATOM 5433 O O . SER B 1 317 ? -14.188 27.375 30.906 1 95.38 317 SER B O 1
ATOM 5435 N N . GLY B 1 318 ? -16.281 27.938 30.234 1 96.25 318 GLY B N 1
ATOM 5436 C CA . GLY B 1 318 ? -16.109 29.328 30.641 1 96.25 318 GLY B CA 1
ATOM 5437 C C . GLY B 1 318 ? -15.211 30.109 29.719 1 96.25 318 GLY B C 1
ATOM 5438 O O . GLY B 1 318 ? -14.703 31.172 30.078 1 96.25 318 GLY B O 1
ATOM 5439 N N . ILE B 1 319 ? -14.945 29.547 28.562 1 97.69 319 ILE B N 1
ATOM 5440 C CA . ILE B 1 319 ? -14.055 30.188 27.594 1 97.69 319 ILE B CA 1
ATOM 5441 C C . ILE B 1 319 ? -14.859 30.719 26.406 1 97.69 319 ILE B C 1
ATOM 5443 O O . ILE B 1 319 ? -15.383 29.938 25.609 1 97.69 319 ILE B O 1
ATOM 5447 N N . GLU B 1 320 ? -14.883 31.969 26.281 1 96.88 320 GLU B N 1
ATOM 5448 C CA . GLU B 1 320 ? -15.641 32.594 25.203 1 96.88 320 GLU B CA 1
ATOM 5449 C C . GLU B 1 320 ? -15.117 32.156 23.828 1 96.88 320 GLU B C 1
ATOM 5451 O O . GLU B 1 320 ? -13.906 32.125 23.609 1 96.88 320 GLU B O 1
ATOM 5456 N N . GLY B 1 321 ? -16.078 31.797 22.984 1 96.88 321 GLY B N 1
ATOM 5457 C CA . GLY B 1 321 ? -15.703 31.469 21.609 1 96.88 321 GLY B CA 1
ATOM 5458 C C . GLY B 1 321 ? -15.414 30 21.406 1 96.88 321 GLY B C 1
ATOM 5459 O O . GLY B 1 321 ? -15.242 29.547 20.266 1 96.88 321 GLY B O 1
ATOM 5460 N N . ALA B 1 322 ? -15.344 29.188 22.5 1 97.44 322 ALA B N 1
ATOM 5461 C CA . ALA B 1 322 ? -15.148 27.75 22.359 1 97.44 322 ALA B CA 1
ATOM 5462 C C . ALA B 1 322 ? -16.312 27.125 21.594 1 97.44 322 ALA B C 1
ATOM 5464 O O . ALA B 1 322 ? -17.469 27.312 21.953 1 97.44 322 ALA B O 1
ATOM 5465 N N . ASN B 1 323 ? -15.984 26.391 20.578 1 94.5 323 ASN B N 1
ATOM 5466 C CA . ASN B 1 323 ? -17.109 26 19.734 1 94.5 323 ASN B CA 1
ATOM 5467 C C . ASN B 1 323 ? -17.047 24.5 19.391 1 94.5 323 ASN B C 1
ATOM 5469 O O . ASN B 1 323 ? -18.016 23.953 18.859 1 94.5 323 ASN B O 1
ATOM 5473 N N . PHE B 1 324 ? -15.922 23.875 19.719 1 93.44 324 PHE B N 1
ATOM 5474 C CA . PHE B 1 324 ? -15.82 22.484 19.344 1 93.44 324 PHE B CA 1
ATOM 5475 C C . PHE B 1 324 ? -14.805 21.75 20.203 1 93.44 324 PHE B C 1
ATOM 5477 O O . PHE B 1 324 ? -13.75 22.297 20.531 1 93.44 324 PHE B O 1
ATOM 5484 N N . CYS B 1 325 ? -15.133 20.625 20.688 1 94.38 325 CYS B N 1
ATOM 5485 C CA . CYS B 1 325 ? -14.18 19.688 21.281 1 94.38 325 CYS B CA 1
ATOM 5486 C C . CYS B 1 325 ? -14.492 18.25 20.844 1 94.38 325 CYS B C 1
ATOM 5488 O O . CYS B 1 325 ? -15.617 17.781 21.031 1 94.38 325 CYS B O 1
ATOM 5490 N N . HIS B 1 326 ? -13.539 17.641 20.281 1 91.25 326 HIS B N 1
ATOM 5491 C CA . HIS B 1 326 ? -13.727 16.266 19.844 1 91.25 326 HIS B CA 1
ATOM 5492 C C . HIS B 1 326 ? -14.062 15.352 21.016 1 91.25 326 HIS B C 1
ATOM 5494 O O . HIS B 1 326 ? -13.586 15.57 22.125 1 91.25 326 HIS B O 1
ATOM 5500 N N . GLN B 1 327 ? -14.727 14.305 20.844 1 85.31 327 GLN B N 1
ATOM 5501 C CA . GLN B 1 327 ? -15.203 13.398 21.875 1 85.31 327 GLN B CA 1
ATOM 5502 C C . GLN B 1 327 ? -14.039 12.773 22.641 1 85.31 327 GLN B C 1
ATOM 5504 O O . GLN B 1 327 ? -14.141 12.516 23.844 1 85.31 327 GLN B O 1
ATOM 5509 N N . THR B 1 328 ? -12.961 12.539 21.938 1 84.75 328 THR B N 1
ATOM 5510 C CA . THR B 1 328 ? -11.805 11.93 22.578 1 84.75 328 THR B CA 1
ATOM 5511 C C . THR B 1 328 ? -10.969 12.977 23.312 1 84.75 328 THR B C 1
ATOM 5513 O O . THR B 1 328 ? -10.148 12.641 24.172 1 84.75 328 THR B O 1
ATOM 5516 N N . GLY B 1 329 ? -11.125 14.188 22.828 1 92.5 329 GLY B N 1
ATOM 5517 C CA . GLY B 1 329 ? -10.398 15.281 23.453 1 92.5 329 GLY B CA 1
ATOM 5518 C C . GLY B 1 329 ? -9.078 15.586 22.766 1 92.5 329 GLY B C 1
ATOM 5519 O O . GLY B 1 329 ? -8.281 16.391 23.266 1 92.5 329 GLY B O 1
ATOM 5520 N N . PHE B 1 330 ? -8.789 15.039 21.625 1 93.25 330 PHE B N 1
ATOM 5521 C CA . PHE B 1 330 ? -7.465 15.211 21.031 1 93.25 330 PHE B CA 1
ATOM 5522 C C . PHE B 1 330 ? -7.359 16.547 20.312 1 93.25 330 PHE B C 1
ATOM 5524 O O . PHE B 1 330 ? -6.258 17 20 1 93.25 330 PHE B O 1
ATOM 5531 N N . ILE B 1 331 ? -8.562 17.172 20.047 1 95.38 331 ILE B N 1
ATOM 5532 C CA . ILE B 1 331 ? -8.555 18.453 19.344 1 95.38 331 ILE B CA 1
ATOM 5533 C C . ILE B 1 331 ? -9.773 19.281 19.75 1 95.38 331 ILE B C 1
ATOM 5535 O O . ILE B 1 331 ? -10.836 18.719 20.047 1 95.38 331 ILE B O 1
ATOM 5539 N N . GLY B 1 332 ? -9.633 20.562 19.859 1 96.38 332 GLY B N 1
ATOM 5540 C CA . GLY B 1 332 ? -10.688 21.531 20.109 1 96.38 332 GLY B CA 1
ATOM 5541 C C . GLY B 1 332 ? -10.57 22.781 19.266 1 96.38 332 GLY B C 1
ATOM 5542 O O . GLY B 1 332 ? -9.609 22.922 18.5 1 96.38 332 GLY B O 1
ATOM 5543 N N . GLY B 1 333 ? -11.602 23.562 19.375 1 97.44 333 GLY B N 1
ATOM 5544 C CA . GLY B 1 333 ? -11.633 24.75 18.547 1 97.44 333 GLY B CA 1
ATOM 5545 C C . GLY B 1 333 ? -12.211 25.953 19.266 1 97.44 333 GLY B C 1
ATOM 5546 O O . GLY B 1 333 ? -13.016 25.812 20.203 1 97.44 333 GLY B O 1
ATOM 5547 N N . ASN B 1 334 ? -11.758 27.094 18.859 1 98 334 ASN B N 1
ATOM 5548 C CA . ASN B 1 334 ? -12.219 28.391 19.344 1 98 334 ASN B CA 1
ATOM 5549 C C . ASN B 1 334 ? -12.266 29.422 18.219 1 98 334 ASN B C 1
ATOM 5551 O O . ASN B 1 334 ? -11.562 29.297 17.219 1 98 334 ASN B O 1
ATOM 5555 N N . ARG B 1 335 ? -13.008 30.438 18.375 1 96.94 335 ARG B N 1
ATOM 5556 C CA . ARG B 1 335 ? -13.148 31.484 17.375 1 96.94 335 ARG B CA 1
ATOM 5557 C C . ARG B 1 335 ? -11.938 32.406 17.359 1 96.94 335 ARG B C 1
ATOM 5559 O O . ARG B 1 335 ? -11.641 33.062 16.359 1 96.94 335 ARG B O 1
ATOM 5566 N N . THR B 1 336 ? -11.227 32.438 18.531 1 97.31 336 THR B N 1
ATOM 5567 C CA . THR B 1 336 ? -10.117 33.375 18.641 1 97.31 336 THR B CA 1
ATOM 5568 C C . THR B 1 336 ? -8.836 32.656 19.062 1 97.31 336 THR B C 1
ATOM 5570 O O . THR B 1 336 ? -8.891 31.578 19.656 1 97.31 336 THR B O 1
ATOM 5573 N N . ARG B 1 337 ? -7.75 33.312 18.781 1 97.62 337 ARG B N 1
ATOM 5574 C CA . ARG B 1 337 ? -6.445 32.812 19.203 1 97.62 337 ARG B CA 1
ATOM 5575 C C . ARG B 1 337 ? -6.371 32.719 20.734 1 97.62 337 ARG B C 1
ATOM 5577 O O . ARG B 1 337 ? -5.922 31.703 21.281 1 97.62 337 ARG B O 1
ATOM 5584 N N . GLU B 1 338 ? -6.773 33.812 21.375 1 97.81 338 GLU B N 1
ATOM 5585 C CA . GLU B 1 338 ? -6.727 33.875 22.828 1 97.81 338 GLU B CA 1
ATOM 5586 C C . GLU B 1 338 ? -7.574 32.781 23.469 1 97.81 338 GLU B C 1
ATOM 5588 O O . GLU B 1 338 ? -7.176 32.188 24.469 1 97.81 338 GLU B O 1
ATOM 5593 N N . GLY B 1 339 ? -8.641 32.594 22.875 1 98.12 339 GLY B N 1
ATOM 5594 C CA . GLY B 1 339 ? -9.5 31.531 23.359 1 98.12 339 GLY B CA 1
ATOM 5595 C C . GLY B 1 339 ? -8.883 30.141 23.234 1 98.12 339 GLY B C 1
ATOM 5596 O O . GLY B 1 339 ? -8.969 29.328 24.156 1 98.12 339 GLY B O 1
ATOM 5597 N N . ALA B 1 340 ? -8.32 29.844 22.094 1 98.25 340 ALA B N 1
ATOM 5598 C CA . ALA B 1 340 ? -7.652 28.562 21.875 1 98.25 340 ALA B CA 1
ATOM 5599 C C . ALA B 1 340 ? -6.504 28.375 22.859 1 98.25 340 ALA B C 1
ATOM 5601 O O . ALA B 1 340 ? -6.316 27.266 23.391 1 98.25 340 ALA B O 1
ATOM 5602 N N . LEU B 1 341 ? -5.785 29.438 23.094 1 98.44 341 LEU B N 1
ATOM 5603 C CA . LEU B 1 341 ? -4.703 29.391 24.062 1 98.44 341 LEU B CA 1
ATOM 5604 C C . LEU B 1 341 ? -5.242 29.109 25.453 1 98.44 341 LEU B C 1
ATOM 5606 O O . LEU B 1 341 ? -4.68 28.281 26.188 1 98.44 341 LEU B O 1
ATOM 5610 N N . ARG B 1 342 ? -6.273 29.75 25.812 1 98.19 342 ARG B N 1
ATOM 5611 C CA . ARG B 1 342 ? -6.883 29.531 27.109 1 98.19 342 ARG B CA 1
ATOM 5612 C C . ARG B 1 342 ? -7.34 28.078 27.266 1 98.19 342 ARG B C 1
ATOM 5614 O O . ARG B 1 342 ? -7.234 27.5 28.359 1 98.19 342 ARG B O 1
ATOM 5621 N N . MET B 1 343 ? -7.867 27.531 26.188 1 98.31 343 MET B N 1
ATOM 5622 C CA . MET B 1 343 ? -8.266 26.141 26.219 1 98.31 343 MET B CA 1
ATOM 5623 C C . MET B 1 343 ? -7.074 25.234 26.531 1 98.31 343 MET B C 1
ATOM 5625 O O . MET B 1 343 ? -7.184 24.312 27.328 1 98.31 343 MET B O 1
ATOM 5629 N N . ALA B 1 344 ? -6 25.516 25.922 1 98.25 344 ALA B N 1
ATOM 5630 C CA . ALA B 1 344 ? -4.781 24.75 26.172 1 98.25 344 ALA B CA 1
ATOM 5631 C C . ALA B 1 344 ? -4.312 24.922 27.625 1 98.25 344 ALA B C 1
ATOM 5633 O O . ALA B 1 344 ? -3.977 23.938 28.281 1 98.25 344 ALA B O 1
ATOM 5634 N N . VAL B 1 345 ? -4.363 26.141 28.125 1 98.06 345 VAL B N 1
ATOM 5635 C CA . VAL B 1 345 ? -3.859 26.469 29.453 1 98.06 345 VAL B CA 1
ATOM 5636 C C . VAL B 1 345 ? -4.715 25.781 30.516 1 98.06 345 VAL B C 1
ATOM 5638 O O . VAL B 1 345 ? -4.191 25.156 31.453 1 98.06 345 VAL B O 1
ATOM 5641 N N . VAL B 1 346 ? -5.969 25.875 30.297 1 97.56 346 VAL B N 1
ATOM 5642 C CA . VAL B 1 346 ? -6.879 25.25 31.266 1 97.56 346 VAL B CA 1
ATOM 5643 C C . VAL B 1 346 ? -6.68 23.734 31.266 1 97.56 346 VAL B C 1
ATOM 5645 O O . VAL B 1 346 ? -6.656 23.109 32.312 1 97.56 346 VAL B O 1
ATOM 5648 N N . SER B 1 347 ? -6.566 23.188 30.109 1 97.31 347 SER B N 1
ATOM 5649 C CA . SER B 1 347 ? -6.352 21.75 30 1 97.31 347 SER B CA 1
ATOM 5650 C C . SER B 1 347 ? -5.02 21.344 30.625 1 97.31 347 SER B C 1
ATOM 5652 O O . SER B 1 347 ? -4.91 20.281 31.219 1 97.31 347 SER B O 1
ATOM 5654 N N . LEU B 1 348 ? -4.016 22.141 30.469 1 96.25 348 LEU B N 1
ATOM 5655 C CA . LEU B 1 348 ? -2.689 21.891 31.016 1 96.25 348 LEU B CA 1
ATOM 5656 C C . LEU B 1 348 ? -2.738 21.812 32.531 1 96.25 348 LEU B C 1
ATOM 5658 O O . LEU B 1 348 ? -2.059 20.984 33.156 1 96.25 348 LEU B O 1
ATOM 5662 N N . GLU B 1 349 ? -3.547 22.641 33.125 1 94.44 349 GLU B N 1
ATOM 5663 C CA . GLU B 1 349 ? -3.621 22.781 34.562 1 94.44 349 GLU B CA 1
ATOM 5664 C C . GLU B 1 349 ? -4.547 21.734 35.156 1 94.44 349 GLU B C 1
ATOM 5666 O O . GLU B 1 349 ? -4.496 21.469 36.375 1 94.44 349 GLU B O 1
ATOM 5671 N N . GLU B 1 350 ? -5.324 21.25 34.25 1 91.69 350 GLU B N 1
ATOM 5672 C CA . GLU B 1 350 ? -6.273 20.25 34.75 1 91.69 350 GLU B CA 1
ATOM 5673 C C . GLU B 1 350 ? -5.555 18.984 35.219 1 91.69 350 GLU B C 1
ATOM 5675 O O . GLU B 1 350 ? -4.625 18.516 34.562 1 91.69 350 GLU B O 1
ATOM 5680 N N . LYS B 1 351 ? -5.902 18.406 36.469 1 81 351 LYS B N 1
ATOM 5681 C CA . LYS B 1 351 ? -5.312 17.188 37 1 81 351 LYS B CA 1
ATOM 5682 C C . LYS B 1 351 ? -5.871 15.953 36.312 1 81 351 LYS B C 1
ATOM 5684 O O . LYS B 1 351 ? -7.062 15.898 36 1 81 351 LYS B O 1
ATOM 5689 N N . GLU B 1 352 ? -5.109 15.195 35.531 1 65.06 352 GLU B N 1
ATOM 5690 C CA . GLU B 1 352 ? -5.508 13.961 34.875 1 65.06 352 GLU B CA 1
ATOM 5691 C C . GLU B 1 352 ? -6.117 12.969 35.875 1 65.06 352 GLU B C 1
ATOM 5693 O O . GLU B 1 352 ? -5.539 12.703 36.906 1 65.06 352 GLU B O 1
ATOM 5698 N N . GLU B 1 353 ? -7.387 12.953 35.969 1 48.97 353 GLU B N 1
ATOM 5699 C CA . GLU B 1 353 ? -7.949 11.906 36.812 1 48.97 353 GLU B CA 1
ATOM 5700 C C . GLU B 1 353 ? -7.645 10.523 36.281 1 48.97 353 GLU B C 1
ATOM 5702 O O . GLU B 1 353 ? -7.543 10.344 35.062 1 48.97 353 GLU B O 1
#